Protein AF-0000000068589749 (afdb_homodimer)

Secondary structure (DSSP, 8-state):
------------PPPP-TTS-SS-B---BEEEEETTEEEEETT-S-HHHHHHHHHHHHTT-EE---PPPTT--TGGGTTTB--EEEEE-GGG-TTSHHHHHHHHHHHHHT--GGGB--EEEEEB-TT--B-SB-SSPPHHHH---SS-EEEEEEEE-S--SS---EEETTGGGTT-SS---GGG--SEEE---TT-EEEEESB-TTS-B-GGGPBP-S---------S--B-EEEEEEE--/------------PPPP-TTS-SS-B---BEEEEETTEEEEETT-S-HHHHHHHHHHHHTT-EE---PPPTT--TGGGTTTB--EEEEE-GGG-TTSHHHHHHHHHHHHHT--GGGB--EEEEEB-TT--B-SB-SSPPHHHH---SS-EEEEEEEE-S--SS---EEETTGGGTT-SS---GGG--SEEE---TT-EEEEESB-TTSSB-GGGPBP-S---------S--B-EEEEEEE--

Foldseek 3Di:
DPPPCPVPPDDDDDDDDPVDDRDDDDWDWDALAVQFGKIKGPLLDPLVLLVVVCVVWVVPKDFDADDDWVPDDRVNCPQQFGKIKDWDACVRDPVNSSVVSLVSVCVVVVPDSVQKDTKIKIWDDPPTDHAKDFQWDDCVTHNDDPKTFFKKKKAWSFAFPDFPWFFQAQGVHPPVPPPDDVLVRDHRTHGDDHNMMMMTTQADPVGHGSPRRMTHDDRNPPPCPPDPGITIIIMMTGIDD/DPPPCPVPPDDDDDDDDPPDDRDDDDWDWDALAVQFGKIKGPLLDPLVLLVVVCVVWVVPKDFDADDDWVPDDRVNCPQQFGKIKDWDACVRDPVNSSVVSLVSVCVVVVPDSVQKDTKIKIWDDPPTDHAKDFQWDDCVTHNDDPKTFFKKKKAWSFAFPDFPWWFQAQGPHPPPPPPDDVLVRDHRTHGDDHSMMMMTTQADPVGHGSPRRMTHDDRNPPPCPPDPTITIIIMMTGIDD

Solvent-accessible surface area (backbone atoms only — not comparable to full-atom values): 26161 Å² total; per-residue (Å²): 125,65,40,57,54,74,72,71,77,76,72,81,79,68,78,42,39,93,68,30,39,92,52,76,44,75,67,56,28,24,45,29,21,67,38,34,42,28,35,36,23,66,67,64,41,50,68,67,57,27,51,50,52,50,60,69,42,63,87,57,55,36,79,42,84,73,89,68,40,78,91,56,49,73,78,76,48,62,74,42,46,55,28,31,24,35,76,45,48,44,89,73,40,86,85,43,58,50,44,53,50,48,53,51,48,21,64,74,68,72,40,64,65,90,27,47,54,56,34,35,42,38,39,33,49,76,90,42,40,48,54,59,42,58,86,34,73,49,42,89,58,59,39,84,61,92,52,46,33,38,28,38,39,37,35,21,43,30,51,40,96,65,58,76,50,51,45,24,47,25,39,74,68,34,70,70,81,74,75,62,56,50,74,67,60,58,58,38,56,42,74,43,39,55,14,22,29,39,38,39,36,28,32,43,76,66,66,48,74,38,81,34,41,36,34,69,34,61,63,49,73,50,85,46,79,54,68,96,58,42,46,26,42,36,36,35,42,28,32,27,104,128,58,47,52,58,69,73,71,78,77,71,82,78,67,76,42,39,93,69,29,40,94,52,76,44,75,67,56,30,24,46,30,22,66,39,34,43,29,35,37,23,66,66,65,41,51,68,67,59,28,51,51,52,51,60,68,43,63,87,56,54,36,78,42,84,77,88,70,41,79,90,54,49,75,79,77,48,62,74,41,47,55,27,30,25,36,76,46,48,43,89,73,39,87,85,42,59,50,44,53,51,48,54,49,46,22,64,76,67,73,43,64,66,89,26,47,54,57,34,35,42,37,38,32,50,78,91,42,41,48,54,61,43,58,84,34,74,50,41,87,58,58,38,85,61,92,51,46,36,38,29,39,38,37,34,21,45,30,52,44,98,64,58,75,50,52,44,24,47,25,37,75,69,35,68,71,80,75,76,64,53,52,74,67,60,58,56,38,58,43,74,44,39,55,15,24,29,38,38,37,36,27,33,42,76,66,66,48,74,38,79,35,40,36,34,69,36,62,62,48,72,50,86,46,77,52,70,95,58,42,45,26,40,36,35,36,43,31,33,28,105

Radius of gyration: 24.4 Å; Cα contacts (8 Å, |Δi|>4): 1081; chains: 2; bounding box: 70×69×61 Å

Structure (mmCIF, N/CA/C/O backbone):
data_AF-0000000068589749-model_v1
#
loop_
_entity.id
_entity.type
_entity.pdbx_description
1 polymer 'Prolyl 4-hydroxylase alpha subunit domain-containing protein'
#
loop_
_atom_site.group_PDB
_atom_site.id
_atom_site.type_symbol
_atom_site.label_atom_id
_atom_site.label_alt_id
_atom_site.label_comp_id
_atom_site.label_asym_id
_atom_site.label_entity_id
_atom_site.label_seq_id
_atom_site.pdbx_PDB_ins_code
_atom_site.Cartn_x
_atom_site.Cartn_y
_atom_site.Cartn_z
_atom_site.occupancy
_atom_site.B_iso_or_equiv
_atom_site.auth_seq_id
_atom_site.auth_comp_id
_atom_site.auth_asym_id
_atom_site.auth_atom_id
_atom_site.pdbx_PDB_model_num
ATOM 1 N N . MET A 1 1 ? 43.531 1.534 -3.678 1 19.2 1 MET A N 1
ATOM 2 C CA . MET A 1 1 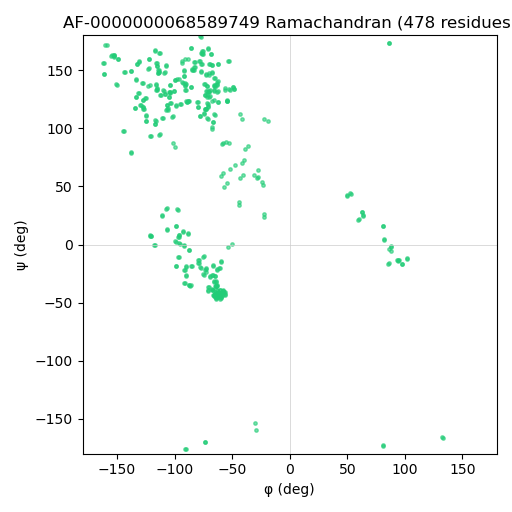? 42.625 1.095 -2.627 1 19.2 1 MET A CA 1
ATOM 3 C C . MET A 1 1 ? 41.281 1.776 -2.766 1 19.2 1 MET A C 1
ATOM 5 O O . MET A 1 1 ? 41.156 2.996 -2.617 1 19.2 1 MET A O 1
ATOM 9 N N . LEU A 1 2 ? 40.438 1.525 -3.707 1 20.59 2 LEU A N 1
ATOM 10 C CA . LEU A 1 2 ? 39.281 2.266 -4.191 1 20.59 2 LEU A CA 1
ATOM 11 C C . LEU A 1 2 ? 38.281 2.482 -3.074 1 20.59 2 LEU A C 1
ATOM 13 O O . LEU A 1 2 ? 37.781 1.519 -2.484 1 20.59 2 LEU A O 1
ATOM 17 N N . ARG A 1 3 ? 38.406 3.582 -2.262 1 24.3 3 ARG A N 1
ATOM 18 C CA . ARG A 1 3 ? 37.594 3.879 -1.086 1 24.3 3 ARG A CA 1
ATOM 19 C C . ARG A 1 3 ? 36.125 3.807 -1.415 1 24.3 3 ARG A C 1
ATOM 21 O O . ARG A 1 3 ? 35.625 4.59 -2.227 1 24.3 3 ARG A O 1
ATOM 28 N N . SER A 1 4 ? 35.562 2.775 -1.74 1 29.06 4 SER A N 1
ATOM 29 C CA . SER A 1 4 ? 34.156 2.498 -1.988 1 29.06 4 SER A CA 1
ATOM 30 C C . SER A 1 4 ? 33.25 3.209 -0.972 1 29.06 4 SER A C 1
ATOM 32 O O . SER A 1 4 ? 33.25 2.857 0.209 1 29.06 4 SER A O 1
ATOM 34 N N . THR A 1 5 ? 33.219 4.508 -0.808 1 28.48 5 THR A N 1
ATOM 35 C CA . THR A 1 5 ? 32.531 5.363 0.135 1 28.48 5 THR A CA 1
ATOM 36 C C . THR A 1 5 ? 31.016 5.113 0.061 1 28.48 5 THR A C 1
ATOM 38 O O . THR A 1 5 ? 30.344 5.559 -0.877 1 28.48 5 THR A O 1
ATOM 41 N N . THR A 1 6 ? 30.469 3.93 0.097 1 34.97 6 THR A N 1
ATOM 42 C CA . THR A 1 6 ? 29.062 3.645 0.383 1 34.97 6 THR A CA 1
ATOM 43 C C . THR A 1 6 ? 28.453 4.734 1.266 1 34.97 6 THR A C 1
ATOM 45 O O . THR A 1 6 ? 28.766 4.82 2.455 1 34.97 6 THR A O 1
ATOM 48 N N . GLU A 1 7 ? 28.422 5.949 0.937 1 36.16 7 GLU A N 1
ATOM 49 C CA . GLU A 1 7 ? 27.891 7.082 1.697 1 36.16 7 GLU A CA 1
ATOM 50 C C . GLU A 1 7 ? 26.594 6.711 2.416 1 36.16 7 GLU A C 1
ATOM 52 O O . GLU A 1 7 ? 25.594 6.379 1.776 1 36.16 7 GLU A O 1
ATOM 57 N N . LYS A 1 8 ? 26.609 5.973 3.41 1 43.78 8 LYS A N 1
ATOM 58 C CA . LYS A 1 8 ? 25.562 5.66 4.383 1 43.78 8 LYS A CA 1
ATOM 59 C C . LYS A 1 8 ? 24.625 6.844 4.57 1 43.78 8 LYS A C 1
ATOM 61 O O . LYS A 1 8 ? 25 7.867 5.137 1 43.78 8 LYS A O 1
ATOM 66 N N . THR A 1 9 ? 23.938 7.336 3.51 1 52.84 9 THR A N 1
ATOM 67 C CA . THR A 1 9 ? 22.984 8.398 3.805 1 52.84 9 THR A CA 1
ATOM 68 C C . THR A 1 9 ? 22.266 8.133 5.125 1 52.84 9 THR A C 1
ATOM 70 O O . THR A 1 9 ? 21.594 7.109 5.277 1 52.84 9 THR A O 1
ATOM 73 N N . GLU A 1 10 ? 22.828 8.438 6.16 1 69.38 10 GLU A N 1
ATOM 74 C CA . GLU A 1 10 ? 22.344 8.344 7.531 1 69.38 10 GLU A CA 1
ATOM 75 C C . GLU A 1 10 ? 20.984 9.031 7.684 1 69.38 10 GLU A C 1
ATOM 77 O O . GLU A 1 10 ? 20.828 10.195 7.324 1 69.38 10 GLU A O 1
ATOM 82 N N . TYR A 1 11 ? 19.969 8.234 7.422 1 82.5 11 TYR A N 1
ATOM 83 C CA . TYR A 1 11 ? 18.656 8.797 7.695 1 82.5 11 TYR A CA 1
ATOM 84 C C . TYR A 1 11 ? 18.422 8.961 9.195 1 82.5 11 TYR A C 1
ATOM 86 O O . TYR A 1 11 ? 18.891 8.141 9.992 1 82.5 11 TYR A O 1
ATOM 94 N N . ASN A 1 12 ? 17.953 10.07 9.539 1 86 12 ASN A N 1
ATOM 95 C CA . ASN A 1 12 ? 17.531 10.273 10.922 1 86 12 ASN A CA 1
ATOM 96 C C . ASN A 1 12 ? 16.266 9.5 11.25 1 86 12 ASN A C 1
ATOM 98 O O . ASN A 1 12 ? 15.188 9.844 10.766 1 86 12 ASN A O 1
ATOM 102 N N . LEU A 1 13 ? 16.422 8.516 11.992 1 91.75 13 LEU A N 1
ATOM 103 C CA . LEU A 1 13 ? 15.297 7.684 12.398 1 91.75 13 LEU A CA 1
ATOM 104 C C . LEU A 1 13 ? 14.422 8.406 13.414 1 91.75 13 LEU A C 1
ATOM 106 O O . LEU A 1 13 ? 14.914 9.242 14.172 1 91.75 13 LEU A O 1
ATOM 110 N N . LEU A 1 14 ? 13.148 8.156 13.336 1 94.06 14 LEU A N 1
ATOM 111 C CA . LEU A 1 14 ? 12.234 8.547 14.406 1 94.06 14 LEU A CA 1
ATOM 112 C C . LEU A 1 14 ? 12.039 7.406 15.398 1 94.06 14 LEU A C 1
ATOM 114 O O . LEU A 1 14 ? 12.336 6.25 15.094 1 94.06 14 LEU A O 1
ATOM 118 N N . ARG A 1 15 ? 11.656 7.785 16.594 1 93.19 15 ARG A N 1
ATOM 119 C CA . ARG A 1 15 ? 11.281 6.754 17.562 1 93.19 15 ARG A CA 1
ATOM 120 C C . ARG A 1 15 ? 10.016 6.027 17.109 1 93.19 15 ARG A C 1
ATOM 122 O O . ARG A 1 15 ? 8.961 6.648 16.953 1 93.19 15 ARG A O 1
ATOM 129 N N . ALA A 1 16 ? 10.117 4.727 17 1 95.81 16 ALA A N 1
ATOM 130 C CA . ALA A 1 16 ? 8.984 3.936 16.531 1 95.81 16 ALA A CA 1
ATOM 131 C C . ALA A 1 16 ? 8.117 3.48 17.703 1 95.81 16 ALA A C 1
ATOM 133 O O . ALA A 1 16 ? 8.547 3.531 18.859 1 95.81 16 ALA A O 1
ATOM 134 N N . GLY A 1 17 ? 6.895 3.133 17.375 1 94.94 17 GLY A N 1
ATOM 135 C CA . GLY A 1 17 ? 6.016 2.508 18.344 1 94.94 17 GLY A CA 1
ATOM 136 C C . GLY A 1 17 ? 6.379 1.066 18.641 1 94.94 17 GLY A C 1
ATOM 137 O O . GLY A 1 17 ? 7.438 0.589 18.219 1 94.94 17 GLY A O 1
ATOM 138 N N . GLU A 1 18 ? 5.488 0.392 19.359 1 92.94 18 GLU A N 1
ATOM 139 C CA . GLU A 1 18 ? 5.723 -0.983 19.781 1 92.94 18 GLU A CA 1
ATOM 140 C C . GLU A 1 18 ? 5.832 -1.925 18.594 1 92.94 18 GLU A C 1
ATOM 142 O O . GLU A 1 18 ? 6.637 -2.857 18.594 1 92.94 18 GLU A O 1
ATOM 147 N N . SER A 1 19 ? 5.102 -1.679 17.625 1 93.5 19 SER A N 1
ATOM 148 C CA . SER A 1 19 ? 5.043 -2.6 16.5 1 93.5 19 SER A CA 1
ATOM 149 C C . SER A 1 19 ? 5.914 -2.113 15.336 1 93.5 19 SER A C 1
ATOM 151 O O . SER A 1 19 ? 5.895 -2.697 14.25 1 93.5 19 SER A O 1
ATOM 153 N N . GLY A 1 20 ? 6.621 -1.002 15.539 1 96.12 20 GLY A N 1
ATOM 154 C CA . GLY A 1 20 ? 7.367 -0.397 14.445 1 96.12 20 GLY A CA 1
ATOM 155 C C . GLY A 1 20 ? 8.797 -0.905 14.344 1 96.12 20 GLY A C 1
ATOM 156 O O . GLY A 1 20 ? 9.148 -1.897 14.984 1 96.12 20 GLY A O 1
ATOM 157 N N . ASP A 1 21 ? 9.516 -0.321 13.438 1 95.88 21 ASP A N 1
ATOM 158 C CA . ASP A 1 21 ? 10.898 -0.701 13.156 1 95.88 21 ASP A CA 1
ATOM 159 C C . ASP A 1 21 ? 11.875 0.352 13.68 1 95.88 21 ASP A C 1
ATOM 161 O O . ASP A 1 21 ? 11.539 1.539 13.734 1 95.88 21 ASP A O 1
ATOM 165 N N . ASN A 1 22 ? 13.047 -0.03 13.969 1 94.44 22 ASN A N 1
ATOM 166 C CA . ASN A 1 22 ? 14.125 0.883 14.352 1 94.44 22 ASN A CA 1
ATOM 167 C C . ASN A 1 22 ? 15.164 1.018 13.242 1 94.44 22 ASN A C 1
ATOM 169 O O . ASN A 1 22 ? 16.359 1.121 13.523 1 94.44 22 ASN A O 1
ATOM 173 N N . SER A 1 23 ? 14.719 0.878 12.055 1 95.38 23 SER A N 1
ATOM 174 C CA . SER A 1 23 ? 15.594 0.996 10.898 1 95.38 23 SER A CA 1
ATOM 175 C C . SER A 1 23 ? 14.844 1.541 9.688 1 95.38 23 SER A C 1
ATOM 177 O O . SER A 1 23 ? 13.609 1.508 9.648 1 95.38 23 SER A O 1
ATOM 179 N N . ILE A 1 24 ? 15.602 2.059 8.766 1 96.19 24 ILE A N 1
ATOM 180 C CA . ILE A 1 24 ? 15.039 2.494 7.488 1 96.19 24 ILE A CA 1
ATOM 181 C C . ILE A 1 24 ? 14.977 1.313 6.523 1 96.19 24 ILE A C 1
ATOM 183 O O . ILE A 1 24 ? 15.914 0.522 6.434 1 96.19 24 ILE A O 1
ATOM 187 N N . THR A 1 25 ? 13.922 1.21 5.883 1 96.81 25 THR A N 1
ATOM 188 C CA . THR A 1 25 ? 13.719 0.169 4.879 1 96.81 25 THR A CA 1
ATOM 189 C C . THR A 1 25 ? 13.828 0.745 3.471 1 96.81 25 THR A C 1
ATOM 191 O O . THR A 1 25 ? 13.289 1.816 3.188 1 96.81 25 THR A O 1
ATOM 194 N N . LEU A 1 26 ? 14.586 0.093 2.658 1 95.94 26 LEU A N 1
ATOM 195 C CA . LEU A 1 26 ? 14.719 0.405 1.239 1 95.94 26 LEU A CA 1
ATOM 196 C C . LEU A 1 26 ? 14.414 -0.82 0.383 1 95.94 26 LEU A C 1
ATOM 198 O O . LEU A 1 26 ? 15.156 -1.807 0.421 1 95.94 26 LEU A O 1
ATOM 202 N N . ILE A 1 27 ? 13.336 -0.8 -0.332 1 97.06 27 ILE A N 1
ATOM 203 C CA . ILE A 1 27 ? 12.953 -1.882 -1.232 1 97.06 27 ILE A CA 1
ATOM 204 C C . ILE A 1 27 ? 12.742 -1.33 -2.641 1 97.06 27 ILE A C 1
ATOM 206 O O . ILE A 1 27 ? 11.75 -0.655 -2.906 1 97.06 27 ILE A O 1
ATOM 210 N N . PRO A 1 28 ? 13.688 -1.615 -3.541 1 97.5 28 PRO A N 1
ATOM 211 C CA . PRO A 1 28 ? 13.523 -1.121 -4.91 1 97.5 28 PRO A CA 1
ATOM 212 C C . PRO A 1 28 ? 12.328 -1.742 -5.625 1 97.5 28 PRO A C 1
ATOM 214 O O . PRO A 1 28 ? 12.039 -2.926 -5.438 1 97.5 28 PRO A O 1
ATOM 217 N N . PHE A 1 29 ? 11.664 -0.903 -6.438 1 98.25 29 PHE A N 1
ATOM 218 C CA . PHE A 1 29 ? 10.555 -1.454 -7.211 1 98.25 29 PHE A CA 1
ATOM 219 C C . PHE A 1 29 ? 10.312 -0.633 -8.469 1 98.25 29 PHE A C 1
ATOM 221 O O . PHE A 1 29 ? 10.836 0.477 -8.602 1 98.25 29 PHE A O 1
ATOM 228 N N . GLN A 1 30 ? 9.609 -1.248 -9.352 1 98.19 30 GLN A N 1
ATOM 229 C CA . GLN A 1 30 ? 9.172 -0.632 -10.602 1 98.19 30 GLN A CA 1
ATOM 230 C C . GLN A 1 30 ? 7.656 -0.729 -10.766 1 98.19 30 GLN A C 1
ATOM 232 O O . GLN A 1 30 ? 7.078 -1.806 -10.602 1 98.19 30 GLN A O 1
ATOM 237 N N . VAL A 1 31 ? 7.062 0.427 -10.984 1 98.25 31 VAL A N 1
ATOM 238 C CA . VAL A 1 31 ? 5.648 0.372 -11.336 1 98.25 31 VAL A CA 1
ATOM 239 C C . VAL A 1 31 ? 5.492 -0.134 -12.773 1 98.25 31 VAL A C 1
ATOM 241 O O . VAL A 1 31 ? 5.926 0.525 -13.719 1 98.25 31 VAL A O 1
ATOM 244 N N . LEU A 1 32 ? 4.863 -1.271 -12.945 1 98.06 32 LEU A N 1
ATOM 245 C CA . LEU A 1 32 ? 4.641 -1.816 -14.281 1 98.06 32 LEU A CA 1
ATOM 246 C C . LEU A 1 32 ? 3.35 -1.271 -14.883 1 98.06 32 LEU A C 1
ATOM 248 O O . LEU A 1 32 ? 3.248 -1.106 -16.094 1 98.06 32 LEU A O 1
ATOM 252 N N . SER A 1 33 ? 2.4 -1.085 -14.016 1 98 33 SER A N 1
ATOM 253 C CA . SER A 1 33 ? 1.094 -0.594 -14.438 1 98 33 SER A CA 1
ATOM 254 C C . SER A 1 33 ? 0.306 -0.028 -13.266 1 98 33 SER A C 1
ATOM 256 O O . SER A 1 33 ? 0.4 -0.537 -12.148 1 98 33 SER A O 1
ATOM 258 N N . TRP A 1 34 ? -0.484 0.995 -13.539 1 97.5 34 TRP A N 1
ATOM 259 C CA . TRP A 1 34 ? -1.428 1.493 -12.547 1 97.5 34 TRP A CA 1
ATOM 260 C C . TRP A 1 34 ? -2.816 0.904 -12.766 1 97.5 34 TRP A C 1
ATOM 262 O O . TRP A 1 34 ? -3.689 1.012 -11.906 1 97.5 34 TRP A O 1
ATOM 272 N N . MET A 1 35 ? -2.947 0.217 -14.008 1 95.62 35 MET A N 1
ATOM 273 C CA . MET A 1 35 ? -4.215 -0.424 -14.336 1 95.62 35 MET A CA 1
ATOM 274 C C . MET A 1 35 ? -3.988 -1.717 -15.117 1 95.62 35 MET A C 1
ATOM 276 O O . MET A 1 35 ? -3.926 -1.703 -16.344 1 95.62 35 MET A O 1
ATOM 280 N N . PRO A 1 36 ? -4.012 -2.797 -14.414 1 96.5 36 PRO A N 1
ATOM 281 C CA . PRO A 1 36 ? -4.156 -2.949 -12.961 1 96.5 36 PRO A CA 1
ATOM 282 C C . PRO A 1 36 ? -2.947 -2.432 -12.188 1 96.5 36 PRO A C 1
ATOM 284 O O . PRO A 1 36 ? -1.904 -2.146 -12.781 1 96.5 36 PRO A O 1
ATOM 287 N N . ARG A 1 37 ? -3.086 -2.217 -10.906 1 97.56 37 ARG A N 1
ATOM 288 C CA . ARG A 1 37 ? -1.924 -1.91 -10.078 1 97.56 37 ARG A CA 1
ATOM 289 C C . ARG A 1 37 ? -0.98 -3.105 -9.992 1 97.56 37 ARG A C 1
ATOM 291 O O . ARG A 1 37 ? -1.297 -4.109 -9.352 1 97.56 37 ARG A O 1
ATOM 298 N N . ALA A 1 38 ? 0.096 -3.047 -10.656 1 97.81 38 ALA A N 1
ATOM 299 C CA . ALA A 1 38 ? 1.108 -4.098 -10.719 1 97.81 38 ALA A CA 1
ATOM 300 C C . ALA A 1 38 ? 2.51 -3.523 -10.531 1 97.81 38 ALA A C 1
ATOM 302 O O . ALA A 1 38 ? 2.898 -2.586 -11.234 1 97.81 38 ALA A O 1
ATOM 303 N N . LEU A 1 39 ? 3.24 -4.066 -9.609 1 98.56 39 LEU A N 1
ATOM 304 C CA . LEU A 1 39 ? 4.574 -3.578 -9.273 1 98.56 39 LEU A CA 1
ATOM 305 C C . LEU A 1 39 ? 5.59 -4.715 -9.297 1 98.56 39 LEU A C 1
ATOM 307 O O . LEU A 1 39 ? 5.301 -5.82 -8.836 1 98.56 39 LEU A O 1
ATOM 311 N N . TYR A 1 40 ? 6.707 -4.375 -9.828 1 97.88 40 TYR A N 1
ATOM 312 C CA . TYR A 1 40 ? 7.82 -5.309 -9.977 1 97.88 40 TYR A CA 1
ATOM 313 C C . TYR A 1 40 ? 8.914 -5.02 -8.953 1 97.88 40 TYR A C 1
ATOM 315 O O . TYR A 1 40 ? 9.289 -3.863 -8.75 1 97.88 40 TYR A O 1
ATOM 323 N N . PHE A 1 41 ? 9.398 -6.035 -8.234 1 97.81 41 PHE A N 1
ATOM 324 C CA . PHE A 1 41 ? 10.453 -5.938 -7.234 1 97.81 41 PHE A CA 1
ATOM 325 C C . PHE A 1 41 ? 11.664 -6.766 -7.645 1 97.81 41 PHE A C 1
ATOM 327 O O . PHE A 1 41 ? 11.695 -7.98 -7.445 1 97.81 41 PHE A O 1
ATOM 334 N N . PRO A 1 42 ? 12.711 -6.172 -8.109 1 97.12 42 PRO A N 1
ATOM 335 C CA . PRO A 1 42 ? 13.891 -6.918 -8.539 1 97.12 42 PRO A CA 1
ATOM 336 C C . PRO A 1 42 ? 14.711 -7.457 -7.363 1 97.12 42 PRO A C 1
ATOM 338 O O . PRO A 1 42 ? 14.852 -6.777 -6.344 1 97.12 42 PRO A O 1
ATOM 341 N N . ASN A 1 43 ? 15.172 -8.648 -7.473 1 96.12 43 ASN A N 1
ATOM 342 C CA . ASN A 1 43 ? 16.031 -9.266 -6.477 1 96.12 43 ASN A CA 1
ATOM 343 C C . ASN A 1 43 ? 15.422 -9.195 -5.082 1 96.12 43 ASN A C 1
ATOM 345 O O . ASN A 1 43 ? 16.094 -8.82 -4.117 1 96.12 43 ASN A O 1
ATOM 349 N N . PHE A 1 44 ? 14.195 -9.477 -5.062 1 97.19 44 PHE A N 1
ATOM 350 C CA . PHE A 1 44 ? 13.469 -9.422 -3.799 1 97.19 44 PHE A CA 1
ATOM 351 C C . PHE A 1 44 ? 13.969 -10.5 -2.838 1 97.19 44 PHE A C 1
ATOM 353 O O . PHE A 1 44 ? 14.023 -10.273 -1.626 1 97.19 44 PHE A O 1
ATOM 360 N N . ALA A 1 45 ? 14.258 -11.656 -3.309 1 96.69 45 ALA A N 1
ATOM 361 C CA . ALA A 1 45 ? 14.898 -12.734 -2.566 1 96.69 45 ALA A CA 1
ATOM 362 C C . ALA A 1 45 ? 16.188 -13.18 -3.248 1 96.69 45 ALA A C 1
ATOM 364 O O . ALA A 1 45 ? 16.328 -13.07 -4.469 1 96.69 45 ALA A O 1
ATOM 365 N N . SER A 1 46 ? 17.078 -13.664 -2.482 1 96.88 46 SER A N 1
ATOM 366 C CA . SER A 1 46 ? 18.328 -14.156 -3.049 1 96.88 46 SER A CA 1
ATOM 367 C C . SER A 1 46 ? 18.141 -15.516 -3.713 1 96.88 46 SER A C 1
ATOM 369 O O . SER A 1 46 ? 17.156 -16.219 -3.43 1 96.88 46 SER A O 1
ATOM 371 N N . SER A 1 47 ? 19.125 -15.867 -4.535 1 95.88 47 SER A N 1
ATOM 372 C CA . SER A 1 47 ? 19.094 -17.172 -5.176 1 95.88 47 SER A CA 1
ATOM 373 C C . SER A 1 47 ? 19.109 -18.297 -4.141 1 95.88 47 SER A C 1
ATOM 375 O O . SER A 1 47 ? 18.422 -19.297 -4.297 1 95.88 47 SER A O 1
ATOM 377 N N . GLU A 1 48 ? 19.875 -18.094 -3.111 1 96.75 48 GLU A N 1
ATOM 378 C CA . GLU A 1 48 ? 19.969 -19.094 -2.053 1 96.75 48 GLU A CA 1
ATOM 379 C C . GLU A 1 48 ? 18.641 -19.266 -1.335 1 96.75 48 GLU A C 1
ATOM 381 O O . GLU A 1 48 ? 18.25 -20.391 -0.997 1 96.75 48 GLU A O 1
ATOM 386 N N . GLN A 1 49 ? 17.984 -18.219 -1.053 1 96.62 49 GLN A N 1
ATOM 387 C CA . GLN A 1 49 ? 16.656 -18.297 -0.433 1 96.62 49 GLN A CA 1
ATOM 388 C C . GLN A 1 49 ? 15.68 -19.047 -1.322 1 96.62 49 GLN A C 1
ATOM 390 O O . GLN A 1 49 ? 14.922 -19.891 -0.841 1 96.62 49 GLN A O 1
ATOM 395 N N . CYS A 1 50 ? 15.711 -18.781 -2.607 1 95.31 50 CYS A N 1
ATOM 396 C CA . CYS A 1 50 ? 14.828 -19.453 -3.553 1 95.31 50 CYS A CA 1
ATOM 397 C C . CYS A 1 50 ? 15.086 -20.953 -3.578 1 95.31 50 CYS A C 1
ATOM 399 O O . CYS A 1 50 ? 14.148 -21.75 -3.496 1 95.31 50 CYS A O 1
ATOM 401 N N . ASP A 1 51 ? 16.328 -21.312 -3.623 1 94.5 51 ASP A N 1
ATOM 402 C CA . ASP A 1 51 ? 16.703 -22.734 -3.641 1 94.5 51 ASP A CA 1
ATOM 403 C C . ASP A 1 51 ? 16.219 -23.438 -2.373 1 94.5 51 ASP A C 1
ATOM 405 O O . ASP A 1 51 ? 15.742 -24.562 -2.434 1 94.5 51 ASP A O 1
ATOM 409 N N . SER A 1 52 ? 16.375 -22.781 -1.285 1 94.19 52 SER A N 1
ATOM 410 C CA . SER A 1 52 ? 15.961 -23.359 -0.009 1 94.19 52 SER A CA 1
ATOM 411 C C . SER A 1 52 ? 14.453 -23.609 0.019 1 94.19 52 SER A C 1
ATOM 413 O O . SER A 1 52 ? 14 -24.641 0.513 1 94.19 52 SER A O 1
ATOM 415 N N . ILE A 1 53 ? 13.68 -22.703 -0.481 1 93.94 53 ILE A N 1
ATOM 416 C CA . ILE A 1 53 ? 12.227 -22.844 -0.513 1 93.94 53 ILE A CA 1
ATOM 417 C C . ILE A 1 53 ? 11.836 -24 -1.423 1 93.94 53 ILE A C 1
ATOM 419 O O . ILE A 1 53 ? 10.969 -24.812 -1.076 1 93.94 53 ILE A O 1
ATOM 423 N N . ILE A 1 54 ? 12.484 -24.109 -2.553 1 91.88 54 ILE A N 1
ATOM 424 C CA . ILE A 1 54 ? 12.211 -25.188 -3.492 1 91.88 54 ILE A CA 1
ATOM 425 C C . ILE A 1 54 ? 12.484 -26.531 -2.82 1 91.88 54 ILE A C 1
ATOM 427 O O . ILE A 1 54 ? 11.68 -27.469 -2.928 1 91.88 54 ILE A O 1
ATOM 431 N N . GLU A 1 55 ? 13.617 -26.609 -2.156 1 91.75 55 GLU A N 1
ATOM 432 C CA . GLU A 1 55 ? 13.992 -27.844 -1.481 1 91.75 55 GLU A CA 1
ATOM 433 C C . GLU A 1 55 ? 12.977 -28.219 -0.405 1 91.75 55 GLU A C 1
ATOM 435 O O . GLU A 1 55 ? 12.602 -29.375 -0.271 1 91.75 55 GLU A O 1
ATOM 440 N N . MET A 1 56 ? 12.539 -27.266 0.304 1 90.62 56 MET A N 1
ATOM 441 C CA . MET A 1 56 ? 11.57 -27.469 1.37 1 90.62 56 MET A CA 1
ATOM 442 C C . MET A 1 56 ? 10.25 -27.984 0.806 1 90.62 56 MET A C 1
ATOM 444 O O . MET A 1 56 ? 9.586 -28.828 1.426 1 90.62 56 MET A O 1
ATOM 448 N N . ALA A 1 57 ? 9.883 -27.609 -0.367 1 88.38 57 ALA A N 1
ATOM 449 C CA . ALA A 1 57 ? 8.586 -27.922 -0.957 1 88.38 57 ALA A CA 1
ATOM 450 C C . ALA A 1 57 ? 8.641 -29.234 -1.723 1 88.38 57 ALA A C 1
ATOM 452 O O . ALA A 1 57 ? 7.602 -29.859 -1.977 1 88.38 57 ALA A O 1
ATOM 453 N N . ARG A 1 58 ? 9.742 -29.703 -2.088 1 86.56 58 ARG A N 1
ATOM 454 C CA . ARG A 1 58 ? 9.938 -30.781 -3.045 1 86.56 58 ARG A CA 1
ATOM 455 C C . ARG A 1 58 ? 9.18 -32.031 -2.617 1 86.56 58 ARG A C 1
ATOM 457 O O . ARG A 1 58 ? 8.516 -32.688 -3.436 1 86.56 58 ARG A O 1
ATOM 464 N N . GLU A 1 59 ? 9.172 -32.375 -1.396 1 86.5 59 GLU A N 1
ATOM 465 C CA . GLU A 1 59 ? 8.617 -33.656 -0.956 1 86.5 59 GLU A CA 1
ATOM 466 C C . GLU A 1 59 ? 7.145 -33.5 -0.578 1 86.5 59 GLU A C 1
ATOM 468 O O . GLU A 1 59 ? 6.48 -34.5 -0.26 1 86.5 59 GLU A O 1
ATOM 473 N N . ARG A 1 60 ? 6.641 -32.344 -0.673 1 90.44 60 ARG A N 1
ATOM 474 C CA . ARG A 1 60 ? 5.293 -32.125 -0.162 1 90.44 60 ARG A CA 1
ATOM 475 C C . ARG A 1 60 ? 4.359 -31.641 -1.267 1 90.44 60 ARG A C 1
ATOM 477 O O . ARG A 1 60 ? 3.207 -31.281 -1.003 1 90.44 60 ARG A O 1
ATOM 484 N N . LEU A 1 61 ? 4.82 -31.641 -2.443 1 90.62 61 LEU A N 1
ATOM 485 C CA . LEU A 1 61 ? 4.004 -31.172 -3.559 1 90.62 61 LEU A CA 1
ATOM 486 C C . LEU A 1 61 ? 2.879 -32.156 -3.855 1 90.62 61 LEU A C 1
ATOM 488 O O . LEU A 1 61 ? 3.109 -33.375 -3.91 1 90.62 61 LEU A O 1
ATOM 492 N N . GLU A 1 62 ? 1.694 -31.688 -3.988 1 91.69 62 GLU A N 1
ATOM 493 C CA . GLU A 1 62 ? 0.508 -32.438 -4.391 1 91.69 62 GLU A CA 1
ATOM 494 C C . GLU A 1 62 ? -0.245 -31.719 -5.508 1 91.69 62 GLU A C 1
ATOM 496 O O . GLU A 1 62 ? -0.077 -30.516 -5.699 1 91.69 62 GLU A O 1
ATOM 501 N N . PRO A 1 63 ? -1.019 -32.5 -6.227 1 88.44 63 PRO A N 1
ATOM 502 C CA . PRO A 1 63 ? -1.795 -31.812 -7.262 1 88.44 63 PRO A CA 1
ATOM 503 C C . PRO A 1 63 ? -2.596 -30.625 -6.719 1 88.44 63 PRO A C 1
ATOM 505 O O . PRO A 1 63 ? -3.229 -30.734 -5.668 1 88.44 63 PRO A O 1
ATOM 508 N N . SER A 1 64 ? -2.51 -29.516 -7.445 1 86.19 64 SER A N 1
ATOM 509 C CA . SER A 1 64 ? -3.207 -28.312 -7.008 1 86.19 64 SER A CA 1
ATOM 510 C C . SER A 1 64 ? -4.719 -28.469 -7.145 1 86.19 64 SER A C 1
ATOM 512 O O . SER A 1 64 ? -5.195 -29.219 -7.992 1 86.19 64 SER A O 1
ATOM 514 N N . THR A 1 65 ? -5.418 -27.672 -6.316 1 81.62 65 THR A N 1
ATOM 515 C CA . THR A 1 65 ? -6.875 -27.672 -6.359 1 81.62 65 THR A CA 1
ATOM 516 C C . THR A 1 65 ? -7.41 -26.266 -6.652 1 81.62 65 THR A C 1
ATOM 518 O O . THR A 1 65 ? -6.66 -25.297 -6.605 1 81.62 65 THR A O 1
ATOM 521 N N . VAL A 1 66 ? -8.641 -26.25 -7.117 1 81.19 66 VAL A N 1
ATOM 522 C CA . VAL A 1 66 ? -9.32 -24.984 -7.34 1 81.19 66 VAL A CA 1
ATOM 523 C C . VAL A 1 66 ? -10.5 -24.859 -6.383 1 81.19 66 VAL A C 1
ATOM 525 O O . VAL A 1 66 ? -11.047 -25.859 -5.922 1 81.19 66 VAL A O 1
ATOM 528 N N . ALA A 1 67 ? -10.719 -23.562 -6.031 1 78.5 67 ALA A N 1
ATOM 529 C CA . ALA A 1 67 ? -11.953 -23.328 -5.281 1 78.5 67 ALA A CA 1
ATOM 530 C C . ALA A 1 67 ? -13.18 -23.672 -6.121 1 78.5 67 ALA A C 1
ATOM 532 O O . ALA A 1 67 ? -13.219 -23.375 -7.32 1 78.5 67 ALA A O 1
ATOM 533 N N . LEU A 1 68 ? -14.156 -24.281 -5.516 1 77.81 68 LEU A N 1
ATOM 534 C CA . LEU A 1 68 ? -15.344 -24.734 -6.227 1 77.81 68 LEU A CA 1
ATOM 535 C C . LEU A 1 68 ? -16.422 -23.641 -6.227 1 77.81 68 LEU A C 1
ATOM 537 O O . LEU A 1 68 ? -16.672 -23.016 -5.195 1 77.81 68 LEU A O 1
ATOM 541 N N . ARG A 1 69 ? -16.969 -23.422 -7.391 1 81.75 69 ARG A N 1
ATOM 542 C CA . ARG A 1 69 ? -18.172 -22.594 -7.504 1 81.75 69 ARG A CA 1
ATOM 543 C C . ARG A 1 69 ? -19.406 -23.359 -7.062 1 81.75 69 ARG A C 1
ATOM 545 O O . ARG A 1 69 ? -19.359 -24.578 -6.891 1 81.75 69 ARG A O 1
ATOM 552 N N . LYS A 1 70 ? -20.375 -22.531 -6.863 1 78.19 70 LYS A N 1
ATOM 553 C CA . LYS A 1 70 ? -21.641 -23.172 -6.504 1 78.19 70 LYS A CA 1
ATOM 554 C C . LYS A 1 70 ? -22.047 -24.219 -7.547 1 78.19 70 LYS A C 1
ATOM 556 O O . LYS A 1 70 ? -22.078 -23.922 -8.742 1 78.19 70 LYS A O 1
ATOM 561 N N . GLY A 1 71 ? -22.25 -25.406 -7.113 1 81.38 71 GLY A N 1
ATOM 562 C CA . GLY A 1 71 ? -22.719 -26.469 -7.996 1 81.38 71 GLY A CA 1
ATOM 563 C C . GLY A 1 71 ? -21.594 -27.281 -8.602 1 81.38 71 GLY A C 1
ATOM 564 O O . GLY A 1 71 ? -21.828 -28.328 -9.211 1 81.38 71 GLY A O 1
ATOM 565 N N . GLU A 1 72 ? -20.406 -26.828 -8.508 1 83.88 72 GLU A N 1
ATOM 566 C CA . GLU A 1 72 ? -19.266 -27.562 -9.062 1 83.88 72 GLU A CA 1
ATOM 567 C C . GLU A 1 72 ? -18.766 -28.625 -8.086 1 83.88 72 GLU A C 1
ATOM 569 O O . GLU A 1 72 ? -19.016 -28.531 -6.883 1 83.88 72 GLU A O 1
ATOM 574 N N . THR A 1 73 ? -18.234 -29.672 -8.648 1 83.69 73 THR A N 1
ATOM 575 C CA . THR A 1 73 ? -17.562 -30.734 -7.895 1 83.69 73 THR A CA 1
ATOM 576 C C . THR A 1 73 ? -16.094 -30.828 -8.281 1 83.69 73 THR A C 1
ATOM 578 O O . THR A 1 73 ? -15.656 -30.219 -9.258 1 83.69 73 THR A O 1
ATOM 581 N N . ARG A 1 74 ? -15.344 -31.516 -7.527 1 83.5 74 ARG A N 1
ATOM 582 C CA . ARG A 1 74 ? -13.938 -31.719 -7.848 1 83.5 74 ARG A CA 1
ATOM 583 C C . ARG A 1 74 ? -13.766 -32.375 -9.219 1 83.5 74 ARG A C 1
ATOM 585 O O . ARG A 1 74 ? -12.867 -32 -9.977 1 83.5 74 ARG A O 1
ATOM 592 N N . ALA A 1 75 ? -14.602 -33.281 -9.477 1 83.69 75 ALA A N 1
ATOM 593 C CA . ALA A 1 75 ? -14.547 -34 -10.75 1 83.69 75 ALA A CA 1
ATOM 594 C C . ALA A 1 75 ? -14.828 -33.062 -11.914 1 83.69 75 ALA A C 1
ATOM 596 O O . ALA A 1 75 ? -14.18 -33.125 -12.961 1 83.69 75 ALA A O 1
ATOM 597 N N . SER A 1 76 ? -15.688 -32.156 -11.695 1 83.06 76 SER A N 1
ATOM 598 C CA . SER A 1 76 ? -16.094 -31.266 -12.781 1 83.06 76 SER A CA 1
ATOM 599 C C . SER A 1 76 ? -15.039 -30.172 -13.023 1 83.06 76 SER A C 1
ATOM 601 O O . SER A 1 76 ? -15.07 -29.5 -14.055 1 83.06 76 SER A O 1
ATOM 603 N N . THR A 1 77 ? -14.109 -30.016 -12.109 1 80.44 77 THR A N 1
ATOM 604 C CA . THR A 1 77 ? -13.133 -28.953 -12.258 1 80.44 77 THR A CA 1
ATOM 605 C C . THR A 1 77 ? -11.773 -29.516 -12.656 1 80.44 77 THR A C 1
ATOM 607 O O . THR A 1 77 ? -10.766 -28.812 -12.625 1 80.44 77 THR A O 1
ATOM 610 N N . GLU A 1 78 ? -11.898 -30.766 -13.023 1 80.75 78 GLU A N 1
ATOM 611 C CA . GLU A 1 78 ? -10.656 -31.391 -13.453 1 80.75 78 GLU A CA 1
ATOM 612 C C . GLU A 1 78 ? -10.086 -30.703 -14.688 1 80.75 78 GLU A C 1
ATOM 614 O O . GLU A 1 78 ? -10.82 -30.391 -15.617 1 80.75 78 GLU A O 1
ATOM 619 N N . GLY A 1 79 ? -8.805 -30.391 -14.656 1 79.44 79 GLY A N 1
ATOM 620 C CA . GLY A 1 79 ? -8.148 -29.797 -15.812 1 79.44 79 GLY A CA 1
ATOM 621 C C . GLY A 1 79 ? -8.047 -28.297 -15.734 1 79.44 79 GLY A C 1
ATOM 622 O O . GLY A 1 79 ? -7.32 -27.672 -16.516 1 79.44 79 GLY A O 1
ATOM 623 N N . ILE A 1 80 ? -8.82 -27.734 -14.883 1 79.56 80 ILE A N 1
ATOM 624 C CA . ILE A 1 80 ? -8.805 -26.281 -14.742 1 79.56 80 ILE A CA 1
ATOM 625 C C . ILE A 1 80 ? -7.43 -25.828 -14.242 1 79.56 80 ILE A C 1
ATOM 627 O O . ILE A 1 80 ? -6.875 -24.844 -14.742 1 79.56 80 ILE A O 1
ATOM 631 N N . ARG A 1 81 ? -6.988 -26.531 -13.25 1 81.25 81 ARG A N 1
ATOM 632 C CA . ARG A 1 81 ? -5.645 -26.312 -12.727 1 81.25 81 ARG A CA 1
ATOM 633 C C . ARG A 1 81 ? -4.855 -27.609 -12.664 1 81.25 81 ARG A C 1
ATOM 635 O O . ARG A 1 81 ? -5.289 -28.578 -12.031 1 81.25 81 ARG A O 1
ATOM 642 N N . THR A 1 82 ? -3.697 -27.641 -13.289 1 82.44 82 THR A N 1
ATOM 643 C CA . THR A 1 82 ? -3 -28.922 -13.43 1 82.44 82 THR A CA 1
ATOM 644 C C . THR A 1 82 ? -1.62 -28.859 -12.781 1 82.44 82 THR A C 1
ATOM 646 O O . THR A 1 82 ? -0.808 -29.766 -12.945 1 82.44 82 THR A O 1
ATOM 649 N N . SER A 1 83 ? -1.351 -27.797 -12.086 1 83.81 83 SER A N 1
ATOM 650 C CA . SER A 1 83 ? -0.086 -27.641 -11.375 1 83.81 83 SER A CA 1
ATOM 651 C C . SER A 1 83 ? -0.061 -28.484 -10.102 1 83.81 83 SER A C 1
ATOM 653 O O . SER A 1 83 ? -1.047 -29.141 -9.773 1 83.81 83 SER A O 1
ATOM 655 N N . SER A 1 84 ? 1.089 -28.609 -9.57 1 88.25 84 SER A N 1
ATOM 656 C CA . SER A 1 84 ? 1.259 -29.125 -8.219 1 88.25 84 SER A CA 1
ATOM 657 C C . SER A 1 84 ? 1.682 -28.031 -7.25 1 88.25 84 SER A C 1
ATOM 659 O O . SER A 1 84 ? 2.314 -27.062 -7.648 1 88.25 84 SER A O 1
ATOM 661 N N . GLY A 1 85 ? 1.253 -28.188 -6.004 1 90.19 85 GLY A N 1
ATOM 662 C CA . GLY A 1 85 ? 1.615 -27.172 -5.031 1 90.19 85 GLY A CA 1
ATOM 663 C C . GLY A 1 85 ? 1.504 -27.641 -3.598 1 90.19 85 GLY A C 1
ATOM 664 O O . GLY A 1 85 ? 1.129 -28.797 -3.348 1 90.19 85 GLY A O 1
ATOM 665 N N . MET A 1 86 ? 1.957 -26.844 -2.736 1 90.88 86 MET A N 1
ATOM 666 C CA . MET A 1 86 ? 1.828 -27.062 -1.298 1 90.88 86 MET A CA 1
ATOM 667 C C . MET A 1 86 ? 1.621 -25.734 -0.568 1 90.88 86 MET A C 1
ATOM 669 O O . MET A 1 86 ? 2.119 -24.703 -1.005 1 90.88 86 MET A O 1
ATOM 673 N N . PHE A 1 87 ? 0.885 -25.828 0.512 1 93.38 87 PHE A N 1
ATOM 674 C CA . PHE A 1 87 ? 0.724 -24.688 1.398 1 93.38 87 PHE A CA 1
ATOM 675 C C . PHE A 1 87 ? 1.645 -24.797 2.607 1 93.38 87 PHE A C 1
ATOM 677 O O . PHE A 1 87 ? 1.867 -25.906 3.121 1 93.38 87 PHE A O 1
ATOM 684 N N . ILE A 1 88 ? 2.182 -23.703 3.027 1 93.12 88 ILE A N 1
ATOM 685 C CA . ILE A 1 88 ? 3.062 -23.719 4.191 1 93.12 88 ILE A CA 1
ATOM 686 C C . ILE A 1 88 ? 2.98 -22.375 4.914 1 93.12 88 ILE A C 1
ATOM 688 O O . ILE A 1 88 ? 2.945 -21.328 4.277 1 93.12 88 ILE A O 1
ATOM 692 N N . LYS A 1 89 ? 2.932 -22.484 6.207 1 93.44 89 LYS A N 1
ATOM 693 C CA . LYS A 1 89 ? 2.996 -21.281 7.031 1 93.44 89 LYS A CA 1
ATOM 694 C C . LYS A 1 89 ? 4.445 -20.859 7.289 1 93.44 89 LYS A C 1
ATOM 696 O O . LYS A 1 89 ? 5.332 -21.719 7.359 1 93.44 89 LYS A O 1
ATOM 701 N N . ALA A 1 90 ? 4.574 -19.562 7.441 1 93.25 90 ALA A N 1
ATOM 702 C CA . ALA A 1 90 ? 5.922 -19.062 7.711 1 93.25 90 ALA A CA 1
ATOM 703 C C . ALA A 1 90 ? 6.504 -19.703 8.969 1 93.25 90 ALA A C 1
ATOM 705 O O . ALA A 1 90 ? 7.691 -20.031 9.016 1 93.25 90 ALA A O 1
ATOM 706 N N . ASN A 1 91 ? 5.672 -19.875 9.984 1 92.44 91 ASN A N 1
ATOM 707 C CA . ASN A 1 91 ? 6.172 -20.391 11.258 1 92.44 91 ASN A CA 1
ATOM 708 C C . ASN A 1 91 ? 6.469 -21.875 11.172 1 92.44 91 ASN A C 1
ATOM 710 O O . ASN A 1 91 ? 7.074 -22.453 12.086 1 92.44 91 ASN A O 1
ATOM 714 N N . GLU A 1 92 ? 6.098 -22.578 10.141 1 92.5 92 GLU A N 1
ATOM 715 C CA . GLU A 1 92 ? 6.398 -24 9.922 1 92.5 92 GLU A CA 1
ATOM 716 C C . GLU A 1 92 ? 7.762 -24.172 9.258 1 92.5 92 GLU A C 1
ATOM 718 O O . GLU A 1 92 ? 8.305 -25.281 9.242 1 92.5 92 GLU A O 1
ATOM 723 N N . ASP A 1 93 ? 8.227 -23.109 8.68 1 93.12 93 ASP A N 1
ATOM 724 C CA . ASP A 1 93 ? 9.547 -23.141 8.047 1 93.12 93 ASP A CA 1
ATOM 725 C C . ASP A 1 93 ? 10.656 -23.031 9.094 1 93.12 93 ASP A C 1
ATOM 727 O O . ASP A 1 93 ? 10.898 -21.938 9.633 1 93.12 93 ASP A O 1
ATOM 731 N N . GLU A 1 94 ? 11.391 -24 9.344 1 92.06 94 GLU A N 1
ATOM 732 C CA . GLU A 1 94 ? 12.414 -24.062 10.383 1 92.06 94 GLU A CA 1
ATOM 733 C C . GLU A 1 94 ? 13.625 -23.219 10.016 1 92.06 94 GLU A C 1
ATOM 735 O O . GLU A 1 94 ? 14.375 -22.781 10.891 1 92.06 94 GLU A O 1
ATOM 740 N N . THR A 1 95 ? 13.844 -22.953 8.734 1 93.56 95 THR A N 1
ATOM 741 C CA . THR A 1 95 ? 15 -22.172 8.305 1 93.56 95 THR A CA 1
ATOM 742 C C . THR A 1 95 ? 14.797 -20.688 8.609 1 93.56 95 THR A C 1
ATOM 744 O O . THR A 1 95 ? 15.758 -19.922 8.656 1 93.56 95 THR A O 1
ATOM 747 N N . GLY A 1 96 ? 13.555 -20.234 8.695 1 96.56 96 GLY A N 1
ATOM 748 C CA . GLY A 1 96 ? 13.242 -18.844 8.969 1 96.56 96 GLY A CA 1
ATOM 749 C C . GLY A 1 96 ? 13.164 -18 7.719 1 96.56 96 GLY A C 1
ATOM 750 O O . GLY A 1 96 ? 12.836 -16.812 7.789 1 96.56 96 GLY A O 1
ATOM 751 N N . ILE A 1 97 ? 13.414 -18.562 6.59 1 96.5 97 ILE A N 1
ATOM 752 C CA . ILE A 1 97 ? 13.469 -17.828 5.328 1 96.5 97 ILE A CA 1
ATOM 753 C C . ILE A 1 97 ? 12.094 -17.25 5.008 1 96.5 97 ILE A C 1
ATOM 755 O O . ILE A 1 97 ? 11.977 -16.078 4.629 1 96.5 97 ILE A O 1
ATOM 759 N N . LEU A 1 98 ? 11.031 -18.031 5.168 1 96.56 98 LEU A N 1
ATOM 760 C CA . LEU A 1 98 ? 9.688 -17.562 4.844 1 96.56 98 LEU A CA 1
ATOM 761 C C . LEU A 1 98 ? 9.266 -16.438 5.781 1 96.56 98 LEU A C 1
ATOM 763 O O . LEU A 1 98 ? 8.531 -15.531 5.375 1 96.56 98 LEU A O 1
ATOM 767 N N . ASP A 1 99 ? 9.758 -16.484 7.023 1 96.81 99 ASP A N 1
ATOM 768 C CA . ASP A 1 99 ? 9.492 -15.406 7.965 1 96.81 99 ASP A CA 1
ATOM 769 C C . ASP A 1 99 ? 10.086 -14.086 7.473 1 96.81 99 ASP A C 1
ATOM 771 O O . ASP A 1 99 ? 9.414 -13.055 7.496 1 96.81 99 ASP A O 1
ATOM 775 N N . VAL A 1 100 ? 11.258 -14.141 6.992 1 96.88 100 VAL A N 1
ATOM 776 C CA . VAL A 1 100 ? 11.961 -12.969 6.492 1 96.88 100 VAL A CA 1
ATOM 777 C C . VAL A 1 100 ? 11.258 -12.438 5.25 1 96.88 100 VAL A C 1
ATOM 779 O O . VAL A 1 100 ? 11.055 -11.227 5.113 1 96.88 100 VAL A O 1
ATOM 782 N N . ILE A 1 101 ? 10.875 -13.281 4.391 1 96.94 101 ILE A N 1
ATOM 783 C CA . ILE A 1 101 ? 10.211 -12.898 3.156 1 96.94 101 ILE A CA 1
ATOM 784 C C . ILE A 1 101 ? 8.852 -12.281 3.477 1 96.94 101 ILE A C 1
ATOM 786 O O . ILE A 1 101 ? 8.469 -11.258 2.895 1 96.94 101 ILE A O 1
ATOM 790 N N . GLU A 1 102 ? 8.156 -12.914 4.379 1 96.69 102 GLU A N 1
ATOM 791 C CA . GLU A 1 102 ? 6.852 -12.406 4.785 1 96.69 102 GLU A CA 1
ATOM 792 C C . GLU A 1 102 ? 6.961 -10.992 5.355 1 96.69 102 GLU A C 1
ATOM 794 O O . GLU A 1 102 ? 6.145 -10.125 5.035 1 96.69 102 GLU A O 1
ATOM 799 N N . GLU A 1 103 ? 7.922 -10.789 6.199 1 96.56 103 GLU A N 1
ATOM 800 C CA . GLU A 1 103 ? 8.148 -9.461 6.77 1 96.56 103 GLU A CA 1
ATOM 801 C C . GLU A 1 103 ? 8.461 -8.438 5.68 1 96.56 103 GLU A C 1
ATOM 803 O O . GLU A 1 103 ? 7.973 -7.309 5.727 1 96.56 103 GLU A O 1
ATOM 808 N N . LYS A 1 104 ? 9.289 -8.82 4.766 1 97.81 104 LYS A N 1
ATOM 809 C CA . LYS A 1 104 ? 9.648 -7.934 3.668 1 97.81 104 LYS A CA 1
ATOM 810 C C . LYS A 1 104 ? 8.438 -7.594 2.809 1 97.81 104 LYS A C 1
ATOM 812 O O . LYS A 1 104 ? 8.281 -6.453 2.365 1 97.81 104 LYS A O 1
ATOM 817 N N . ILE A 1 105 ? 7.566 -8.586 2.58 1 98 105 ILE A N 1
ATOM 818 C CA . ILE A 1 105 ? 6.352 -8.359 1.807 1 98 105 ILE A CA 1
ATOM 819 C C . ILE A 1 105 ? 5.449 -7.371 2.541 1 98 105 ILE A C 1
ATOM 821 O O . ILE A 1 105 ? 4.855 -6.484 1.923 1 98 105 ILE A O 1
ATOM 825 N N . ALA A 1 106 ? 5.332 -7.52 3.867 1 98 106 ALA A N 1
ATOM 826 C CA . ALA A 1 106 ? 4.535 -6.578 4.652 1 98 106 ALA A CA 1
ATOM 827 C C . ALA A 1 106 ? 5.02 -5.145 4.449 1 98 106 ALA A C 1
ATOM 829 O O . ALA A 1 106 ? 4.211 -4.234 4.254 1 98 106 ALA A O 1
ATOM 830 N N . ARG A 1 107 ? 6.293 -4.977 4.449 1 97.88 107 ARG A N 1
ATOM 831 C CA . ARG A 1 107 ? 6.867 -3.646 4.273 1 97.88 107 ARG A CA 1
ATOM 832 C C . ARG A 1 107 ? 6.688 -3.156 2.842 1 97.88 107 ARG A C 1
ATOM 834 O O . ARG A 1 107 ? 6.371 -1.987 2.615 1 97.88 107 ARG A O 1
ATOM 841 N N . ALA A 1 108 ? 6.84 -4.02 1.882 1 98 108 ALA A N 1
ATOM 842 C CA . ALA A 1 108 ? 6.684 -3.658 0.476 1 98 108 ALA A CA 1
ATOM 843 C C . ALA A 1 108 ? 5.25 -3.229 0.176 1 98 108 ALA A C 1
ATOM 845 O O . ALA A 1 108 ? 5.023 -2.314 -0.621 1 98 108 ALA A O 1
ATOM 846 N N . THR A 1 109 ? 4.301 -3.873 0.833 1 97.56 109 THR A N 1
ATOM 847 C CA . THR A 1 109 ? 2.891 -3.654 0.53 1 97.56 109 THR A CA 1
ATOM 848 C C . THR A 1 109 ? 2.268 -2.684 1.53 1 97.56 109 THR A C 1
ATOM 850 O O . THR A 1 109 ? 1.166 -2.176 1.308 1 97.56 109 THR A O 1
ATOM 853 N N . LYS A 1 110 ? 2.945 -2.508 2.691 1 97 110 LYS A N 1
ATOM 854 C CA . LYS A 1 110 ? 2.436 -1.738 3.822 1 97 110 LYS A CA 1
ATOM 855 C C . LYS A 1 110 ? 1.162 -2.363 4.383 1 97 110 LYS A C 1
ATOM 857 O O . LYS A 1 110 ? 0.279 -1.656 4.871 1 97 110 LYS A O 1
ATOM 862 N N . ILE A 1 111 ? 1.019 -3.648 4.23 1 96.31 111 ILE A N 1
ATOM 863 C CA . ILE A 1 111 ? -0.073 -4.441 4.789 1 96.31 111 ILE A CA 1
ATOM 864 C C . ILE A 1 111 ? 0.467 -5.371 5.867 1 96.31 111 ILE A C 1
ATOM 866 O O . ILE A 1 111 ? 1.449 -6.086 5.648 1 96.31 111 ILE A O 1
ATOM 870 N N . PRO A 1 112 ? -0.158 -5.344 7.027 1 95.88 112 PRO A N 1
ATOM 871 C CA . PRO A 1 112 ? 0.337 -6.191 8.109 1 95.88 112 PRO A CA 1
ATOM 872 C C . PRO A 1 112 ? 0.265 -7.68 7.773 1 95.88 112 PRO A C 1
ATOM 874 O O . PRO A 1 112 ? -0.632 -8.109 7.043 1 95.88 112 PRO A O 1
ATOM 877 N N . ARG A 1 113 ? 1.093 -8.492 8.391 1 95.25 1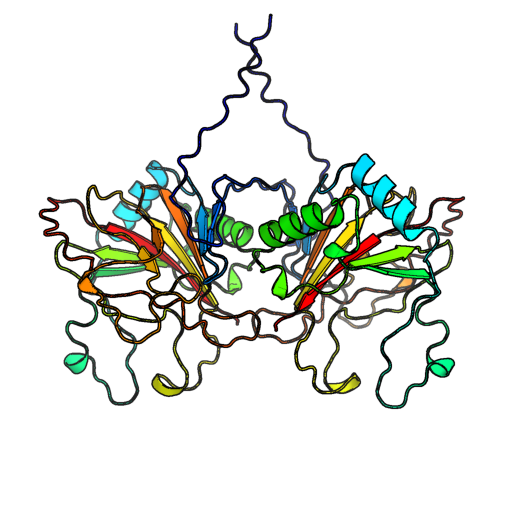13 ARG A N 1
ATOM 878 C CA . ARG A 1 113 ? 1.205 -9.93 8.156 1 95.25 113 ARG A CA 1
ATOM 879 C C . ARG A 1 113 ? -0.077 -10.648 8.555 1 95.25 113 ARG A C 1
ATOM 881 O O . ARG A 1 113 ? -0.369 -11.734 8.039 1 95.25 113 ARG A O 1
ATOM 888 N N . SER A 1 114 ? -0.806 -10.086 9.484 1 94.38 114 SER A N 1
ATOM 889 C CA . SER A 1 114 ? -2.049 -10.695 9.938 1 94.38 114 SER A CA 1
ATOM 890 C C . SER A 1 114 ? -3.041 -10.852 8.789 1 94.38 114 SER A C 1
ATOM 892 O O . SER A 1 114 ? -4.027 -11.578 8.906 1 94.38 114 SER A O 1
ATOM 894 N N . HIS A 1 115 ? -2.809 -10.195 7.688 1 95.56 115 HIS A N 1
ATOM 895 C CA . HIS A 1 115 ? -3.699 -10.258 6.535 1 95.56 115 HIS A CA 1
ATOM 896 C C . HIS A 1 115 ? -3.225 -11.289 5.523 1 95.56 115 HIS A C 1
ATOM 898 O O . HIS A 1 115 ? -3.854 -11.484 4.477 1 95.56 115 HIS A O 1
ATOM 904 N N . PHE A 1 116 ? -2.141 -11.953 5.836 1 94.75 116 PHE A N 1
ATOM 905 C CA . PHE A 1 116 ? -1.532 -12.852 4.863 1 94.75 116 PHE A CA 1
ATOM 906 C C . PHE A 1 116 ? -2.096 -14.266 5.008 1 94.75 116 PHE A C 1
ATOM 908 O O . PHE A 1 116 ? -2.303 -14.742 6.121 1 94.75 116 PHE A O 1
ATOM 915 N N . GLU A 1 117 ? -2.369 -14.938 3.887 1 93.44 117 GLU A N 1
ATOM 916 C CA . GLU A 1 117 ? -2.637 -16.375 3.867 1 93.44 117 GLU A CA 1
ATOM 917 C C . GLU A 1 117 ? -1.345 -17.172 3.975 1 93.44 117 GLU A C 1
ATOM 919 O O . GLU A 1 117 ? -0.26 -16.594 4.102 1 93.44 117 GLU A O 1
ATOM 924 N N . ASP A 1 118 ? -1.556 -18.438 3.977 1 94.12 118 ASP A N 1
ATOM 925 C CA . ASP A 1 118 ? -0.382 -19.312 3.9 1 94.12 118 ASP A CA 1
ATOM 926 C C . ASP A 1 118 ? 0.303 -19.188 2.541 1 94.12 118 ASP A C 1
ATOM 928 O O . ASP A 1 118 ? -0.355 -18.938 1.529 1 94.12 118 ASP A O 1
ATOM 932 N N . PHE A 1 119 ? 1.613 -19.359 2.613 1 94.25 119 PHE A N 1
ATOM 933 C CA . PHE A 1 119 ? 2.326 -19.422 1.343 1 94.25 119 PHE A CA 1
ATOM 934 C C . PHE A 1 119 ? 1.883 -20.625 0.517 1 94.25 119 PHE A C 1
ATOM 936 O O . PHE A 1 119 ? 1.659 -21.703 1.061 1 94.25 119 PHE A O 1
ATOM 943 N N . ASN A 1 120 ? 1.689 -20.438 -0.744 1 92.56 120 ASN A N 1
ATOM 944 C CA . ASN A 1 120 ? 1.468 -21.5 -1.714 1 92.56 120 ASN A CA 1
ATOM 945 C C . ASN A 1 120 ? 2.654 -21.656 -2.662 1 92.56 120 ASN A C 1
ATOM 947 O O . ASN A 1 120 ? 2.947 -20.75 -3.443 1 92.56 120 ASN A O 1
ATOM 951 N N . VAL A 1 121 ? 3.385 -22.719 -2.506 1 91.5 121 VAL A N 1
ATOM 952 C CA . VAL A 1 121 ? 4.484 -23.016 -3.422 1 91.5 121 VAL A CA 1
ATOM 953 C C . VAL A 1 121 ? 3.973 -23.844 -4.594 1 91.5 121 VAL A C 1
ATOM 955 O O . VAL A 1 121 ? 3.455 -24.953 -4.402 1 91.5 121 VAL A O 1
ATOM 958 N N . LEU A 1 122 ? 4.184 -23.297 -5.785 1 87.88 122 LEU A N 1
ATOM 959 C CA . LEU A 1 122 ? 3.623 -23.969 -6.953 1 87.88 122 LEU A CA 1
ATOM 960 C C . LEU A 1 122 ? 4.73 -24.469 -7.871 1 87.88 122 LEU A C 1
ATOM 962 O O . LEU A 1 122 ? 5.859 -23.984 -7.82 1 87.88 122 LEU A O 1
ATOM 966 N N . ARG A 1 123 ? 4.367 -25.469 -8.562 1 85.31 123 ARG A N 1
ATOM 967 C CA . ARG A 1 123 ? 5.207 -26.016 -9.625 1 85.31 123 ARG A CA 1
ATOM 968 C C . ARG A 1 123 ? 4.395 -26.281 -10.883 1 85.31 123 ARG A C 1
ATOM 970 O O . ARG A 1 123 ? 3.428 -27.047 -10.859 1 85.31 123 ARG A O 1
ATOM 977 N N . TYR A 1 124 ? 4.758 -25.609 -11.875 1 82.69 124 TYR A N 1
ATOM 978 C CA . TYR A 1 124 ? 4.164 -25.844 -13.188 1 82.69 124 TYR A CA 1
ATOM 979 C C . TYR A 1 124 ? 5.145 -26.547 -14.109 1 82.69 124 TYR A C 1
ATOM 981 O O . TYR A 1 124 ? 6.188 -25.984 -14.461 1 82.69 124 TYR A O 1
ATOM 989 N N . GLU A 1 125 ? 4.758 -27.703 -14.453 1 80 125 GLU A N 1
ATOM 990 C CA . GLU A 1 125 ? 5.523 -28.422 -15.469 1 80 125 GLU A CA 1
ATOM 991 C C . GLU A 1 125 ? 5.059 -28.031 -16.875 1 80 125 GLU A C 1
ATOM 993 O O . GLU A 1 125 ? 4.07 -27.312 -17.031 1 80 125 GLU A O 1
ATOM 998 N N . ILE A 1 126 ? 5.82 -28.453 -17.781 1 74.06 126 ILE A N 1
ATOM 999 C CA . ILE A 1 126 ? 5.504 -28.125 -19.172 1 74.06 126 ILE A CA 1
ATOM 1000 C C . ILE A 1 126 ? 4.094 -28.609 -19.516 1 74.06 126 ILE A C 1
ATOM 1002 O O . ILE A 1 126 ? 3.723 -29.734 -19.188 1 74.06 126 ILE A O 1
ATOM 1006 N N . GLY A 1 127 ? 3.365 -27.703 -20.141 1 73.38 127 GLY A N 1
ATOM 1007 C CA . GLY A 1 127 ? 2.031 -28.062 -20.594 1 73.38 127 GLY A CA 1
ATOM 1008 C C . GLY A 1 127 ? 0.968 -27.875 -19.531 1 73.38 127 GLY A C 1
ATOM 1009 O O . GLY A 1 127 ? -0.226 -27.859 -19.844 1 73.38 127 GLY A O 1
ATOM 1010 N N . GLN A 1 128 ? 1.361 -27.734 -18.297 1 78.69 128 GLN A N 1
ATOM 1011 C CA . GLN A 1 128 ? 0.393 -27.516 -17.234 1 78.69 128 GLN A CA 1
ATOM 1012 C C . GLN A 1 128 ? -0.099 -26.062 -17.234 1 78.69 128 GLN A C 1
ATOM 1014 O O . GLN A 1 128 ? 0.55 -25.188 -17.797 1 78.69 128 GLN A O 1
ATOM 1019 N N . ARG A 1 129 ? -1.329 -25.953 -16.656 1 75.5 129 ARG A N 1
ATOM 1020 C CA . ARG A 1 129 ? -1.98 -24.656 -16.797 1 75.5 129 ARG A CA 1
ATOM 1021 C C . ARG A 1 129 ? -2.939 -24.391 -15.648 1 75.5 129 ARG A C 1
ATOM 1023 O O . ARG A 1 129 ? -3.277 -25.297 -14.891 1 75.5 129 ARG A O 1
ATOM 1030 N N . TYR A 1 130 ? -3.211 -23.141 -15.602 1 78.62 130 TYR A N 1
ATOM 1031 C CA . TYR A 1 130 ? -4.348 -22.672 -14.82 1 78.62 130 TYR A CA 1
ATOM 1032 C C . TYR A 1 130 ? -5.273 -21.797 -15.672 1 78.62 130 TYR A C 1
ATOM 1034 O O . TYR A 1 130 ? -4.859 -20.766 -16.188 1 78.62 130 TYR A O 1
ATOM 1042 N N . ALA A 1 131 ? -6.473 -22.25 -15.82 1 77 131 ALA A N 1
ATOM 1043 C CA . ALA A 1 131 ? -7.434 -21.516 -16.641 1 77 131 ALA A CA 1
ATOM 1044 C C . ALA A 1 131 ? -7.539 -20.062 -16.172 1 77 131 ALA A C 1
ATOM 1046 O O . ALA A 1 131 ? -7.195 -19.734 -15.039 1 77 131 ALA A O 1
ATOM 1047 N N . SER A 1 132 ? -7.996 -19.203 -17.078 1 80 132 SER A N 1
ATOM 1048 C CA . SER A 1 132 ? -8.172 -17.797 -16.766 1 80 132 SER A CA 1
ATOM 1049 C C . SER A 1 132 ? -8.953 -17.609 -15.469 1 80 132 SER A C 1
ATOM 1051 O O . SER A 1 132 ? -9.961 -18.281 -15.242 1 80 132 SER A O 1
ATOM 1053 N N . HIS A 1 133 ? -8.422 -16.641 -14.617 1 83.25 133 HIS A N 1
ATOM 1054 C CA . HIS A 1 133 ? -9.07 -16.5 -13.312 1 83.25 133 HIS A CA 1
ATOM 1055 C C . HIS A 1 133 ? -8.711 -15.164 -12.672 1 83.25 133 HIS A C 1
ATOM 1057 O O . HIS A 1 133 ? -7.727 -14.523 -13.055 1 83.25 133 HIS A O 1
ATOM 1063 N N . TYR A 1 134 ? -9.609 -14.789 -11.797 1 86.19 134 TYR A N 1
ATOM 1064 C CA . TYR A 1 134 ? -9.273 -13.742 -10.836 1 86.19 134 TYR A CA 1
ATOM 1065 C C . TYR A 1 134 ? -8.719 -14.344 -9.547 1 86.19 134 TYR A C 1
ATOM 1067 O O . TYR A 1 134 ? -9.164 -15.414 -9.117 1 86.19 134 TYR A O 1
ATOM 1075 N N . ASP A 1 135 ? -7.797 -13.664 -8.953 1 88.12 135 ASP A N 1
ATOM 1076 C CA . ASP A 1 135 ? -7.293 -14.141 -7.668 1 88.12 135 ASP A CA 1
ATOM 1077 C C . ASP A 1 135 ? -8.273 -13.82 -6.539 1 88.12 135 ASP A C 1
ATOM 1079 O O . ASP A 1 135 ? -8.172 -14.375 -5.445 1 88.12 135 ASP A O 1
ATOM 1083 N N . ALA A 1 136 ? -9.125 -12.883 -6.762 1 89.56 136 ALA A N 1
ATOM 1084 C CA . ALA A 1 136 ? -10.227 -12.625 -5.84 1 89.56 136 ALA A CA 1
ATOM 1085 C C . ALA A 1 136 ? -11.508 -13.32 -6.297 1 89.56 136 ALA A C 1
ATOM 1087 O O . ALA A 1 136 ? -11.805 -13.352 -7.492 1 89.56 136 ALA A O 1
ATOM 1088 N N . PHE A 1 137 ? -12.273 -13.836 -5.367 1 84.56 137 PHE A N 1
ATOM 1089 C CA . PHE A 1 137 ? -13.492 -14.562 -5.699 1 84.56 137 PHE A CA 1
ATOM 1090 C C . PHE A 1 137 ? -14.68 -13.617 -5.824 1 84.56 137 PHE A C 1
ATOM 1092 O O . PHE A 1 137 ? -14.961 -12.844 -4.906 1 84.56 137 PHE A O 1
ATOM 1099 N N . ASN A 1 138 ? -15.203 -13.734 -6.918 1 84.19 138 ASN A N 1
ATOM 1100 C CA . ASN A 1 138 ? -16.406 -12.938 -7.145 1 84.19 138 ASN A CA 1
ATOM 1101 C C . ASN A 1 138 ? -17.594 -13.477 -6.352 1 84.19 138 ASN A C 1
ATOM 1103 O O . ASN A 1 138 ? -17.875 -14.68 -6.375 1 84.19 138 ASN A O 1
ATOM 1107 N N . SER A 1 139 ? -18.266 -12.562 -5.797 1 81.31 139 SER A N 1
ATOM 1108 C CA . SER A 1 139 ? -19.359 -12.969 -4.918 1 81.31 139 SER A CA 1
ATOM 1109 C C . SER A 1 139 ? -20.5 -13.602 -5.707 1 81.31 139 SER A C 1
ATOM 1111 O O . SER A 1 139 ? -21.234 -14.438 -5.18 1 81.31 139 SER A O 1
ATOM 1113 N N . VAL A 1 140 ? -20.688 -13.266 -6.902 1 80.69 140 VAL A N 1
ATOM 1114 C CA . VAL A 1 140 ? -21.766 -13.805 -7.723 1 80.69 140 VAL A CA 1
ATOM 1115 C C . VAL A 1 140 ? -21.516 -15.289 -7.984 1 80.69 140 VAL A C 1
ATOM 1117 O O . VAL A 1 140 ? -22.438 -16.109 -7.879 1 80.69 140 VAL A O 1
ATOM 1120 N N . GLU A 1 141 ? -20.328 -15.625 -8.188 1 79.94 141 GLU A N 1
ATOM 1121 C CA . GLU A 1 141 ? -19.984 -16.984 -8.562 1 79.94 141 GLU A CA 1
ATOM 1122 C C . GLU A 1 141 ? -19.688 -17.844 -7.332 1 79.94 141 GLU A C 1
ATOM 1124 O O . GLU A 1 141 ? -20 -19.031 -7.297 1 79.94 141 GLU A O 1
ATOM 1129 N N . PHE A 1 142 ? -19.125 -17.219 -6.301 1 85.5 142 PHE A N 1
ATOM 1130 C CA . PHE A 1 142 ? -18.594 -18.016 -5.203 1 85.5 142 PHE A CA 1
ATOM 1131 C C . PHE A 1 142 ? -19.328 -17.719 -3.904 1 85.5 142 PHE A C 1
ATOM 1133 O O . PHE A 1 142 ? -19.047 -18.328 -2.873 1 85.5 142 PHE A O 1
ATOM 1140 N N . GLY A 1 143 ? -20.281 -16.812 -3.984 1 78.12 143 GLY A N 1
ATOM 1141 C CA . GLY A 1 143 ? -20.953 -16.375 -2.771 1 78.12 143 GLY A CA 1
ATOM 1142 C C . GLY A 1 143 ? -20.234 -15.242 -2.062 1 78.12 143 GLY A C 1
ATOM 1143 O O . GLY A 1 143 ? -19.125 -14.859 -2.459 1 78.12 143 GLY A O 1
ATOM 1144 N N . LEU A 1 144 ? -20.891 -14.766 -1.08 1 77.25 144 LEU A N 1
ATOM 1145 C CA . LEU A 1 144 ? -20.328 -13.648 -0.325 1 77.25 144 LEU A CA 1
ATOM 1146 C C . LEU A 1 144 ? -19.016 -14.047 0.346 1 77.25 144 LEU A C 1
ATOM 1148 O O . LEU A 1 144 ? -18.953 -15.078 1.02 1 77.25 144 LEU A O 1
ATOM 1152 N N . GLN A 1 145 ? -18.047 -13.297 0.003 1 79.44 145 GLN A N 1
ATOM 1153 C CA . GLN A 1 145 ? -16.734 -13.531 0.613 1 79.44 145 GLN A CA 1
ATOM 1154 C C . GLN A 1 145 ? -16.531 -12.633 1.827 1 79.44 145 GLN A C 1
ATOM 1156 O O . GLN A 1 145 ? -16.562 -11.406 1.709 1 79.44 145 GLN A O 1
ATOM 1161 N N . GLU A 1 146 ? -16.312 -13.172 2.936 1 81.25 146 GLU A N 1
ATOM 1162 C CA . GLU A 1 146 ? -16.125 -12.375 4.145 1 81.25 146 GLU A CA 1
ATOM 1163 C C . GLU A 1 146 ? -14.789 -11.625 4.102 1 81.25 146 GLU A C 1
ATOM 1165 O O . GLU A 1 146 ? -14.711 -10.469 4.535 1 81.25 146 GLU A O 1
ATOM 1170 N N . ASN A 1 147 ? -13.773 -12.234 3.553 1 87.81 147 ASN A N 1
ATOM 1171 C CA . ASN A 1 147 ? -12.438 -11.648 3.494 1 87.81 147 ASN A CA 1
ATOM 1172 C C . ASN A 1 147 ? -11.781 -11.875 2.135 1 87.81 147 ASN A C 1
ATOM 1174 O O . ASN A 1 147 ? -10.883 -12.719 2.008 1 87.81 147 ASN A O 1
ATOM 1178 N N . PRO A 1 148 ? -12.172 -11.086 1.19 1 91.06 148 PRO A N 1
ATOM 1179 C CA . PRO A 1 148 ? -11.617 -11.289 -0.15 1 91.06 148 PRO A CA 1
ATOM 1180 C C . PRO A 1 148 ? -10.125 -10.969 -0.225 1 91.06 148 PRO A C 1
ATOM 1182 O O . PRO A 1 148 ? -9.617 -10.164 0.564 1 91.06 148 PRO A O 1
ATOM 1185 N N . ARG A 1 149 ? -9.438 -11.609 -1.195 1 92.5 149 ARG A N 1
ATOM 1186 C CA . ARG A 1 149 ? -8.039 -11.32 -1.477 1 92.5 149 ARG A CA 1
ATOM 1187 C C . ARG A 1 149 ? -7.879 -9.953 -2.137 1 92.5 149 ARG A C 1
ATOM 1189 O O . ARG A 1 149 ? -8.398 -9.727 -3.23 1 92.5 149 ARG A O 1
ATOM 1196 N N . VAL A 1 150 ? -7.176 -9.094 -1.461 1 95.06 150 VAL A N 1
ATOM 1197 C CA . VAL A 1 150 ? -7.023 -7.73 -1.968 1 95.06 150 VAL A CA 1
ATOM 1198 C C . VAL A 1 150 ? -5.855 -7.672 -2.951 1 95.06 150 VAL A C 1
ATOM 1200 O O . VAL A 1 150 ? -5.895 -6.922 -3.928 1 95.06 150 VAL A O 1
ATOM 1203 N N . ALA A 1 151 ? -4.867 -8.422 -2.691 1 97 151 ALA A N 1
ATOM 1204 C CA . ALA A 1 151 ? -3.65 -8.398 -3.496 1 97 151 ALA A CA 1
ATOM 1205 C C . ALA A 1 151 ? -2.934 -9.742 -3.451 1 97 151 ALA A C 1
ATOM 1207 O O . ALA A 1 151 ? -3.248 -10.594 -2.613 1 97 151 ALA A O 1
ATOM 1208 N N . THR A 1 152 ? -2.055 -9.961 -4.379 1 94.69 152 THR A N 1
ATOM 1209 C CA . THR A 1 152 ? -1.224 -11.156 -4.469 1 94.69 152 THR A CA 1
ATOM 1210 C C . THR A 1 152 ? 0.239 -10.781 -4.691 1 94.69 152 THR A C 1
ATOM 1212 O O . THR A 1 152 ? 0.542 -9.891 -5.484 1 94.69 152 THR A O 1
ATOM 1215 N N . PHE A 1 153 ? 1.072 -11.328 -3.934 1 96.75 153 PHE A N 1
ATOM 1216 C CA . PHE A 1 153 ? 2.51 -11.203 -4.145 1 96.75 153 PHE A CA 1
ATOM 1217 C C . PHE A 1 153 ? 3.092 -12.508 -4.68 1 96.75 153 PHE A C 1
ATOM 1219 O O . PHE A 1 153 ? 2.979 -13.555 -4.035 1 96.75 153 PHE A O 1
ATOM 1226 N N . LEU A 1 154 ? 3.697 -12.492 -5.867 1 94.88 154 LEU A N 1
ATOM 1227 C CA . LEU A 1 154 ? 4.363 -13.625 -6.5 1 94.88 154 LEU A CA 1
ATOM 1228 C C . LEU A 1 154 ? 5.879 -13.492 -6.391 1 94.88 154 LEU A C 1
ATOM 1230 O O . LEU A 1 154 ? 6.445 -12.453 -6.762 1 94.88 154 LEU A O 1
ATOM 1234 N N . LEU A 1 155 ? 6.488 -14.422 -5.82 1 95.06 155 LEU A N 1
ATOM 1235 C CA . LEU A 1 155 ? 7.941 -14.531 -5.84 1 95.06 155 LEU A CA 1
ATOM 1236 C C . LEU A 1 155 ? 8.391 -15.648 -6.773 1 95.06 155 LEU A C 1
ATOM 1238 O O . LEU A 1 155 ? 8.086 -16.812 -6.543 1 95.06 155 LEU A O 1
ATOM 1242 N N . TYR A 1 156 ? 9.102 -15.305 -7.785 1 92.56 156 TYR A N 1
ATOM 1243 C CA . TYR A 1 156 ? 9.57 -16.297 -8.742 1 92.56 156 TYR A CA 1
ATOM 1244 C C . TYR A 1 156 ? 10.797 -17.031 -8.203 1 92.56 156 TYR A C 1
ATOM 1246 O O . TYR A 1 156 ? 11.859 -16.422 -8.031 1 92.56 156 TYR A O 1
ATOM 1254 N N . LEU A 1 157 ? 10.695 -18.312 -8.023 1 93.31 157 LEU A N 1
ATOM 1255 C CA . LEU A 1 157 ? 11.758 -19.094 -7.398 1 93.31 157 LEU A CA 1
ATOM 1256 C C . LEU A 1 157 ? 12.727 -19.641 -8.445 1 93.31 157 LEU A C 1
ATOM 1258 O O . LEU A 1 157 ? 13.844 -20.031 -8.117 1 93.31 157 LEU A O 1
ATOM 1262 N N . THR A 1 158 ? 12.25 -19.734 -9.648 1 88.38 158 THR A N 1
ATOM 1263 C CA . THR A 1 158 ? 13.062 -20.203 -10.758 1 88.38 158 THR A CA 1
ATOM 1264 C C . THR A 1 158 ? 12.922 -19.281 -11.969 1 88.38 158 THR A C 1
ATOM 1266 O O . THR A 1 158 ? 12.031 -18.422 -12 1 88.38 158 THR A O 1
ATOM 1269 N N . GLU A 1 159 ? 13.906 -19.312 -12.75 1 82.12 159 GLU A N 1
ATOM 1270 C CA . GLU A 1 159 ? 13.789 -18.656 -14.047 1 82.12 159 GLU A CA 1
ATOM 1271 C C . GLU A 1 159 ? 13.586 -19.672 -15.164 1 82.12 159 GLU A C 1
ATOM 1273 O O . GLU A 1 159 ? 14.062 -20.812 -15.07 1 82.12 159 GLU A O 1
ATOM 1278 N N . VAL A 1 160 ? 12.688 -19.297 -16.016 1 74.06 160 VAL A N 1
ATOM 1279 C CA . VAL A 1 160 ? 12.461 -20.172 -17.156 1 74.06 160 VAL A CA 1
ATOM 1280 C C . VAL A 1 160 ? 12.844 -19.438 -18.453 1 74.06 160 VAL A C 1
ATOM 1282 O O . VAL A 1 160 ? 12.602 -18.234 -18.578 1 74.06 160 VAL A O 1
ATOM 1285 N N . PRO A 1 161 ? 13.594 -20.109 -19.312 1 73.69 161 PRO A N 1
ATOM 1286 C CA . PRO A 1 161 ? 14.055 -19.453 -20.531 1 73.69 161 PRO A CA 1
ATOM 1287 C C . PRO A 1 161 ? 12.906 -18.938 -21.406 1 73.69 161 PRO A C 1
ATOM 1289 O O . PRO A 1 161 ? 13.008 -17.859 -21.984 1 73.69 161 PRO A O 1
ATOM 1292 N N . GLU A 1 162 ? 11.906 -19.719 -21.531 1 74.19 162 GLU A N 1
ATOM 1293 C CA . GLU A 1 162 ? 10.742 -19.328 -22.328 1 74.19 162 GLU A CA 1
ATOM 1294 C C . GLU A 1 162 ? 9.445 -19.625 -21.578 1 74.19 162 GLU A C 1
ATOM 1296 O O . GLU A 1 162 ? 9.344 -20.625 -20.859 1 74.19 162 GLU A O 1
ATOM 1301 N N . GLY A 1 163 ? 8.523 -18.641 -21.812 1 73.06 163 GLY A N 1
ATOM 1302 C CA . GLY A 1 163 ? 7.234 -18.844 -21.172 1 73.06 163 GLY A CA 1
ATOM 1303 C C . GLY A 1 163 ? 7.23 -18.438 -19.703 1 73.06 163 GLY A C 1
ATOM 1304 O O . GLY A 1 163 ? 8.141 -17.75 -19.234 1 73.06 163 GLY A O 1
ATOM 1305 N N . GLY A 1 164 ? 6.09 -18.75 -19.016 1 75.88 164 GLY A N 1
ATOM 1306 C CA . GLY A 1 164 ? 5.969 -18.531 -17.578 1 75.88 164 GLY A CA 1
ATOM 1307 C C . GLY A 1 164 ? 5.625 -17.109 -17.203 1 75.88 164 GLY A C 1
ATOM 1308 O O . GLY A 1 164 ? 5.602 -16.75 -16.031 1 75.88 164 GLY A O 1
ATOM 1309 N N . GLU A 1 165 ? 5.41 -16.359 -18.25 1 84.19 165 GLU A N 1
ATOM 1310 C CA . GLU A 1 165 ? 5.078 -14.961 -17.984 1 84.19 165 GLU A CA 1
ATOM 1311 C C . GLU A 1 165 ? 3.738 -14.844 -17.266 1 84.19 165 GLU A C 1
ATOM 1313 O O . GLU A 1 165 ? 2.812 -15.609 -17.531 1 84.19 165 GLU A O 1
ATOM 1318 N N . THR A 1 166 ? 3.648 -14.062 -16.344 1 86.31 166 THR A N 1
ATOM 1319 C CA . THR A 1 166 ? 2.369 -13.562 -15.852 1 86.31 166 THR A CA 1
ATOM 1320 C C . THR A 1 166 ? 1.842 -12.445 -16.734 1 86.31 166 THR A C 1
ATOM 1322 O O . THR A 1 166 ? 2.541 -11.461 -16.984 1 86.31 166 THR A O 1
ATOM 1325 N N . ILE A 1 167 ? 0.673 -12.656 -17.234 1 87.88 167 ILE A N 1
ATOM 1326 C CA . ILE A 1 167 ? 0.176 -11.727 -18.25 1 87.88 167 ILE A CA 1
ATOM 1327 C C . ILE A 1 167 ? -1.068 -11.016 -17.719 1 87.88 167 ILE A C 1
ATOM 1329 O O . ILE A 1 167 ? -1.938 -11.641 -17.109 1 87.88 167 ILE A O 1
ATOM 1333 N N . PHE A 1 168 ? -1.122 -9.727 -17.984 1 92.5 168 PHE A N 1
ATOM 1334 C CA . PHE A 1 168 ? -2.318 -8.914 -17.797 1 92.5 168 PHE A CA 1
ATOM 1335 C C . PHE A 1 168 ? -2.852 -8.43 -19.141 1 92.5 168 PHE A C 1
ATOM 1337 O O . PHE A 1 168 ? -2.447 -7.379 -19.641 1 92.5 168 PHE A O 1
ATOM 1344 N N . PRO A 1 169 ? -3.783 -9.156 -19.688 1 90.62 169 PRO A N 1
ATOM 1345 C CA . PRO A 1 169 ? -4.199 -8.914 -21.062 1 90.62 169 PRO A CA 1
ATOM 1346 C C . PRO A 1 169 ? -4.895 -7.566 -21.25 1 90.62 169 PRO A C 1
ATOM 1348 O O . PRO A 1 169 ? -4.805 -6.957 -22.312 1 90.62 169 PRO A O 1
ATOM 1351 N N . PHE A 1 170 ? -5.496 -7.059 -20.234 1 93.44 170 PHE A N 1
ATOM 1352 C CA . PHE A 1 170 ? -6.352 -5.887 -20.391 1 93.44 170 PHE A CA 1
ATOM 1353 C C . PHE A 1 170 ? -5.723 -4.672 -19.719 1 93.44 170 PHE A C 1
ATOM 1355 O O . PHE A 1 170 ? -6.43 -3.77 -19.266 1 93.44 170 PHE A O 1
ATOM 1362 N N . GLU A 1 171 ? -4.465 -4.664 -19.578 1 93.62 171 GLU A N 1
ATOM 1363 C CA . GLU A 1 171 ? -3.744 -3.537 -18.984 1 93.62 171 GLU A CA 1
ATOM 1364 C C . GLU A 1 171 ? -4.191 -2.215 -19.609 1 93.62 171 GLU A C 1
ATOM 1366 O O . GLU A 1 171 ? -4.367 -2.121 -20.828 1 93.62 171 GLU A O 1
ATOM 1371 N N . ASN A 1 172 ? -4.43 -1.285 -18.734 1 93.38 172 ASN A N 1
ATOM 1372 C CA . ASN A 1 172 ? -4.844 0.067 -19.094 1 93.38 172 ASN A CA 1
ATOM 1373 C C . ASN A 1 172 ? -6.152 0.063 -19.875 1 93.38 172 ASN A C 1
ATOM 1375 O O . ASN A 1 172 ? -6.41 0.975 -20.656 1 93.38 172 ASN A O 1
ATOM 1379 N N . GLY A 1 173 ? -6.887 -0.973 -19.734 1 91.19 173 GLY A N 1
ATOM 1380 C CA . GLY A 1 173 ? -8.195 -1.089 -20.375 1 91.19 173 GLY A CA 1
ATOM 1381 C C . GLY A 1 173 ? -8.117 -1.504 -21.828 1 91.19 173 GLY A C 1
ATOM 1382 O O . GLY A 1 173 ? -9.102 -1.381 -22.562 1 91.19 173 GLY A O 1
ATOM 1383 N N . MET A 1 174 ? -7.062 -1.962 -22.188 1 89.56 174 MET A N 1
ATOM 1384 C CA . MET A 1 174 ? -6.863 -2.359 -23.578 1 89.56 174 MET A CA 1
ATOM 1385 C C . MET A 1 174 ? -7.422 -3.756 -23.828 1 89.56 174 MET A C 1
ATOM 1387 O O . MET A 1 174 ? -7.602 -4.535 -22.891 1 89.56 174 MET A O 1
ATOM 1391 N N . ASN A 1 175 ? -7.77 -4.105 -25.141 1 87.81 175 ASN A N 1
ATOM 1392 C CA . ASN A 1 175 ? -8.188 -5.43 -25.594 1 87.81 175 ASN A CA 1
ATOM 1393 C C . ASN A 1 175 ? -9.492 -5.859 -24.938 1 87.81 175 ASN A C 1
ATOM 1395 O O . ASN A 1 175 ? -9.711 -7.047 -24.688 1 87.81 175 ASN A O 1
ATOM 1399 N N . MET A 1 176 ? -10.281 -4.91 -24.516 1 87.56 176 MET A N 1
ATOM 1400 C CA . MET A 1 176 ? -11.492 -5.266 -23.781 1 87.56 176 MET A CA 1
ATOM 1401 C C . MET A 1 176 ? -12.711 -5.246 -24.703 1 87.56 176 MET A C 1
ATOM 1403 O O . MET A 1 176 ? -13.844 -5.273 -24.234 1 87.56 176 MET A O 1
ATOM 1407 N N . ASP A 1 177 ? -12.438 -5.246 -25.922 1 87.06 177 ASP A N 1
ATOM 1408 C CA . ASP A 1 177 ? -13.531 -5.141 -26.891 1 87.06 177 ASP A CA 1
ATOM 1409 C C . ASP A 1 177 ? -14.078 -6.52 -27.25 1 87.06 177 ASP A C 1
ATOM 1411 O O . ASP A 1 177 ? -14.938 -6.645 -28.125 1 87.06 177 ASP A O 1
ATOM 1415 N N . GLY A 1 178 ? -13.727 -7.496 -26.609 1 83.31 178 GLY A N 1
ATOM 1416 C CA . GLY A 1 178 ? -14.242 -8.836 -26.828 1 83.31 178 GLY A CA 1
ATOM 1417 C C . GLY A 1 178 ? -13.492 -9.602 -27.906 1 83.31 178 GLY A C 1
ATOM 1418 O O . GLY A 1 178 ? -13.742 -10.789 -28.109 1 83.31 178 GLY A O 1
ATOM 1419 N N . SER A 1 179 ? -12.578 -9.008 -28.547 1 83.56 179 SER A N 1
ATOM 1420 C CA . SER A 1 179 ? -11.883 -9.633 -29.672 1 83.56 179 SER A CA 1
ATOM 1421 C C . SER A 1 179 ? -10.562 -10.25 -29.234 1 83.56 179 SER A C 1
ATOM 1423 O O . SER A 1 179 ? -9.828 -10.812 -30.047 1 83.56 179 SER A O 1
ATOM 1425 N N . TYR A 1 180 ? -10.383 -10.211 -27.938 1 83.38 180 TYR A N 1
ATOM 1426 C CA . TYR A 1 180 ? -9.094 -10.672 -27.453 1 83.38 180 TYR A CA 1
ATOM 1427 C C . TYR A 1 180 ? -8.953 -12.188 -27.625 1 83.38 180 TYR A C 1
ATOM 1429 O O . TYR A 1 180 ? -9.852 -12.938 -27.234 1 83.38 180 TYR A O 1
ATOM 1437 N N . ASN A 1 181 ? -7.836 -12.484 -28.281 1 79.62 181 ASN A N 1
ATOM 1438 C CA . ASN A 1 181 ? -7.469 -13.891 -28.422 1 79.62 181 ASN A CA 1
ATOM 1439 C C . ASN A 1 181 ? -6.379 -14.281 -27.422 1 79.62 181 ASN A C 1
ATOM 1441 O O . ASN A 1 181 ? -5.227 -13.867 -27.562 1 79.62 181 ASN A O 1
ATOM 1445 N N . TYR A 1 182 ? -6.68 -15.062 -26.469 1 74.06 182 TYR A N 1
ATOM 1446 C CA . TYR A 1 182 ? -5.793 -15.43 -25.375 1 74.06 182 TYR A CA 1
ATOM 1447 C C . TYR A 1 182 ? -4.551 -16.141 -25.891 1 74.06 182 TYR A C 1
ATOM 1449 O O . TYR A 1 182 ? -3.502 -16.125 -25.25 1 74.06 182 TYR A O 1
ATOM 1457 N N . LYS A 1 183 ? -4.633 -16.672 -27.094 1 70.88 183 LYS A N 1
ATOM 1458 C CA . LYS A 1 183 ? -3.486 -17.359 -27.672 1 70.88 183 LYS A CA 1
ATOM 1459 C C . LYS A 1 183 ? -2.4 -16.375 -28.094 1 70.88 183 LYS A C 1
ATOM 1461 O O . LYS A 1 183 ? -1.232 -16.75 -28.219 1 70.88 183 LYS A O 1
ATOM 1466 N N . ASP A 1 184 ? -2.854 -15.148 -28.266 1 76.12 184 ASP A N 1
ATOM 1467 C CA . ASP A 1 184 ? -1.917 -14.133 -28.734 1 76.12 184 ASP A CA 1
ATOM 1468 C C . ASP A 1 184 ? -1.042 -13.625 -27.594 1 76.12 184 ASP A C 1
ATOM 1470 O O . ASP A 1 184 ? 0.027 -13.055 -27.828 1 76.12 184 ASP A O 1
ATOM 1474 N N . CYS A 1 185 ? -1.433 -13.883 -26.406 1 76.62 185 CYS A N 1
ATOM 1475 C CA . CYS A 1 185 ? -0.665 -13.531 -25.219 1 76.62 185 CYS A CA 1
ATOM 1476 C C . CYS A 1 185 ? -0.23 -12.07 -25.266 1 76.62 185 CYS A C 1
ATOM 1478 O O . CYS A 1 185 ? 0.94 -11.758 -25.031 1 76.62 185 CYS A O 1
ATOM 1480 N N . VAL A 1 186 ? -1.164 -11.273 -25.672 1 82.75 186 VAL A N 1
ATOM 1481 C CA . VAL A 1 186 ? -0.865 -9.844 -25.734 1 82.75 186 VAL A CA 1
ATOM 1482 C C . VAL A 1 186 ? -1.267 -9.172 -24.422 1 82.75 186 VAL A C 1
ATOM 1484 O O . VAL A 1 186 ? -2.166 -9.641 -23.719 1 82.75 186 VAL A O 1
ATOM 1487 N N . GLY A 1 187 ? -0.522 -8.102 -24.062 1 88.94 187 GLY A N 1
ATOM 1488 C CA . GLY A 1 187 ? -0.75 -7.363 -22.828 1 88.94 187 GLY A CA 1
ATOM 1489 C C . GLY A 1 187 ? 0.523 -7.09 -22.062 1 88.94 187 GLY A C 1
ATOM 1490 O O . GLY A 1 187 ? 1.622 -7.16 -22.609 1 88.94 187 GLY A O 1
ATOM 1491 N N . LEU A 1 188 ? 0.367 -6.695 -20.844 1 92.94 188 LEU A N 1
ATOM 1492 C CA . LEU A 1 188 ? 1.525 -6.555 -19.969 1 92.94 188 LEU A CA 1
ATOM 1493 C C . LEU A 1 188 ? 2.068 -7.918 -19.562 1 92.94 188 LEU A C 1
ATOM 1495 O O . LEU A 1 188 ? 1.354 -8.719 -18.953 1 92.94 188 LEU A O 1
ATOM 1499 N N . LYS A 1 189 ? 3.23 -8.18 -19.938 1 89.62 189 LYS A N 1
ATOM 1500 C CA . LYS A 1 189 ? 3.871 -9.461 -19.656 1 89.62 189 LYS A CA 1
ATOM 1501 C C . LYS A 1 189 ? 5 -9.289 -18.641 1 89.62 189 LYS A C 1
ATOM 1503 O O . LYS A 1 189 ? 5.848 -8.414 -18.781 1 89.62 189 LYS A O 1
ATOM 1508 N N . VAL A 1 190 ? 4.984 -10.141 -17.688 1 90.25 190 VAL A N 1
ATOM 1509 C CA . VAL A 1 190 ? 6.023 -10.117 -16.672 1 90.25 190 VAL A CA 1
ATOM 1510 C C . VAL A 1 190 ? 6.828 -11.414 -16.719 1 90.25 190 VAL A C 1
ATOM 1512 O O . VAL A 1 190 ? 6.34 -12.477 -16.328 1 90.25 190 VAL A O 1
ATOM 1515 N N . LYS A 1 191 ? 8 -11.297 -17.203 1 87 191 LYS A N 1
ATOM 1516 C CA . LYS A 1 191 ? 8.883 -12.461 -17.281 1 87 191 LYS A CA 1
ATOM 1517 C C . LYS A 1 191 ? 9.422 -12.844 -15.914 1 87 191 LYS A C 1
ATOM 1519 O O . LYS A 1 191 ? 9.938 -12 -15.18 1 87 191 LYS A O 1
ATOM 1524 N N . PRO A 1 192 ? 9.258 -14.117 -15.609 1 88.44 192 PRO A N 1
ATOM 1525 C CA . PRO A 1 192 ? 9.797 -14.547 -14.32 1 88.44 192 PRO A CA 1
ATOM 1526 C C . PRO A 1 192 ? 11.32 -14.609 -14.297 1 88.44 192 PRO A C 1
ATOM 1528 O O . PRO A 1 192 ? 11.93 -15.172 -15.211 1 88.44 192 PRO A O 1
ATOM 1531 N N . ARG A 1 193 ? 11.93 -13.992 -13.391 1 90.31 193 ARG A N 1
ATOM 1532 C CA . ARG A 1 193 ? 13.352 -14.109 -13.055 1 90.31 193 ARG A CA 1
ATOM 1533 C C . ARG A 1 193 ? 13.531 -14.547 -11.602 1 90.31 193 ARG A C 1
ATOM 1535 O O . ARG A 1 193 ? 12.82 -14.086 -10.711 1 90.31 193 ARG A O 1
ATOM 1542 N N . LYS A 1 194 ? 14.484 -15.484 -11.469 1 93 194 LYS A N 1
ATOM 1543 C CA . LYS A 1 194 ? 14.695 -16.047 -10.133 1 93 194 LYS A CA 1
ATOM 1544 C C . LYS A 1 194 ? 14.961 -14.953 -9.109 1 93 194 LYS A C 1
ATOM 1546 O O . LYS A 1 194 ? 15.867 -14.133 -9.297 1 93 194 LYS A O 1
ATOM 1551 N N . GLY A 1 195 ? 14.109 -14.938 -8.039 1 95.88 195 GLY A N 1
ATOM 1552 C CA . GLY A 1 195 ? 14.305 -14.008 -6.941 1 95.88 195 GLY A CA 1
ATOM 1553 C C . GLY A 1 195 ? 13.484 -12.734 -7.086 1 95.88 195 GLY A C 1
ATOM 1554 O O . GLY A 1 195 ? 13.344 -11.969 -6.129 1 95.88 195 GLY A O 1
ATOM 1555 N N . ASP A 1 196 ? 12.93 -12.5 -8.289 1 95.25 196 ASP A N 1
ATOM 1556 C CA . ASP A 1 196 ? 12.109 -11.312 -8.523 1 95.25 196 ASP A CA 1
ATOM 1557 C C . ASP A 1 196 ? 10.719 -11.484 -7.914 1 95.25 196 ASP A C 1
ATOM 1559 O O . ASP A 1 196 ? 10.219 -12.609 -7.797 1 95.25 196 ASP A O 1
ATOM 1563 N N . GLY A 1 197 ? 10.156 -10.328 -7.488 1 96.31 197 GLY A N 1
ATOM 1564 C CA . GLY A 1 197 ? 8.797 -10.297 -6.965 1 96.31 197 GLY A CA 1
ATOM 1565 C C . GLY A 1 197 ? 7.836 -9.516 -7.84 1 96.31 197 GLY A C 1
ATOM 1566 O O . GLY A 1 197 ? 8.234 -8.555 -8.508 1 96.31 197 GLY A O 1
ATOM 1567 N N . LEU A 1 198 ? 6.609 -9.914 -7.852 1 95.94 198 LEU A N 1
ATOM 1568 C CA . LEU A 1 198 ? 5.512 -9.219 -8.516 1 95.94 198 LEU A CA 1
ATOM 1569 C C . LEU A 1 198 ? 4.332 -9.039 -7.566 1 95.94 198 LEU A C 1
ATOM 1571 O O . LEU A 1 198 ? 3.818 -10.016 -7.012 1 95.94 198 LEU A O 1
ATOM 1575 N N . LEU A 1 199 ? 3.982 -7.816 -7.336 1 98.19 199 LEU A N 1
ATOM 1576 C CA . LEU A 1 199 ? 2.785 -7.465 -6.582 1 98.19 199 LEU A CA 1
ATOM 1577 C C . LEU A 1 199 ? 1.683 -6.965 -7.508 1 98.19 199 LEU A C 1
ATOM 1579 O O . LEU A 1 199 ? 1.922 -6.102 -8.352 1 98.19 199 LEU A O 1
ATOM 1583 N N . PHE A 1 200 ? 0.511 -7.523 -7.438 1 96.5 200 PHE A N 1
ATOM 1584 C CA . PHE A 1 200 ? -0.627 -6.945 -8.141 1 96.5 200 PHE A CA 1
ATOM 1585 C C . PHE A 1 200 ? -1.874 -6.969 -7.266 1 96.5 200 PHE A C 1
ATOM 1587 O O . PHE A 1 200 ? -2.031 -7.855 -6.422 1 96.5 200 PHE A O 1
ATOM 1594 N N . TYR A 1 201 ? -2.695 -6.02 -7.465 1 97.06 201 TYR A N 1
ATOM 1595 C CA . TYR A 1 201 ? -3.916 -5.871 -6.684 1 97.06 201 TYR A CA 1
ATOM 1596 C C . TYR A 1 201 ? -5.125 -6.395 -7.449 1 97.06 201 TYR A C 1
ATOM 1598 O O . TYR A 1 201 ? -5.332 -6.043 -8.609 1 97.06 201 TYR A O 1
ATOM 1606 N N . SER A 1 202 ? -5.891 -7.191 -6.738 1 94.94 202 SER A N 1
ATOM 1607 C CA . SER A 1 202 ? -7.086 -7.789 -7.324 1 94.94 202 SER A CA 1
ATOM 1608 C C . SER A 1 202 ? -8.305 -6.902 -7.121 1 94.94 202 SER A C 1
ATOM 1610 O O . SER A 1 202 ? -9.273 -6.977 -7.891 1 94.94 202 SER A O 1
ATOM 1612 N N . LEU A 1 203 ? -8.25 -6.109 -6.078 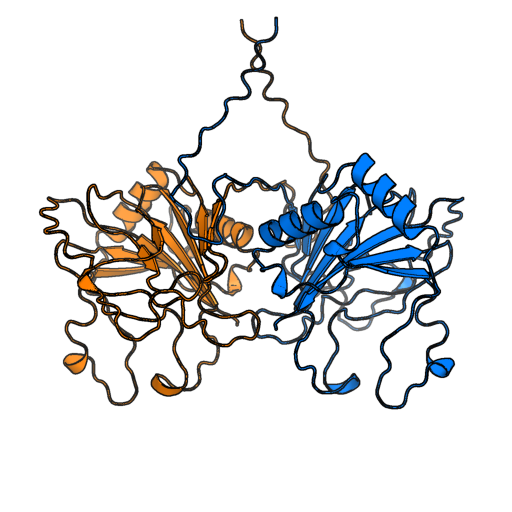1 94.19 203 LEU A N 1
ATOM 1613 C CA . LEU A 1 203 ? -9.383 -5.25 -5.746 1 94.19 203 LEU A CA 1
ATOM 1614 C C . LEU A 1 203 ? -9.008 -3.779 -5.906 1 94.19 203 LEU A C 1
ATOM 1616 O O . LEU A 1 203 ? -7.859 -3.398 -5.684 1 94.19 203 LEU A O 1
ATOM 1620 N N . PHE A 1 204 ? -10.047 -3.023 -6.242 1 93.44 204 PHE A N 1
ATOM 1621 C CA . PHE A 1 204 ? -9.938 -1.577 -6.09 1 93.44 204 PHE A CA 1
ATOM 1622 C C . PHE A 1 204 ? -9.945 -1.187 -4.613 1 93.44 204 PHE A C 1
ATOM 1624 O O . PHE A 1 204 ? -10.25 -2.01 -3.75 1 93.44 204 PHE A O 1
ATOM 1631 N N . LEU A 1 205 ? -9.625 0.062 -4.359 1 91.81 205 LEU A N 1
ATOM 1632 C CA . LEU A 1 205 ? -9.586 0.543 -2.984 1 91.81 205 LEU A CA 1
ATOM 1633 C C . LEU A 1 205 ? -10.969 0.467 -2.344 1 91.81 205 LEU A C 1
ATOM 1635 O O . LEU A 1 205 ? -11.086 0.367 -1.121 1 91.81 205 LEU A O 1
ATOM 1639 N N . ASN A 1 206 ? -12.008 0.434 -3.17 1 89.06 206 ASN A N 1
ATOM 1640 C CA . ASN A 1 206 ? -13.367 0.402 -2.645 1 89.06 206 ASN A CA 1
ATOM 1641 C C . ASN A 1 206 ? -13.828 -1.027 -2.367 1 89.06 206 ASN A C 1
ATOM 1643 O O . ASN A 1 206 ? -14.969 -1.249 -1.965 1 89.06 206 ASN A O 1
ATOM 1647 N N . GLY A 1 207 ? -13 -1.968 -2.73 1 89.56 207 GLY A N 1
ATOM 1648 C CA . GLY A 1 207 ? -13.297 -3.346 -2.375 1 89.56 207 GLY A CA 1
ATOM 1649 C C . GLY A 1 207 ? -13.859 -4.152 -3.529 1 89.56 207 GLY A C 1
ATOM 1650 O O . GLY A 1 207 ? -14 -5.375 -3.432 1 89.56 207 GLY A O 1
ATOM 1651 N N . SER A 1 208 ? -14.234 -3.494 -4.594 1 90.94 208 SER A N 1
ATOM 1652 C CA . SER A 1 208 ? -14.719 -4.234 -5.754 1 90.94 208 SER A CA 1
ATOM 1653 C C . SER A 1 208 ? -13.57 -4.832 -6.551 1 90.94 208 SER A C 1
ATOM 1655 O O . SER A 1 208 ? -12.438 -4.348 -6.48 1 90.94 208 SER A O 1
ATOM 1657 N N . ILE A 1 209 ? -13.82 -5.844 -7.316 1 93 209 ILE A N 1
ATOM 1658 C CA . ILE A 1 209 ? -12.805 -6.531 -8.102 1 93 209 ILE A CA 1
ATOM 1659 C C . ILE A 1 209 ? -12.375 -5.652 -9.273 1 93 209 ILE A C 1
ATOM 1661 O O . ILE A 1 209 ? -13.211 -5.035 -9.938 1 93 209 ILE A O 1
ATOM 1665 N N . ASP A 1 210 ? -11.125 -5.496 -9.492 1 94.44 210 ASP A N 1
ATOM 1666 C CA . ASP A 1 210 ? -10.586 -4.875 -10.695 1 94.44 210 ASP A CA 1
ATOM 1667 C C . ASP A 1 210 ? -10.688 -5.812 -11.891 1 94.44 210 ASP A C 1
ATOM 1669 O O . ASP A 1 210 ? -9.984 -6.82 -11.969 1 94.44 210 ASP A O 1
ATOM 1673 N N . PRO A 1 211 ? -11.469 -5.492 -12.82 1 92 211 PRO A N 1
ATOM 1674 C CA . PRO A 1 211 ? -11.688 -6.434 -13.922 1 92 211 PRO A CA 1
ATOM 1675 C C . PRO A 1 211 ? -10.445 -6.641 -14.781 1 92 211 PRO A C 1
ATOM 1677 O O . PRO A 1 211 ? -10.336 -7.652 -15.484 1 92 211 PRO A O 1
ATOM 1680 N N . VAL A 1 212 ? -9.484 -5.742 -14.68 1 92.81 212 VAL A N 1
ATOM 1681 C CA . VAL A 1 212 ? -8.336 -5.867 -15.57 1 92.81 212 VAL A CA 1
ATOM 1682 C C . VAL A 1 212 ? -7.207 -6.598 -14.852 1 92.81 212 VAL A C 1
ATOM 1684 O O . VAL A 1 212 ? -6.102 -6.727 -15.383 1 92.81 212 VAL A O 1
ATOM 1687 N N . SER A 1 213 ? -7.504 -7.117 -13.68 1 92.69 213 SER A N 1
ATOM 1688 C CA . SER A 1 213 ? -6.516 -7.898 -12.938 1 92.69 213 SER A CA 1
ATOM 1689 C C . SER A 1 213 ? -6.645 -9.391 -13.25 1 92.69 213 SER A C 1
ATOM 1691 O O . SER A 1 213 ? -6.059 -10.219 -12.555 1 92.69 213 SER A O 1
ATOM 1693 N N . ILE A 1 214 ? -7.379 -9.703 -14.211 1 87.88 214 ILE A N 1
ATOM 1694 C CA . ILE A 1 214 ? -7.59 -11.102 -14.586 1 87.88 214 ILE A CA 1
ATOM 1695 C C . ILE A 1 214 ? -6.277 -11.703 -15.078 1 87.88 214 ILE A C 1
ATOM 1697 O O . ILE A 1 214 ? -5.516 -11.047 -15.797 1 87.88 214 ILE A O 1
ATOM 1701 N N . LEU A 1 215 ? -6.016 -12.859 -14.641 1 81.31 215 LEU A N 1
ATOM 1702 C CA . LEU A 1 215 ? -4.875 -13.641 -15.125 1 81.31 215 LEU A CA 1
ATOM 1703 C C . LEU A 1 215 ? -5.312 -14.648 -16.172 1 81.31 215 LEU A C 1
ATOM 1705 O O . LEU A 1 215 ? -6.141 -15.523 -15.898 1 81.31 215 LEU A O 1
ATOM 1709 N N . PRO A 1 216 ? -4.711 -14.445 -17.328 1 73.12 216 PRO A N 1
ATOM 1710 C CA . PRO A 1 216 ? -5.211 -15.273 -18.422 1 73.12 216 PRO A CA 1
ATOM 1711 C C . PRO A 1 216 ? -4.59 -16.672 -18.453 1 73.12 216 PRO A C 1
ATOM 1713 O O . PRO A 1 216 ? -3.551 -16.891 -17.828 1 73.12 216 PRO A O 1
ATOM 1716 N N . TYR A 1 217 ? -5.289 -17.734 -19 1 61.97 217 TYR A N 1
ATOM 1717 C CA . TYR A 1 217 ? -4.852 -18.984 -19.594 1 61.97 217 TYR A CA 1
ATOM 1718 C C . TYR A 1 217 ? -5.254 -19.047 -21.062 1 61.97 217 TYR A C 1
ATOM 1720 O O . TYR A 1 217 ? -6.234 -18.422 -21.484 1 61.97 217 TYR A O 1
ATOM 1728 N N . PRO A 1 218 ? -4.457 -19.984 -22.125 1 54.16 218 PRO A N 1
ATOM 1729 C CA . PRO A 1 218 ? -3.26 -20.828 -22 1 54.16 218 PRO A CA 1
ATOM 1730 C C . PRO A 1 218 ? -1.982 -20.016 -21.828 1 54.16 218 PRO A C 1
ATOM 1732 O O . PRO A 1 218 ? -1.945 -18.828 -22.188 1 54.16 218 PRO A O 1
ATOM 1735 N N . PRO A 1 219 ? -1.073 -20.781 -21 1 49.97 219 PRO A N 1
ATOM 1736 C CA . PRO A 1 219 ? 0.277 -20.234 -21.156 1 49.97 219 PRO A CA 1
ATOM 1737 C C . PRO A 1 219 ? 0.619 -19.906 -22.609 1 49.97 219 PRO A C 1
ATOM 1739 O O . PRO A 1 219 ? 0.12 -20.547 -23.531 1 49.97 219 PRO A O 1
ATOM 1742 N N . CYS A 1 220 ? 0.749 -18.703 -22.844 1 45.38 220 CYS A N 1
ATOM 1743 C CA . CYS A 1 220 ? 1.16 -18.469 -24.234 1 45.38 220 CYS A CA 1
ATOM 1744 C C . CYS A 1 220 ? 1.816 -19.703 -24.812 1 45.38 220 CYS A C 1
ATOM 1746 O O . CYS A 1 220 ? 2.547 -20.422 -24.125 1 45.38 220 CYS A O 1
ATOM 1748 N N . ASP A 1 221 ? 1.112 -20.344 -25.688 1 42.06 221 ASP A N 1
ATOM 1749 C CA . ASP A 1 221 ? 1.491 -21.531 -26.469 1 42.06 221 ASP A CA 1
ATOM 1750 C C . ASP A 1 221 ? 3.01 -21.656 -26.562 1 42.06 221 ASP A C 1
ATOM 1752 O O . ASP A 1 221 ? 3.627 -21.109 -27.484 1 42.06 221 ASP A O 1
ATOM 1756 N N . HIS A 1 222 ? 3.758 -21.141 -25.734 1 40.09 222 HIS A N 1
ATOM 1757 C CA . HIS A 1 222 ? 5.086 -21.516 -26.203 1 40.09 222 HIS A CA 1
ATOM 1758 C C . HIS A 1 222 ? 5.316 -23.016 -26.078 1 40.09 222 HIS A C 1
ATOM 1760 O O . HIS A 1 222 ? 4.992 -23.609 -25.047 1 40.09 222 HIS A O 1
ATOM 1766 N N . ASN A 1 223 ? 5.156 -23.734 -27.344 1 34.53 223 ASN A N 1
ATOM 1767 C CA . ASN A 1 223 ? 5.883 -25 -27.375 1 34.53 223 ASN A CA 1
ATOM 1768 C C . ASN A 1 223 ? 7.043 -25 -26.391 1 34.53 223 ASN A C 1
ATOM 1770 O O . ASN A 1 223 ? 8.086 -24.391 -26.641 1 34.53 223 ASN A O 1
ATOM 1774 N N . PHE A 1 224 ? 6.734 -24.719 -25.297 1 34.41 224 PHE A N 1
ATOM 1775 C CA . PHE A 1 224 ? 7.758 -24.688 -24.266 1 34.41 224 PHE A CA 1
ATOM 1776 C C . PHE A 1 224 ? 8.43 -26.062 -24.125 1 34.41 224 PHE A C 1
ATOM 1778 O O . PHE A 1 224 ? 7.824 -27 -23.625 1 34.41 224 PHE A O 1
ATOM 1785 N N . LEU A 1 225 ? 9.031 -26.5 -25.344 1 33.12 225 LEU A N 1
ATOM 1786 C CA . LEU A 1 225 ? 9.977 -27.578 -25.062 1 33.12 225 LEU A CA 1
ATOM 1787 C C . LEU A 1 225 ? 10.82 -27.234 -23.844 1 33.12 225 LEU A C 1
ATOM 1789 O O . LEU A 1 225 ? 11.703 -26.391 -23.906 1 33.12 225 LEU A O 1
ATOM 1793 N N . VAL A 1 226 ? 10.281 -26.609 -22.875 1 36 226 VAL A N 1
ATOM 1794 C CA . VAL A 1 226 ? 11.25 -26.438 -21.812 1 36 226 VAL A CA 1
ATOM 1795 C C . VAL A 1 226 ? 11.633 -27.797 -21.234 1 36 226 VAL A C 1
ATOM 1797 O O . VAL A 1 226 ? 10.773 -28.672 -21.031 1 36 226 VAL A O 1
ATOM 1800 N N . ASP A 1 227 ? 12.773 -28.172 -21.438 1 35.91 227 ASP A N 1
ATOM 1801 C CA . ASP A 1 227 ? 13.406 -29.141 -20.547 1 35.91 227 ASP A CA 1
ATOM 1802 C C . ASP A 1 227 ? 12.852 -29.031 -19.125 1 35.91 227 ASP A C 1
ATOM 1804 O O . ASP A 1 227 ? 12.008 -28.172 -18.844 1 35.91 227 ASP A O 1
ATOM 1808 N N . ASN A 1 228 ? 13.594 -29.547 -17.969 1 41.28 228 ASN A N 1
ATOM 1809 C CA . ASN A 1 228 ? 13.508 -29.734 -16.531 1 41.28 228 ASN A CA 1
ATOM 1810 C C . ASN A 1 228 ? 13.086 -28.453 -15.812 1 41.28 228 ASN A C 1
ATOM 1812 O O . ASN A 1 228 ? 13.148 -28.359 -14.586 1 41.28 228 ASN A O 1
ATOM 1816 N N . ASP A 1 229 ? 12.828 -27.281 -16.594 1 52.56 229 ASP A N 1
ATOM 1817 C CA . ASP A 1 229 ? 12.797 -26.047 -15.828 1 52.56 229 ASP A CA 1
ATOM 1818 C C . ASP A 1 229 ? 11.359 -25.625 -15.531 1 52.56 229 ASP A C 1
ATOM 1820 O O . ASP A 1 229 ? 10.578 -25.359 -16.453 1 52.56 229 ASP A O 1
ATOM 1824 N N . ALA A 1 230 ? 10.766 -26.172 -14.469 1 56.94 230 ALA A N 1
ATOM 1825 C CA . ALA A 1 230 ? 9.445 -25.828 -13.953 1 56.94 230 ALA A CA 1
ATOM 1826 C C . ALA A 1 230 ? 9.422 -24.391 -13.406 1 56.94 230 ALA A C 1
ATOM 1828 O O . ALA A 1 230 ? 10.43 -23.906 -12.906 1 56.94 230 ALA A O 1
ATOM 1829 N N . CYS A 1 231 ? 8.297 -23.688 -13.867 1 65.75 231 CYS A N 1
ATOM 1830 C CA . CYS A 1 231 ? 8.062 -22.391 -13.219 1 65.75 231 CYS A CA 1
ATOM 1831 C C . CYS A 1 231 ? 7.566 -22.594 -11.789 1 65.75 231 CYS A C 1
ATOM 1833 O O . CYS A 1 231 ? 6.645 -23.375 -11.547 1 65.75 231 CYS A O 1
ATOM 1835 N N . ARG A 1 232 ? 8.344 -22.031 -10.914 1 71.12 232 ARG A N 1
ATOM 1836 C CA . ARG A 1 232 ? 7.996 -22.203 -9.508 1 71.12 232 ARG A CA 1
ATOM 1837 C C . ARG A 1 232 ? 7.77 -20.859 -8.82 1 71.12 232 ARG A C 1
ATOM 1839 O O . ARG A 1 232 ? 8.711 -20.266 -8.297 1 71.12 232 ARG A O 1
ATOM 1846 N N . PRO A 1 233 ? 6.488 -20.469 -8.812 1 79.75 233 PRO A N 1
ATOM 1847 C CA . PRO A 1 233 ? 6.199 -19.266 -8.039 1 79.75 233 PRO A CA 1
ATOM 1848 C C . PRO A 1 233 ? 5.816 -19.562 -6.59 1 79.75 233 PRO A C 1
ATOM 1850 O O . PRO A 1 233 ? 5.211 -20.594 -6.312 1 79.75 233 PRO A O 1
ATOM 1853 N N . LEU A 1 234 ? 6.34 -18.797 -5.73 1 70.44 234 LEU A N 1
ATOM 1854 C CA . LEU A 1 234 ? 5.805 -18.688 -4.379 1 70.44 234 LEU A CA 1
ATOM 1855 C C . LEU A 1 234 ? 4.75 -17.578 -4.305 1 70.44 234 LEU A C 1
ATOM 1857 O O . LEU A 1 234 ? 5.027 -16.438 -4.648 1 70.44 234 LEU A O 1
ATOM 1861 N N . ILE A 1 235 ? 3.617 -18 -3.867 1 80.44 235 ILE A N 1
ATOM 1862 C CA . ILE A 1 235 ? 2.502 -17.047 -3.914 1 80.44 235 ILE A CA 1
ATOM 1863 C C . ILE A 1 235 ? 2.049 -16.719 -2.494 1 80.44 235 ILE A C 1
ATOM 1865 O O . ILE A 1 235 ? 1.959 -17.609 -1.641 1 80.44 235 ILE A O 1
ATOM 1869 N N . LEU A 1 236 ? 1.851 -15.5 -2.268 1 88 236 LEU A N 1
ATOM 1870 C CA . LEU A 1 236 ? 1.26 -15.008 -1.028 1 88 236 LEU A CA 1
ATOM 1871 C C . LEU A 1 236 ? 0.072 -14.102 -1.315 1 88 236 LEU A C 1
ATOM 1873 O O . LEU A 1 236 ? 0.223 -13.062 -1.967 1 88 236 LEU A O 1
ATOM 1877 N N . HIS A 1 237 ? -1.129 -14.523 -0.864 1 87.19 237 HIS A N 1
ATOM 1878 C CA . HIS A 1 237 ? -2.318 -13.688 -1.001 1 87.19 237 HIS A CA 1
ATOM 1879 C C . HIS A 1 237 ? -2.547 -12.844 0.249 1 87.19 237 HIS A C 1
ATOM 1881 O O . HIS A 1 237 ? -2.355 -13.32 1.369 1 87.19 237 HIS A O 1
ATOM 1887 N N . LEU A 1 238 ? -2.924 -11.648 0.05 1 90.81 238 LEU A N 1
ATOM 1888 C CA . LEU A 1 238 ? -3.262 -10.719 1.127 1 90.81 238 LEU A CA 1
ATOM 1889 C C . LEU A 1 238 ? -4.766 -10.469 1.175 1 90.81 238 LEU A C 1
ATOM 1891 O O . LEU A 1 238 ? -5.367 -10.109 0.161 1 90.81 238 LEU A O 1
ATOM 1895 N N . HIS A 1 239 ? -5.367 -10.617 2.406 1 84.38 239 HIS A N 1
ATOM 1896 C CA . HIS A 1 239 ? -6.812 -10.484 2.541 1 84.38 239 HIS A CA 1
ATOM 1897 C C . HIS A 1 239 ? -7.18 -9.258 3.371 1 84.38 239 HIS A C 1
ATOM 1899 O O . HIS A 1 239 ? -6.332 -8.703 4.07 1 84.38 239 HIS A O 1
ATOM 1905 N N . ASN A 1 240 ? -8.445 -8.883 3.291 1 83.19 240 ASN A N 1
ATOM 1906 C CA . ASN A 1 240 ? -8.859 -7.641 3.938 1 83.19 240 ASN A CA 1
ATOM 1907 C C . ASN A 1 240 ? -9.492 -7.906 5.301 1 83.19 240 ASN A C 1
ATOM 1909 O O . ASN A 1 240 ? -10.328 -7.129 5.766 1 83.19 240 ASN A O 1
ATOM 1913 N N . ASN A 1 241 ? -9.117 -8.922 6.008 1 72.5 241 ASN A N 1
ATOM 1914 C CA . ASN A 1 241 ? -9.664 -9.227 7.328 1 72.5 241 ASN A CA 1
ATOM 1915 C C . ASN A 1 241 ? -9.297 -8.156 8.344 1 72.5 241 ASN A C 1
ATOM 1917 O O . ASN A 1 241 ? -8.336 -7.41 8.148 1 72.5 241 ASN A O 1
ATOM 1921 N N . MET B 1 1 ? 43.031 9.195 -4.301 1 19.3 1 MET B N 1
ATOM 1922 C CA . MET B 1 1 ? 41.844 9.57 -5.023 1 19.3 1 MET B CA 1
ATOM 1923 C C . MET B 1 1 ? 40.719 8.562 -4.773 1 19.3 1 MET B C 1
ATOM 1925 O O . MET B 1 1 ? 40.844 7.391 -5.141 1 19.3 1 MET B O 1
ATOM 1929 N N . LEU B 1 2 ? 40.094 8.453 -3.674 1 20.66 2 LEU B N 1
ATOM 1930 C CA . LEU B 1 2 ? 39.25 7.379 -3.164 1 20.66 2 LEU B CA 1
ATOM 1931 C C . LEU B 1 2 ? 38.062 7.129 -4.094 1 20.66 2 LEU B C 1
ATOM 1933 O O . LEU B 1 2 ? 37.281 8.031 -4.348 1 20.66 2 LEU B O 1
ATOM 1937 N N . ARG B 1 3 ? 38.281 6.25 -5.16 1 25.11 3 ARG B N 1
ATOM 1938 C CA . ARG B 1 3 ? 37.312 5.949 -6.215 1 25.11 3 ARG B CA 1
ATOM 1939 C C . ARG B 1 3 ? 35.938 5.637 -5.633 1 25.11 3 ARG B C 1
ATOM 1941 O O . ARG B 1 3 ? 35.781 4.672 -4.879 1 25.11 3 ARG B O 1
ATOM 1948 N N . SER B 1 4 ? 35.25 6.48 -5.086 1 28.94 4 SER B N 1
ATOM 1949 C CA . SER B 1 4 ? 33.906 6.406 -4.535 1 28.94 4 SER B CA 1
ATOM 1950 C C . SER B 1 4 ? 32.969 5.645 -5.465 1 28.94 4 SER B C 1
ATOM 1952 O O . SER B 1 4 ? 32.625 6.133 -6.543 1 28.94 4 SER B O 1
ATOM 1954 N N . THR B 1 5 ? 33.219 4.375 -5.855 1 29.77 5 THR B N 1
ATOM 1955 C CA . THR B 1 5 ? 32.5 3.488 -6.777 1 29.77 5 THR B CA 1
ATOM 1956 C C . THR B 1 5 ? 31.031 3.359 -6.387 1 29.77 5 THR B C 1
ATOM 1958 O O . THR B 1 5 ? 30.703 2.701 -5.398 1 29.77 5 THR B O 1
ATOM 1961 N N . THR B 1 6 ? 30.234 4.355 -6.191 1 34.78 6 THR B N 1
ATOM 1962 C CA . THR B 1 6 ? 28.781 4.328 -6.156 1 34.78 6 THR B CA 1
ATOM 1963 C C . THR B 1 6 ? 28.234 3.207 -7.035 1 34.78 6 THR B C 1
ATOM 1965 O O . THR B 1 6 ? 28.281 3.301 -8.266 1 34.78 6 THR B O 1
ATOM 1968 N N . GLU B 1 7 ? 28.562 1.967 -6.879 1 33.66 7 GLU B N 1
ATOM 1969 C CA . GLU B 1 7 ? 28.125 0.81 -7.652 1 33.66 7 GLU B CA 1
ATOM 1970 C C . GLU B 1 7 ? 26.625 0.897 -7.961 1 33.66 7 GLU B C 1
ATOM 1972 O O . GLU B 1 7 ? 25.797 0.858 -7.051 1 33.66 7 GLU B O 1
ATOM 1977 N N . LYS B 1 8 ? 26.109 1.736 -8.766 1 43.53 8 LYS B N 1
ATOM 1978 C CA . LYS B 1 8 ? 24.797 1.817 -9.406 1 43.53 8 LYS B CA 1
ATOM 1979 C C . LYS B 1 8 ? 24.188 0.431 -9.57 1 43.53 8 LYS B C 1
ATOM 1981 O O . LYS B 1 8 ? 24.688 -0.385 -10.352 1 43.53 8 LYS B O 1
ATOM 1986 N N . THR B 1 9 ? 23.859 -0.321 -8.453 1 53.97 9 THR B N 1
ATOM 1987 C CA . THR B 1 9 ? 23.203 -1.621 -8.578 1 53.97 9 THR B CA 1
ATOM 1988 C C . THR B 1 9 ? 22.219 -1.624 -9.742 1 53.97 9 THR B C 1
ATOM 1990 O O . THR B 1 9 ? 21.281 -0.831 -9.766 1 53.97 9 THR B O 1
ATOM 1993 N N . GLU B 1 10 ? 22.656 -1.872 -10.914 1 70.31 10 GLU B N 1
ATOM 1994 C CA . GLU B 1 10 ? 21.922 -1.979 -12.164 1 70.31 10 GLU B CA 1
ATOM 1995 C C . GLU B 1 10 ? 20.797 -3.01 -12.062 1 70.31 10 GLU B C 1
ATOM 1997 O O . GLU B 1 10 ? 21.031 -4.16 -11.688 1 70.31 10 GLU B O 1
ATOM 2002 N N . TYR B 1 11 ? 19.672 -2.49 -11.617 1 83.31 11 TYR B N 1
ATOM 2003 C CA . TYR B 1 11 ? 18.516 -3.389 -11.648 1 83.31 11 TYR B CA 1
ATOM 2004 C C . TYR B 1 11 ? 18.062 -3.65 -13.078 1 83.31 11 TYR B C 1
ATOM 2006 O O . TYR B 1 11 ? 18.125 -2.758 -13.93 1 83.31 11 TYR B O 1
ATOM 2014 N N . ASN B 1 12 ? 17.859 -4.863 -13.352 1 86.56 12 ASN B N 1
ATOM 2015 C CA . ASN B 1 12 ? 17.281 -5.207 -14.641 1 86.56 12 ASN B CA 1
ATOM 2016 C C . ASN B 1 12 ? 15.797 -4.828 -14.703 1 86.56 12 ASN B C 1
ATOM 2018 O O . ASN B 1 12 ? 14.969 -5.453 -14.039 1 86.56 12 ASN B O 1
ATOM 2022 N N . LEU B 1 13 ? 15.523 -3.855 -15.438 1 91.75 13 LEU B N 1
ATOM 2023 C CA . LEU B 1 13 ? 14.156 -3.383 -15.586 1 91.75 13 LEU B CA 1
ATOM 2024 C C . LEU B 1 13 ? 13.336 -4.352 -16.438 1 91.75 13 LEU B C 1
ATOM 2026 O O . LEU B 1 13 ? 13.883 -5.039 -17.297 1 91.75 13 LEU B O 1
ATOM 2030 N N . LEU B 1 14 ? 12.078 -4.449 -16.109 1 94.19 14 LEU B N 1
ATOM 2031 C CA . LEU B 1 14 ? 11.125 -5.105 -17 1 94.19 14 LEU B CA 1
ATOM 2032 C C . LEU B 1 14 ? 10.438 -4.086 -17.906 1 94.19 14 LEU B C 1
ATOM 2034 O O . LEU B 1 14 ? 10.461 -2.885 -17.625 1 94.19 14 LEU B O 1
ATOM 2038 N N . ARG B 1 15 ? 9.938 -4.598 -19.016 1 93.31 15 ARG B N 1
ATOM 2039 C CA . ARG B 1 15 ? 9.125 -3.727 -19.859 1 93.31 15 ARG B CA 1
ATOM 2040 C C . ARG B 1 15 ? 7.816 -3.361 -19.172 1 93.31 15 ARG B C 1
ATOM 2042 O O . ARG B 1 15 ? 7.023 -4.242 -18.828 1 93.31 15 ARG B O 1
ATOM 2049 N N . ALA B 1 16 ? 7.59 -2.08 -19.031 1 95.88 16 ALA B N 1
ATOM 2050 C CA . ALA B 1 16 ? 6.391 -1.613 -18.344 1 95.88 16 ALA B CA 1
ATOM 2051 C C . ALA B 1 16 ? 5.227 -1.456 -19.312 1 95.88 16 ALA B C 1
ATOM 2053 O O . ALA B 1 16 ? 5.426 -1.412 -20.531 1 95.88 16 ALA B O 1
ATOM 2054 N N . GLY B 1 17 ? 4.031 -1.456 -18.75 1 95 17 GLY B N 1
ATOM 2055 C CA . GLY B 1 17 ? 2.848 -1.119 -19.531 1 95 17 GLY B CA 1
ATOM 2056 C C . GLY B 1 17 ? 2.744 0.36 -19.844 1 95 17 GLY B C 1
ATOM 2057 O O . GLY B 1 17 ? 3.688 1.118 -19.625 1 95 17 GLY B O 1
ATOM 2058 N N . GLU B 1 18 ? 1.591 0.748 -20.359 1 93 18 GLU B N 1
ATOM 2059 C CA . GLU B 1 18 ? 1.357 2.125 -20.797 1 93 18 GLU B CA 1
ATOM 2060 C C . GLU B 1 18 ? 1.422 3.088 -19.609 1 93 18 GLU B C 1
ATOM 2062 O O . GLU B 1 18 ? 1.928 4.203 -19.734 1 93 18 GLU B O 1
ATOM 2067 N N . SER B 1 19 ? 0.971 2.67 -18.531 1 93.31 19 SER B N 1
ATOM 2068 C CA . SER B 1 19 ? 0.868 3.564 -17.391 1 93.31 19 SER B CA 1
ATOM 2069 C C . SER B 1 19 ? 2.041 3.373 -16.438 1 93.31 19 SER B C 1
ATOM 2071 O O . SER B 1 19 ? 2.074 3.973 -15.352 1 93.31 19 SER B O 1
ATOM 2073 N N . GLY B 1 20 ? 2.977 2.482 -16.781 1 96.06 20 GLY B N 1
ATOM 2074 C CA . GLY B 1 20 ? 4.055 2.139 -15.867 1 96.06 20 GLY B CA 1
ATOM 2075 C C . GLY B 1 20 ? 5.277 3.023 -16.031 1 96.06 20 GLY B C 1
ATOM 2076 O O . GLY B 1 20 ? 5.219 4.059 -16.688 1 96.06 20 GLY B O 1
ATOM 2077 N N . ASP B 1 21 ? 6.301 2.691 -15.289 1 95.81 21 ASP B N 1
ATOM 2078 C CA . ASP B 1 21 ? 7.547 3.449 -15.266 1 95.81 21 ASP B CA 1
ATOM 2079 C C . ASP B 1 21 ? 8.656 2.693 -15.992 1 95.81 21 ASP B C 1
ATOM 2081 O O . ASP B 1 21 ? 8.672 1.461 -16 1 95.81 21 ASP B O 1
ATOM 2085 N N . ASN B 1 22 ? 9.602 3.381 -16.5 1 94.56 22 ASN B N 1
ATOM 2086 C CA . ASN B 1 22 ? 10.797 2.791 -17.094 1 94.56 22 ASN B CA 1
ATOM 2087 C C . ASN B 1 22 ? 12.023 2.982 -16.203 1 94.56 22 ASN B C 1
ATOM 2089 O O . ASN B 1 22 ? 13.125 3.221 -16.703 1 94.56 22 ASN B O 1
ATOM 2093 N N . SER B 1 23 ? 11.797 3.016 -14.953 1 95.38 23 SER B N 1
ATOM 2094 C CA . SER B 1 23 ? 12.875 3.176 -13.984 1 95.38 23 SER B CA 1
ATOM 2095 C C . SER B 1 23 ? 12.547 2.479 -12.672 1 95.38 23 SER B C 1
ATOM 2097 O O . SER B 1 23 ? 11.383 2.176 -12.391 1 95.38 23 SER B O 1
ATOM 2099 N N . ILE B 1 24 ? 13.578 2.209 -11.922 1 96.19 24 ILE B N 1
ATOM 2100 C CA . ILE B 1 24 ? 13.406 1.671 -10.578 1 96.19 24 ILE B CA 1
ATOM 2101 C C . ILE B 1 24 ? 13.195 2.814 -9.586 1 96.19 24 ILE B C 1
ATOM 2103 O O . ILE B 1 24 ? 13.875 3.84 -9.656 1 96.19 24 ILE B O 1
ATOM 2107 N N . THR B 1 25 ? 12.297 2.643 -8.758 1 96.75 25 THR B N 1
ATOM 2108 C CA . THR B 1 25 ? 12 3.611 -7.703 1 96.75 25 THR B CA 1
ATOM 2109 C C . THR B 1 25 ? 12.539 3.131 -6.359 1 96.75 25 THR B C 1
ATOM 2111 O O . THR B 1 25 ? 12.383 1.959 -6.004 1 96.75 25 THR B O 1
ATOM 2114 N N . LEU B 1 26 ? 13.219 3.988 -5.688 1 96 26 LEU B N 1
ATOM 2115 C CA . LEU B 1 26 ? 13.703 3.766 -4.328 1 96 26 LEU B CA 1
ATOM 2116 C C . LEU B 1 26 ? 13.242 4.879 -3.396 1 96 26 LEU B C 1
ATOM 2118 O O . LEU B 1 26 ? 13.656 6.031 -3.545 1 96 26 LEU B O 1
ATOM 2122 N N . ILE B 1 27 ? 12.367 4.578 -2.492 1 97.06 27 ILE B N 1
ATOM 2123 C CA . ILE B 1 27 ? 11.875 5.531 -1.506 1 97.06 27 ILE B CA 1
ATOM 2124 C C . ILE B 1 27 ? 12.086 4.98 -0.098 1 97.06 27 ILE B C 1
ATOM 2126 O O . ILE B 1 27 ? 11.383 4.062 0.332 1 97.06 27 ILE B O 1
ATOM 2130 N N . PRO B 1 28 ? 13.062 5.539 0.617 1 97.56 28 PRO B N 1
ATOM 2131 C CA . PRO B 1 28 ? 13.305 5.055 1.979 1 97.56 28 PRO B CA 1
ATOM 2132 C C . PRO B 1 28 ? 12.141 5.34 2.924 1 97.56 28 PRO B C 1
ATOM 2134 O O . PRO B 1 28 ? 11.5 6.395 2.826 1 97.56 28 PRO B O 1
ATOM 2137 N N . PHE B 1 29 ? 11.906 4.371 3.816 1 98.25 29 PHE B N 1
ATOM 2138 C CA . PHE B 1 29 ? 10.859 4.617 4.805 1 98.25 29 PHE B CA 1
ATOM 2139 C C . PHE B 1 29 ? 11.102 3.795 6.066 1 98.25 29 PHE B C 1
ATOM 2141 O O . PHE B 1 29 ? 11.922 2.877 6.066 1 98.25 29 PHE B O 1
ATOM 2148 N N . GLN B 1 30 ? 10.43 4.211 7.078 1 98.25 30 GLN B N 1
ATOM 2149 C CA . GLN B 1 30 ? 10.422 3.531 8.367 1 98.25 30 GLN B CA 1
ATOM 2150 C C . GLN B 1 30 ? 9 3.211 8.82 1 98.25 30 GLN B C 1
ATOM 2152 O O . GLN B 1 30 ? 8.125 4.082 8.797 1 98.25 30 GLN B O 1
ATOM 2157 N N . VAL B 1 31 ? 8.797 1.945 9.117 1 98.31 31 VAL B N 1
ATOM 2158 C CA . VAL B 1 31 ? 7.516 1.618 9.734 1 98.31 31 VAL B CA 1
ATOM 2159 C C . VAL B 1 31 ? 7.504 2.102 11.188 1 98.31 31 VAL B C 1
ATOM 2161 O O . VAL B 1 31 ? 8.273 1.613 12.016 1 98.31 31 VAL B O 1
ATOM 2164 N N . LEU B 1 32 ? 6.633 3.025 11.508 1 98.06 32 LEU B N 1
ATOM 2165 C CA . LEU B 1 32 ? 6.523 3.521 12.875 1 98.06 32 LEU B CA 1
ATOM 2166 C C .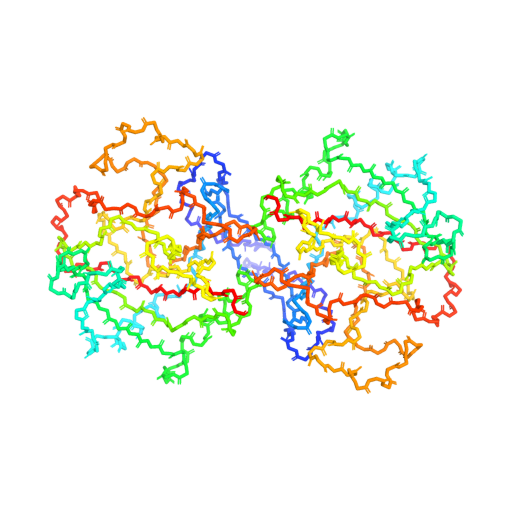 LEU B 1 32 ? 5.57 2.656 13.695 1 98.06 32 LEU B C 1
ATOM 2168 O O . LEU B 1 32 ? 5.754 2.496 14.898 1 98.06 32 LEU B O 1
ATOM 2172 N N . SER B 1 33 ? 4.562 2.193 13.016 1 97.94 33 SER B N 1
ATOM 2173 C CA . SER B 1 33 ? 3.547 1.372 13.664 1 97.94 33 SER B CA 1
ATOM 2174 C C . SER B 1 33 ? 2.738 0.579 12.641 1 97.94 33 SER B C 1
ATOM 2176 O O . SER B 1 33 ? 2.479 1.063 11.539 1 97.94 33 SER B O 1
ATOM 2178 N N . TRP B 1 34 ? 2.328 -0.619 13.039 1 97.56 34 TRP B N 1
ATOM 2179 C CA . TRP B 1 34 ? 1.39 -1.386 12.227 1 97.56 34 TRP B CA 1
ATOM 2180 C C . TRP B 1 34 ? -0.04 -1.2 12.719 1 97.56 34 TRP B C 1
ATOM 2182 O O . TRP B 1 34 ? -0.996 -1.569 12.039 1 97.56 34 TRP B O 1
ATOM 2192 N N . MET B 1 35 ? -0.118 -0.543 13.984 1 95.62 35 MET B N 1
ATOM 2193 C CA . MET B 1 35 ? -1.428 -0.266 14.57 1 95.62 35 MET B CA 1
ATOM 2194 C C . MET B 1 35 ? -1.42 1.062 15.32 1 95.62 35 MET B C 1
ATOM 2196 O O . MET B 1 35 ? -1.124 1.105 16.516 1 95.62 35 MET B O 1
ATOM 2200 N N . PRO B 1 36 ? -1.881 2.072 14.656 1 96.44 36 PRO B N 1
ATOM 2201 C CA . PRO B 1 36 ? -2.332 2.135 13.266 1 96.44 36 PRO B CA 1
ATOM 2202 C C . PRO B 1 36 ? -1.191 1.951 12.266 1 96.44 36 PRO B C 1
ATOM 2204 O O . PRO B 1 36 ? -0.019 1.987 12.648 1 96.44 36 PRO B O 1
ATOM 2207 N N . ARG B 1 37 ? -1.503 1.671 11.016 1 97.56 37 ARG B N 1
ATOM 2208 C CA . ARG B 1 37 ? -0.477 1.676 9.977 1 97.56 37 ARG B CA 1
ATOM 2209 C C . ARG B 1 37 ? 0.064 3.082 9.75 1 97.56 37 ARG B C 1
ATOM 2211 O O . ARG B 1 37 ? -0.635 3.943 9.211 1 97.56 37 ARG B O 1
ATOM 2218 N N . ALA B 1 38 ? 1.217 3.35 10.211 1 97.81 38 ALA B N 1
ATOM 2219 C CA . ALA B 1 38 ? 1.89 4.641 10.102 1 97.81 38 ALA B CA 1
ATOM 2220 C C . ALA B 1 38 ? 3.336 4.473 9.648 1 97.81 38 ALA B C 1
ATOM 2222 O O . ALA B 1 38 ? 4.094 3.703 10.242 1 97.81 38 ALA B O 1
ATOM 2223 N N . LEU B 1 39 ? 3.697 5.168 8.609 1 98.56 39 LEU B N 1
ATOM 2224 C CA . LEU B 1 39 ? 5.027 5.059 8.016 1 98.56 39 LEU B CA 1
ATOM 2225 C C . LEU B 1 39 ? 5.676 6.434 7.879 1 98.56 39 LEU B C 1
ATOM 2227 O O . LEU B 1 39 ? 5.008 7.402 7.508 1 98.56 39 LEU B O 1
ATOM 2231 N N . TYR B 1 40 ? 6.914 6.438 8.188 1 97.88 40 TYR B N 1
ATOM 2232 C CA . TYR B 1 40 ? 7.734 7.645 8.148 1 97.88 40 TYR B CA 1
ATOM 2233 C C . TYR B 1 40 ? 8.648 7.641 6.926 1 97.88 40 TYR B C 1
ATOM 2235 O O . TYR B 1 40 ? 9.289 6.629 6.629 1 97.88 40 TYR B O 1
ATOM 2243 N N . PHE B 1 41 ? 8.688 8.727 6.148 1 97.81 41 PHE B N 1
ATOM 2244 C CA . PHE B 1 41 ? 9.516 8.898 4.965 1 97.81 41 PHE B CA 1
ATOM 2245 C C . PHE B 1 41 ? 10.508 10.039 5.16 1 97.81 41 PHE B C 1
ATOM 2247 O O . PHE B 1 41 ? 10.156 11.211 4.98 1 97.81 41 PHE B O 1
ATOM 2254 N N . PRO B 1 42 ? 11.742 9.773 5.41 1 97.19 42 PRO B N 1
ATOM 2255 C CA . PRO B 1 42 ? 12.734 10.828 5.625 1 97.19 42 PRO B CA 1
ATOM 2256 C C . PRO B 1 42 ? 13.133 11.539 4.336 1 97.19 42 PRO B C 1
ATOM 2258 O O . PRO B 1 42 ? 13.266 10.898 3.291 1 97.19 42 PRO B O 1
ATOM 2261 N N . ASN B 1 43 ? 13.25 12.812 4.395 1 96.12 43 ASN B N 1
ATOM 2262 C CA . ASN B 1 43 ? 13.703 13.625 3.27 1 96.12 43 ASN B CA 1
ATOM 2263 C C . ASN B 1 43 ? 12.891 13.344 2.01 1 96.12 43 ASN B C 1
ATOM 2265 O O . ASN B 1 43 ? 13.453 13.148 0.932 1 96.12 43 ASN B O 1
ATOM 2269 N N . PHE B 1 44 ? 11.641 13.273 2.223 1 97.19 44 PHE B N 1
ATOM 2270 C CA . PHE B 1 44 ? 10.734 12.984 1.118 1 97.19 44 PHE B CA 1
ATOM 2271 C C . PHE B 1 44 ? 10.727 14.125 0.108 1 97.19 44 PHE B C 1
ATOM 2273 O O . PHE B 1 44 ? 10.609 13.898 -1.097 1 97.19 44 PHE B O 1
ATOM 2280 N N . ALA B 1 45 ? 10.766 15.336 0.553 1 96.75 45 ALA B N 1
ATOM 2281 C CA . ALA B 1 45 ? 10.93 16.531 -0.268 1 96.75 45 ALA B CA 1
ATOM 2282 C C . ALA B 1 45 ? 12.148 17.344 0.171 1 96.75 45 ALA B C 1
ATOM 2284 O O . ALA B 1 45 ? 12.531 17.312 1.343 1 96.75 45 ALA B O 1
ATOM 2285 N N . SER B 1 46 ? 12.719 18.016 -0.735 1 96.94 46 SER B N 1
ATOM 2286 C CA . SER B 1 46 ? 13.867 18.859 -0.402 1 96.94 46 SER B CA 1
ATOM 2287 C C . SER B 1 46 ? 13.43 20.125 0.325 1 96.94 46 SER B C 1
ATOM 2289 O O . SER B 1 46 ? 12.266 20.531 0.249 1 96.94 46 SER B O 1
ATOM 2291 N N . SER B 1 47 ? 14.422 20.766 0.951 1 95.94 47 SER B N 1
ATOM 2292 C CA . SER B 1 47 ? 14.156 22.031 1.618 1 95.94 47 SER B CA 1
ATOM 2293 C C . SER B 1 47 ? 13.656 23.078 0.629 1 95.94 47 SER B C 1
ATOM 2295 O O . SER B 1 47 ? 12.758 23.859 0.943 1 95.94 47 SER B O 1
ATOM 2297 N N . GLU B 1 48 ? 14.242 23.062 -0.534 1 96.69 48 GLU B N 1
ATOM 2298 C CA . GLU B 1 48 ? 13.852 24.031 -1.563 1 96.69 48 GLU B CA 1
ATOM 2299 C C . GLU B 1 48 ? 12.414 23.812 -2.008 1 96.69 48 GLU B C 1
ATOM 2301 O O . GLU B 1 48 ? 11.68 24.766 -2.236 1 96.69 48 GLU B O 1
ATOM 2306 N N . GLN B 1 49 ? 12.031 22.594 -2.186 1 96.62 49 GLN B N 1
ATOM 2307 C CA . GLN B 1 49 ? 10.648 22.281 -2.541 1 96.62 49 GLN B CA 1
ATOM 2308 C C . GLN B 1 49 ? 9.688 22.766 -1.461 1 96.62 49 GLN B C 1
ATOM 2310 O O . GLN B 1 49 ? 8.648 23.359 -1.767 1 96.62 49 GLN B O 1
ATOM 2315 N N . CYS B 1 50 ? 10.031 22.562 -0.216 1 95.19 50 CYS B N 1
ATOM 2316 C CA . CYS B 1 50 ? 9.188 22.984 0.9 1 95.19 50 CYS B CA 1
ATOM 2317 C C . CYS B 1 50 ? 9.023 24.5 0.917 1 95.19 50 CYS B C 1
ATOM 2319 O O . CYS B 1 50 ? 7.902 25 1.037 1 95.19 50 CYS B O 1
ATOM 2321 N N . ASP B 1 51 ? 10.109 25.203 0.737 1 94.44 51 ASP B N 1
ATOM 2322 C CA . ASP B 1 51 ? 10.062 26.656 0.726 1 94.44 51 ASP B CA 1
ATOM 2323 C C . ASP B 1 51 ? 9.18 27.172 -0.406 1 94.44 51 ASP B C 1
ATOM 2325 O O . ASP B 1 51 ? 8.422 28.125 -0.223 1 94.44 51 ASP B O 1
ATOM 2329 N N . SER B 1 52 ? 9.305 26.562 -1.519 1 94.19 52 SER B N 1
ATOM 2330 C CA . SER B 1 52 ? 8.508 26.969 -2.674 1 94.19 52 SER B CA 1
ATOM 2331 C C . SER B 1 52 ? 7.02 26.781 -2.412 1 94.19 52 SER B C 1
ATOM 2333 O O . SER B 1 52 ? 6.211 27.641 -2.779 1 94.19 52 SER B O 1
ATOM 2335 N N . ILE B 1 53 ? 6.637 25.703 -1.795 1 93.88 53 ILE B N 1
ATOM 2336 C CA . ILE B 1 53 ? 5.234 25.438 -1.485 1 93.88 53 ILE B CA 1
ATOM 2337 C C . ILE B 1 53 ? 4.719 26.469 -0.486 1 93.88 53 ILE B C 1
ATOM 2339 O O . ILE B 1 53 ? 3.613 27 -0.639 1 93.88 53 ILE B O 1
ATOM 2343 N N . ILE B 1 54 ? 5.508 26.781 0.501 1 91.69 54 ILE B N 1
ATOM 2344 C CA . ILE B 1 54 ? 5.133 27.781 1.504 1 91.69 54 ILE B CA 1
ATOM 2345 C C . ILE B 1 54 ? 4.887 29.125 0.831 1 91.69 54 ILE B C 1
ATOM 2347 O O . ILE B 1 54 ? 3.891 29.797 1.113 1 91.69 54 ILE B O 1
ATOM 2351 N N . GLU B 1 55 ? 5.805 29.484 -0.04 1 91.69 55 GLU B N 1
ATOM 2352 C CA . GLU B 1 55 ? 5.688 30.75 -0.738 1 91.69 55 GLU B CA 1
ATOM 2353 C C . GLU B 1 55 ? 4.422 30.797 -1.592 1 91.69 55 GLU B C 1
ATOM 2355 O O . GLU B 1 55 ? 3.725 31.812 -1.621 1 91.69 55 GLU B O 1
ATOM 2360 N N . MET B 1 56 ? 4.145 29.75 -2.227 1 90.5 56 MET B N 1
ATOM 2361 C CA . MET B 1 56 ? 2.965 29.656 -3.084 1 90.5 56 MET B CA 1
ATOM 2362 C C . MET B 1 56 ? 1.686 29.797 -2.266 1 90.5 56 MET B C 1
ATOM 2364 O O . MET B 1 56 ? 0.712 30.406 -2.729 1 90.5 56 MET B O 1
ATOM 2368 N N . ALA B 1 57 ? 1.684 29.375 -1.057 1 88.19 57 ALA B N 1
ATOM 2369 C CA . ALA B 1 57 ? 0.485 29.328 -0.224 1 88.19 57 ALA B CA 1
ATOM 2370 C C . ALA B 1 57 ? 0.313 30.625 0.557 1 88.19 57 ALA B C 1
ATOM 2372 O O . ALA B 1 57 ? -0.786 30.938 1.019 1 88.19 57 ALA B O 1
ATOM 2373 N N . ARG B 1 58 ? 1.296 31.391 0.712 1 86.44 58 ARG B N 1
ATOM 2374 C CA . ARG B 1 58 ? 1.36 32.5 1.646 1 86.44 58 ARG B CA 1
ATOM 2375 C C . ARG B 1 58 ? 0.218 33.5 1.405 1 86.44 58 ARG B C 1
ATOM 2377 O O . ARG B 1 58 ? -0.433 33.938 2.352 1 86.44 58 ARG B O 1
ATOM 2384 N N . GLU B 1 59 ? -0.1 33.781 0.212 1 86.19 59 GLU B N 1
ATOM 2385 C CA . GLU B 1 59 ? -1.063 34.844 -0.078 1 86.19 59 GLU B CA 1
ATOM 2386 C C . GLU B 1 59 ? -2.482 34.281 -0.172 1 86.19 59 GLU B C 1
ATOM 2388 O O . GLU B 1 59 ? -3.441 35.031 -0.328 1 86.19 59 GLU B O 1
ATOM 2393 N N . ARG B 1 60 ? -2.619 33.031 -0.007 1 90.25 60 ARG B N 1
ATOM 2394 C CA . ARG B 1 60 ? -3.928 32.438 -0.261 1 90.25 60 ARG B CA 1
ATOM 2395 C C . ARG B 1 60 ? -4.465 31.734 0.987 1 90.25 60 ARG B C 1
ATOM 2397 O O . ARG B 1 60 ? -5.504 31.078 0.937 1 90.25 60 ARG B O 1
ATOM 2404 N N . LEU B 1 61 ? -3.805 31.891 2.055 1 90.56 61 LEU B N 1
ATOM 2405 C CA . LEU B 1 61 ? -4.238 31.25 3.291 1 90.56 61 LEU B CA 1
ATOM 2406 C C . LEU B 1 61 ? -5.512 31.906 3.822 1 90.56 61 LEU B C 1
ATOM 2408 O O . LEU B 1 61 ? -5.621 33.125 3.863 1 90.56 61 LEU B O 1
ATOM 2412 N N . GLU B 1 62 ? -6.48 31.125 4.16 1 91.62 62 GLU B N 1
ATOM 2413 C CA . GLU B 1 62 ? -7.73 31.531 4.801 1 91.62 62 GLU B CA 1
ATOM 2414 C C . GLU B 1 62 ? -8.031 30.656 6.02 1 91.62 62 GLU B C 1
ATOM 2416 O O . GLU B 1 62 ? -7.508 29.547 6.141 1 91.62 62 GLU B O 1
ATOM 2421 N N . PRO B 1 63 ? -8.828 31.219 6.887 1 88.25 63 PRO B N 1
ATOM 2422 C CA . PRO B 1 63 ? -9.18 30.375 8.031 1 88.25 63 PRO B CA 1
ATOM 2423 C C . PRO B 1 63 ? -9.719 29 7.617 1 88.25 63 PRO B C 1
ATOM 2425 O O . PRO B 1 63 ? -10.539 28.906 6.707 1 88.25 63 PRO B O 1
ATOM 2428 N N . SER B 1 64 ? -9.195 27.969 8.266 1 86.19 64 SER B N 1
ATOM 2429 C CA . SER B 1 64 ? -9.602 26.594 7.938 1 86.19 64 SER B CA 1
ATOM 2430 C C . SER B 1 64 ? -11.047 26.344 8.367 1 86.19 64 SER B C 1
ATOM 2432 O O . SER B 1 64 ? -11.539 26.953 9.312 1 86.19 64 SER B O 1
ATOM 2434 N N . THR B 1 65 ? -11.641 25.359 7.668 1 81.56 65 THR B N 1
ATOM 2435 C CA . THR B 1 65 ? -13 24.969 7.984 1 81.56 65 THR B CA 1
ATOM 2436 C C . THR B 1 65 ? -13.062 23.484 8.336 1 81.56 65 THR B C 1
ATOM 2438 O O . THR B 1 65 ? -12.094 22.75 8.125 1 81.56 65 THR B O 1
ATOM 2441 N N . VAL B 1 66 ? -14.133 23.125 9.023 1 80.94 66 VAL B N 1
ATOM 2442 C CA . VAL B 1 66 ? -14.383 21.719 9.336 1 80.94 66 VAL B CA 1
ATOM 2443 C C . VAL B 1 66 ? -15.641 21.25 8.625 1 80.94 66 VAL B C 1
ATOM 2445 O O . VAL B 1 66 ? -16.531 22.047 8.32 1 80.94 66 VAL B O 1
ATOM 2448 N N . ALA B 1 67 ? -15.555 19.938 8.273 1 78.56 67 ALA B N 1
ATOM 2449 C CA . ALA B 1 67 ? -16.797 19.344 7.773 1 78.56 67 ALA B CA 1
ATOM 2450 C C . ALA B 1 67 ? -17.875 19.359 8.844 1 78.56 67 ALA B C 1
ATOM 2452 O O . ALA B 1 67 ? -17.609 19.109 10.016 1 78.56 67 ALA B O 1
ATOM 2453 N N . LEU B 1 68 ? -19.078 19.641 8.445 1 77.94 68 LEU B N 1
ATOM 2454 C CA . LEU B 1 68 ? -20.188 19.766 9.383 1 77.94 68 LEU B CA 1
ATOM 2455 C C . LEU B 1 68 ? -20.891 18.422 9.562 1 77.94 68 LEU B C 1
ATOM 2457 O O . LEU B 1 68 ? -21.156 17.719 8.578 1 77.94 68 LEU B O 1
ATOM 2461 N N . ARG B 1 69 ? -21.141 18.078 10.805 1 82.31 69 ARG B N 1
ATOM 2462 C CA . ARG B 1 69 ? -22 16.953 11.125 1 82.31 69 ARG B CA 1
ATOM 2463 C C . ARG B 1 69 ? -23.469 17.328 10.945 1 82.31 69 ARG B C 1
ATOM 2465 O O . ARG B 1 69 ? -23.797 18.5 10.797 1 82.31 69 ARG B O 1
ATOM 2472 N N . LYS B 1 70 ? -24.203 16.25 10.914 1 77.81 70 LYS B N 1
ATOM 2473 C CA . LYS B 1 70 ? -25.641 16.516 10.82 1 77.81 70 LYS B CA 1
ATOM 2474 C C . LYS B 1 70 ? -26.109 17.438 11.938 1 77.81 70 LYS B C 1
ATOM 2476 O O . LYS B 1 70 ? -25.828 17.188 13.117 1 77.81 70 LYS B O 1
ATOM 2481 N N . GLY B 1 71 ? -26.703 18.516 11.578 1 81.5 71 GLY B N 1
ATOM 2482 C CA . GLY B 1 71 ? -27.281 19.422 12.555 1 81.5 71 GLY B CA 1
ATOM 2483 C C . GLY B 1 71 ? -26.328 20.547 12.953 1 81.5 71 GLY B C 1
ATOM 2484 O O . GLY B 1 71 ? -26.734 21.5 13.617 1 81.5 71 GLY B O 1
ATOM 2485 N N . GLU B 1 72 ? -25.109 20.422 12.625 1 84.06 72 GLU B N 1
ATOM 2486 C CA . GLU B 1 72 ? -24.125 21.453 12.969 1 84.06 72 GLU B CA 1
ATOM 2487 C C . GLU B 1 72 ? -24.141 22.594 11.945 1 84.06 72 GLU B C 1
ATOM 2489 O O . GLU B 1 72 ? -24.578 22.406 10.805 1 84.06 72 GLU B O 1
ATOM 2494 N N . THR B 1 73 ? -23.812 23.781 12.414 1 83.69 73 THR B N 1
ATOM 2495 C CA . THR B 1 73 ? -23.625 24.953 11.578 1 83.69 73 THR B CA 1
ATOM 2496 C C . THR B 1 73 ? -22.188 25.453 11.672 1 83.69 73 THR B C 1
ATOM 2498 O O . THR B 1 73 ? -21.438 25.016 12.539 1 83.69 73 THR B O 1
ATOM 2501 N N . ARG B 1 74 ? -21.844 26.312 10.812 1 83.19 74 ARG B N 1
ATOM 2502 C CA . ARG B 1 74 ? -20.5 26.906 10.867 1 83.19 74 ARG B CA 1
ATOM 2503 C C . ARG B 1 74 ? -20.281 27.625 12.195 1 83.19 74 ARG B C 1
ATOM 2505 O O . ARG B 1 74 ? -19.188 27.547 12.766 1 83.19 74 ARG B O 1
ATOM 2512 N N . ALA B 1 75 ? -21.281 28.297 12.633 1 83.44 75 ALA B N 1
ATOM 2513 C CA . ALA B 1 75 ? -21.188 29.031 13.891 1 83.44 75 ALA B CA 1
ATOM 2514 C C . ALA B 1 75 ? -20.969 28.078 15.062 1 83.44 75 ALA B C 1
ATOM 2516 O O . ALA B 1 75 ? -20.172 28.375 15.969 1 83.44 75 ALA B O 1
ATOM 2517 N N . SER B 1 76 ? -21.547 26.953 14.984 1 83 76 SER B N 1
ATOM 2518 C CA . SER B 1 76 ? -21.469 26.016 16.109 1 83 76 SER B CA 1
ATOM 2519 C C . SER B 1 76 ? -20.141 25.281 16.125 1 83 76 SER B C 1
ATOM 2521 O O . SER B 1 76 ? -19.781 24.641 17.125 1 83 76 SER B O 1
ATOM 2523 N N . THR B 1 77 ? -19.391 25.359 15.039 1 80.62 77 THR B N 1
ATOM 2524 C CA . THR B 1 77 ? -18.141 24.609 14.977 1 80.62 77 THR B CA 1
ATOM 2525 C C . THR B 1 77 ? -16.938 25.547 15.125 1 80.62 77 THR B C 1
ATOM 2527 O O . THR B 1 77 ? -15.805 25.156 14.891 1 80.62 77 THR B O 1
ATOM 2530 N N . GLU B 1 78 ? -17.328 26.719 15.547 1 80.69 78 GLU B N 1
ATOM 2531 C CA . GLU B 1 78 ? -16.266 27.688 15.75 1 80.69 78 GLU B CA 1
ATOM 2532 C C . GLU B 1 78 ? -15.297 27.219 16.844 1 80.69 78 GLU B C 1
ATOM 2534 O O . GLU B 1 78 ? -15.727 26.734 17.891 1 80.69 78 GLU B O 1
ATOM 2539 N N . GLY B 1 79 ? -14 27.266 16.562 1 79.19 79 GLY B N 1
ATOM 2540 C CA . GLY B 1 79 ? -13 26.922 17.562 1 79.19 79 GLY B CA 1
ATOM 2541 C C . GLY B 1 79 ? -12.5 25.484 17.438 1 79.19 79 GLY B C 1
ATOM 2542 O O . GLY B 1 79 ? -11.5 25.125 18.047 1 79.19 79 GLY B O 1
ATOM 2543 N N . ILE B 1 80 ? -13.25 24.719 16.719 1 79.44 80 ILE B N 1
ATOM 2544 C CA . ILE B 1 80 ? -12.852 23.328 16.547 1 79.44 80 ILE B CA 1
ATOM 2545 C C . ILE B 1 80 ? -11.531 23.25 15.789 1 79.44 80 ILE B C 1
ATOM 2547 O O . ILE B 1 80 ? -10.648 22.469 16.141 1 79.44 80 ILE B O 1
ATOM 2551 N N . ARG B 1 81 ? -11.492 24.016 14.75 1 81.19 81 ARG B N 1
ATOM 2552 C CA . ARG B 1 81 ? -10.266 24.156 13.977 1 81.19 81 ARG B CA 1
ATOM 2553 C C . ARG B 1 81 ? -9.891 25.625 13.797 1 81.19 81 ARG B C 1
ATOM 2555 O O . ARG B 1 81 ? -10.688 26.406 13.289 1 81.19 81 ARG B O 1
ATOM 2562 N N . THR B 1 82 ? -8.695 26 14.188 1 82.38 82 THR B N 1
ATOM 2563 C CA . THR B 1 82 ? -8.359 27.422 14.227 1 82.38 82 THR B CA 1
ATOM 2564 C C . THR B 1 82 ? -7.168 27.734 13.32 1 82.38 82 THR B C 1
ATOM 2566 O O . THR B 1 82 ? -6.629 28.844 13.352 1 82.38 82 THR B O 1
ATOM 2569 N N . SER B 1 83 ? -6.742 26.766 12.562 1 83.88 83 SER B N 1
ATOM 2570 C CA . SER B 1 83 ? -5.645 26.953 11.617 1 83.88 83 SER B CA 1
ATOM 2571 C C . SER B 1 83 ? -6.098 27.734 10.391 1 83.88 83 SER B C 1
ATOM 2573 O O . SER B 1 83 ? -7.273 28.078 10.266 1 83.88 83 SER B O 1
ATOM 2575 N N . SER B 1 84 ? -5.148 28.156 9.664 1 88.25 84 SER B N 1
ATOM 2576 C CA . SER B 1 84 ? -5.387 28.672 8.32 1 88.25 84 SER B CA 1
ATOM 2577 C C . SER B 1 84 ? -4.863 27.719 7.258 1 88.25 84 SER B C 1
ATOM 2579 O O . SER B 1 84 ? -3.916 26.969 7.504 1 88.25 84 SER B O 1
ATOM 2581 N N . GLY B 1 85 ? -5.555 27.688 6.121 1 90.19 85 GLY B N 1
ATOM 2582 C CA . GLY B 1 85 ? -5.109 26.781 5.07 1 90.19 85 GLY B CA 1
ATOM 2583 C C . GLY B 1 85 ? -5.621 27.172 3.695 1 90.19 85 GLY B C 1
ATOM 2584 O O . GLY B 1 85 ? -6.34 28.172 3.553 1 90.19 85 GLY B O 1
ATOM 2585 N N . MET B 1 86 ? -5.125 26.516 2.74 1 90.81 86 MET B N 1
ATOM 2586 C CA . MET B 1 86 ? -5.582 26.656 1.358 1 90.81 86 MET B CA 1
ATOM 2587 C C . MET B 1 86 ? -5.551 25.297 0.645 1 90.81 86 MET B C 1
ATOM 2589 O O . MET B 1 86 ? -4.711 24.453 0.952 1 90.81 86 MET B O 1
ATOM 2593 N N . PHE B 1 87 ? -6.473 25.156 -0.272 1 93.38 87 PHE B N 1
ATOM 2594 C CA . PHE B 1 87 ? -6.477 23.984 -1.145 1 93.38 87 PHE B CA 1
ATOM 2595 C C . PHE B 1 87 ? -5.867 24.312 -2.5 1 93.38 87 PHE B C 1
ATOM 2597 O O . PHE B 1 87 ? -6.055 25.422 -3.018 1 93.38 87 PHE B O 1
ATOM 2604 N N . ILE B 1 88 ? -5.133 23.406 -3.047 1 93.06 88 ILE B N 1
ATOM 2605 C CA . ILE B 1 88 ? -4.523 23.625 -4.352 1 93.06 88 ILE B CA 1
ATOM 2606 C C . ILE B 1 88 ? -4.367 22.297 -5.082 1 93.06 88 ILE B C 1
ATOM 2608 O O . ILE B 1 88 ? -3.98 21.297 -4.48 1 93.06 88 ILE B O 1
ATOM 2612 N N . LYS B 1 89 ? -4.684 22.344 -6.34 1 93.25 89 LYS B N 1
ATOM 2613 C CA . LYS B 1 89 ? -4.441 21.188 -7.191 1 93.25 89 LYS B CA 1
ATOM 2614 C C . LYS B 1 89 ? -3.014 21.188 -7.73 1 93.25 89 LYS B C 1
ATOM 2616 O O . LYS B 1 89 ? -2.42 22.25 -7.934 1 93.25 89 LYS B O 1
ATOM 2621 N N . ALA B 1 90 ? -2.561 19.969 -7.953 1 93.12 90 ALA B N 1
ATOM 2622 C CA . ALA B 1 90 ? -1.203 19.844 -8.484 1 93.12 90 ALA B CA 1
ATOM 2623 C C . ALA B 1 90 ? -1.067 20.594 -9.812 1 93.12 90 ALA B C 1
ATOM 2625 O O . ALA B 1 90 ? -0.049 21.234 -10.062 1 93.12 90 ALA B O 1
ATOM 2626 N N . ASN B 1 91 ? -2.092 20.516 -10.641 1 92.31 91 ASN B N 1
ATOM 2627 C CA . ASN B 1 91 ? -2.002 21.109 -11.961 1 92.31 91 ASN B CA 1
ATOM 2628 C C . ASN B 1 91 ? -2.119 22.641 -11.898 1 92.31 91 ASN B C 1
ATOM 2630 O O . ASN B 1 91 ? -1.876 23.328 -12.891 1 92.31 91 ASN B O 1
ATOM 2634 N N . GLU B 1 92 ? -2.482 23.219 -10.789 1 92.31 92 GLU B N 1
ATOM 2635 C CA . GLU B 1 92 ? -2.549 24.672 -10.594 1 92.31 92 GLU B CA 1
ATOM 2636 C C . GLU B 1 92 ? -1.188 25.234 -10.203 1 92.31 92 GLU B C 1
ATOM 2638 O O . GLU B 1 92 ? -0.978 26.453 -10.25 1 92.31 92 GLU B O 1
ATOM 2643 N N . ASP B 1 93 ? -0.337 24.359 -9.75 1 93 93 ASP B N 1
ATOM 2644 C CA . ASP B 1 93 ? 1.016 24.766 -9.383 1 93 93 ASP B CA 1
ATOM 2645 C C . ASP B 1 93 ? 1.895 24.938 -10.625 1 93 93 ASP B C 1
ATOM 2647 O O . ASP B 1 93 ? 2.316 23.938 -11.227 1 93 93 ASP B O 1
ATOM 2651 N N . GLU B 1 94 ? 2.275 26.062 -10.984 1 91.94 94 GLU B N 1
ATOM 2652 C CA . GLU B 1 94 ? 3.023 26.359 -12.195 1 91.94 94 GLU B CA 1
ATOM 2653 C C . GLU B 1 94 ? 4.473 25.906 -12.086 1 91.94 94 GLU B C 1
ATOM 2655 O O . GLU B 1 94 ? 5.137 25.672 -13.102 1 91.94 94 GLU B O 1
ATOM 2660 N N . THR B 1 95 ? 4.98 25.75 -10.891 1 93.38 95 THR B N 1
ATOM 2661 C CA . THR B 1 95 ? 6.367 25.328 -10.695 1 93.38 95 THR B CA 1
ATOM 2662 C C . THR B 1 95 ? 6.523 23.844 -11 1 93.38 95 THR B C 1
ATOM 2664 O O . THR B 1 95 ? 7.637 23.359 -11.25 1 93.38 95 THR B O 1
ATOM 2667 N N . GLY B 1 96 ? 5.484 23.062 -10.859 1 96.5 96 GLY B N 1
ATOM 2668 C CA . GLY B 1 96 ? 5.516 21.641 -11.102 1 96.5 96 GLY B CA 1
ATOM 2669 C C . GLY B 1 96 ? 5.918 20.828 -9.883 1 96.5 96 GLY B C 1
ATOM 2670 O O . GLY B 1 96 ? 5.926 19.594 -9.922 1 96.5 96 GLY B O 1
ATOM 2671 N N . ILE B 1 97 ? 6.203 21.469 -8.82 1 96.44 97 ILE B N 1
ATOM 2672 C CA . ILE B 1 97 ? 6.691 20.812 -7.609 1 96.44 97 ILE B CA 1
ATOM 2673 C C . ILE B 1 97 ? 5.617 19.891 -7.051 1 96.44 97 ILE B C 1
ATOM 2675 O O . ILE B 1 97 ? 5.902 18.734 -6.691 1 96.44 97 ILE B O 1
ATOM 2679 N N . LEU B 1 98 ? 4.375 20.344 -6.984 1 96.56 98 LEU B N 1
ATOM 2680 C CA . LEU B 1 98 ? 3.301 19.531 -6.426 1 96.56 98 LEU B CA 1
ATOM 2681 C C . LEU B 1 98 ? 3.041 18.297 -7.297 1 96.56 98 LEU B C 1
ATOM 2683 O O . LEU B 1 98 ? 2.676 17.234 -6.785 1 96.56 98 LEU B O 1
ATOM 2687 N N . ASP B 1 99 ? 3.256 18.453 -8.602 1 96.81 99 ASP B N 1
ATOM 2688 C CA . ASP B 1 99 ? 3.123 17.312 -9.508 1 96.81 99 ASP B CA 1
ATOM 2689 C C . ASP B 1 99 ? 4.141 16.234 -9.172 1 96.81 99 ASP B C 1
ATOM 2691 O O . ASP B 1 99 ? 3.795 15.047 -9.094 1 96.81 99 ASP B O 1
ATOM 2695 N N . VAL B 1 100 ? 5.32 16.609 -8.922 1 96.81 100 VAL B N 1
ATOM 2696 C CA . VAL B 1 100 ? 6.402 15.695 -8.594 1 96.81 100 VAL B CA 1
ATOM 2697 C C . VAL B 1 100 ? 6.121 15.023 -7.258 1 96.81 100 VAL B C 1
ATOM 2699 O O . VAL B 1 100 ? 6.289 13.805 -7.121 1 96.81 100 VAL B O 1
ATOM 2702 N N . ILE B 1 101 ? 5.688 15.758 -6.32 1 96.94 101 ILE B N 1
ATOM 2703 C CA . ILE B 1 101 ? 5.398 15.234 -4.988 1 96.94 101 ILE B CA 1
ATOM 2704 C C . ILE B 1 101 ? 4.23 14.258 -5.062 1 96.94 101 ILE B C 1
ATOM 2706 O O . ILE B 1 101 ? 4.266 13.188 -4.449 1 96.94 101 ILE B O 1
ATOM 2710 N N . GLU B 1 102 ? 3.24 14.656 -5.805 1 96.62 102 GLU B N 1
ATOM 2711 C CA . GLU B 1 102 ? 2.072 13.797 -5.969 1 96.62 102 GLU B CA 1
ATOM 2712 C C . GLU B 1 102 ? 2.457 12.453 -6.59 1 96.62 102 GLU B C 1
ATOM 2714 O O . GLU B 1 102 ? 1.992 11.406 -6.145 1 96.62 102 GLU B O 1
ATOM 2719 N N . GLU B 1 103 ? 3.258 12.492 -7.609 1 96.56 103 GLU B N 1
ATOM 2720 C CA . GLU B 1 103 ? 3.73 11.266 -8.25 1 96.56 103 GLU B CA 1
ATOM 2721 C C . GLU B 1 103 ? 4.512 10.398 -7.266 1 96.56 103 GLU B C 1
ATOM 2723 O O . GLU B 1 103 ? 4.355 9.172 -7.25 1 96.56 103 GLU B O 1
ATOM 2728 N N . LYS B 1 104 ? 5.355 11.016 -6.52 1 97.81 104 LYS B N 1
ATOM 2729 C CA . LYS B 1 104 ? 6.156 10.289 -5.535 1 97.81 104 LYS B CA 1
ATOM 2730 C C . LYS B 1 104 ? 5.266 9.648 -4.469 1 97.81 104 LYS B C 1
ATOM 2732 O O . LYS B 1 104 ? 5.52 8.523 -4.035 1 97.81 104 LYS B O 1
ATOM 2737 N N . ILE B 1 105 ? 4.215 10.383 -4.047 1 98 105 ILE B N 1
ATOM 2738 C CA . ILE B 1 105 ? 3.279 9.844 -3.064 1 98 105 ILE B CA 1
ATOM 2739 C C . ILE B 1 105 ? 2.564 8.625 -3.643 1 98 105 ILE B C 1
ATOM 2741 O O . ILE B 1 105 ? 2.363 7.629 -2.947 1 98 105 ILE B O 1
ATOM 2745 N N . ALA B 1 106 ? 2.164 8.703 -4.91 1 97.94 106 ALA B N 1
ATOM 2746 C CA . ALA B 1 106 ? 1.523 7.559 -5.555 1 97.94 106 ALA B CA 1
ATOM 2747 C C . ALA B 1 106 ? 2.414 6.32 -5.484 1 97.94 106 ALA B C 1
ATOM 2749 O O . ALA B 1 106 ? 1.942 5.23 -5.164 1 97.94 106 ALA B O 1
ATOM 2750 N N . ARG B 1 107 ? 3.662 6.504 -5.738 1 97.88 107 ARG B N 1
ATOM 2751 C CA . ARG B 1 107 ? 4.602 5.391 -5.711 1 97.88 107 ARG B CA 1
ATOM 2752 C C . ARG B 1 107 ? 4.84 4.91 -4.285 1 97.88 107 ARG B C 1
ATOM 2754 O O . ARG B 1 107 ? 4.91 3.703 -4.031 1 97.88 107 ARG B O 1
ATOM 2761 N N . ALA B 1 108 ? 4.934 5.805 -3.35 1 98 108 ALA B N 1
ATOM 2762 C CA . ALA B 1 108 ? 5.152 5.449 -1.951 1 98 108 ALA B CA 1
ATOM 2763 C C . ALA B 1 108 ? 3.977 4.648 -1.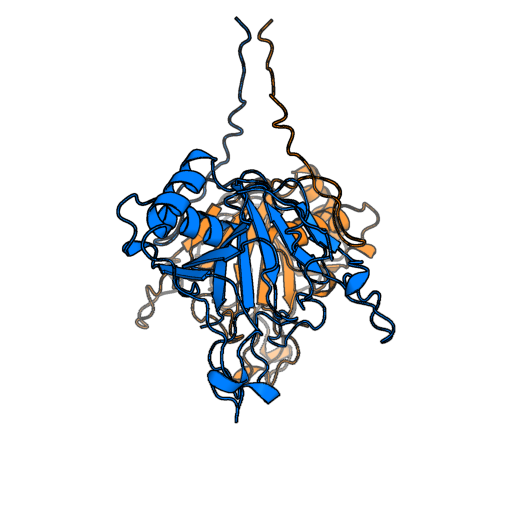396 1 98 108 ALA B C 1
ATOM 2765 O O . ALA B 1 108 ? 4.164 3.727 -0.599 1 98 108 ALA B O 1
ATOM 2766 N N . THR B 1 109 ? 2.781 4.992 -1.84 1 97.5 109 THR B N 1
ATOM 2767 C CA . THR B 1 109 ? 1.571 4.398 -1.281 1 97.5 109 THR B CA 1
ATOM 2768 C C . THR B 1 109 ? 1.063 3.268 -2.17 1 97.5 109 THR B C 1
ATOM 2770 O O . THR B 1 109 ? 0.208 2.482 -1.758 1 97.5 109 THR B O 1
ATOM 2773 N N . LYS B 1 110 ? 1.52 3.256 -3.439 1 97 110 LYS B N 1
ATOM 2774 C CA . LYS B 1 110 ? 1.039 2.344 -4.473 1 97 110 LYS B CA 1
ATOM 2775 C C . LYS B 1 110 ? -0.44 2.576 -4.766 1 97 110 LYS B C 1
ATOM 2777 O O . LYS B 1 110 ? -1.17 1.635 -5.09 1 97 110 LYS B O 1
ATOM 2782 N N . ILE B 1 111 ? -0.903 3.785 -4.562 1 96.31 111 ILE B N 1
ATOM 2783 C CA . ILE B 1 111 ? -2.256 4.23 -4.883 1 96.31 111 ILE B CA 1
ATOM 2784 C C . ILE B 1 111 ? -2.209 5.246 -6.02 1 96.31 111 ILE B C 1
ATOM 2786 O O . ILE B 1 111 ? -1.44 6.211 -5.969 1 96.31 111 ILE B O 1
ATOM 2790 N N . PRO B 1 112 ? -3.004 5.008 -7.035 1 95.81 112 PRO B N 1
ATOM 2791 C CA . PRO B 1 112 ? -2.977 5.934 -8.172 1 95.81 112 PRO B CA 1
ATOM 2792 C C . PRO B 1 112 ? -3.393 7.352 -7.789 1 95.81 112 PRO B C 1
ATOM 2794 O O . PRO B 1 112 ? -4.219 7.535 -6.891 1 95.81 112 PRO B O 1
ATOM 2797 N N . ARG B 1 113 ? -2.957 8.344 -8.531 1 95.12 113 ARG B N 1
ATOM 2798 C CA . ARG B 1 113 ? -3.201 9.758 -8.281 1 95.12 113 ARG B CA 1
ATOM 2799 C C . ARG B 1 113 ? -4.684 10.086 -8.414 1 95.12 113 ARG B C 1
ATOM 2801 O O . ARG B 1 113 ? -5.164 11.062 -7.828 1 95.12 113 ARG B O 1
ATOM 2808 N N . SER B 1 114 ? -5.387 9.32 -9.203 1 94.19 114 SER B N 1
ATOM 2809 C CA . SER B 1 114 ? -6.812 9.555 -9.398 1 94.19 114 SER B CA 1
ATOM 2810 C C . SER B 1 114 ? -7.574 9.461 -8.078 1 94.19 114 SER B C 1
ATOM 2812 O O . SER B 1 114 ? -8.727 9.883 -7.992 1 94.19 114 SER B O 1
ATOM 2814 N N . HIS B 1 115 ? -6.969 8.922 -7.055 1 95.56 115 HIS B N 1
ATOM 2815 C CA . HIS B 1 115 ? -7.605 8.758 -5.754 1 95.56 115 HIS B CA 1
ATOM 2816 C C . HIS B 1 115 ? -7.258 9.914 -4.82 1 95.56 115 HIS B C 1
ATOM 2818 O O . HIS B 1 115 ? -7.703 9.945 -3.672 1 95.56 115 HIS B O 1
ATOM 2824 N N . PHE B 1 116 ? -6.484 10.836 -5.309 1 94.62 116 PHE B N 1
ATOM 2825 C CA . PHE B 1 116 ? -5.973 11.898 -4.445 1 94.62 116 PHE B CA 1
ATOM 2826 C C . PHE B 1 116 ? -6.922 13.094 -4.441 1 94.62 116 PHE B C 1
ATOM 2828 O O . PHE B 1 116 ? -7.461 13.469 -5.484 1 94.62 116 PHE B O 1
ATOM 2835 N N . GLU B 1 117 ? -7.16 13.695 -3.268 1 93.5 117 GLU B N 1
ATOM 2836 C CA . GLU B 1 117 ? -7.801 15 -3.158 1 93.5 117 GLU B CA 1
ATOM 2837 C C . GLU B 1 117 ? -6.824 16.125 -3.494 1 93.5 117 GLU B C 1
ATOM 2839 O O . GLU B 1 117 ? -5.672 15.875 -3.842 1 93.5 117 GLU B O 1
ATOM 2844 N N . ASP B 1 118 ? -7.379 17.297 -3.428 1 93.94 118 ASP B N 1
ATOM 2845 C CA . ASP B 1 118 ? -6.496 18.453 -3.549 1 93.94 118 ASP B CA 1
ATOM 2846 C C . ASP B 1 118 ? -5.566 18.547 -2.346 1 93.94 118 ASP B C 1
ATOM 2848 O O . ASP B 1 118 ? -5.926 18.156 -1.235 1 93.94 118 ASP B O 1
ATOM 2852 N N . PHE B 1 119 ? -4.395 19.078 -2.654 1 94.19 119 PHE B N 1
ATOM 2853 C CA . PHE B 1 119 ? -3.496 19.359 -1.54 1 94.19 119 PHE B CA 1
ATOM 2854 C C . PHE B 1 119 ? -4.094 20.406 -0.613 1 94.19 119 PHE B C 1
ATOM 2856 O O . PHE B 1 119 ? -4.707 21.375 -1.073 1 94.19 119 PHE B O 1
ATOM 2863 N N . ASN B 1 120 ? -3.982 20.234 0.664 1 92.5 120 ASN B N 1
ATOM 2864 C CA . ASN B 1 120 ? -4.305 21.219 1.688 1 92.5 120 ASN B CA 1
ATOM 2865 C C . ASN B 1 120 ? -3.049 21.719 2.398 1 92.5 120 ASN B C 1
ATOM 2867 O O . ASN B 1 120 ? -2.375 20.953 3.086 1 92.5 120 ASN B O 1
ATOM 2871 N N . VAL B 1 121 ? -2.686 22.938 2.133 1 91.44 121 VAL B N 1
ATOM 2872 C CA . VAL B 1 121 ? -1.557 23.547 2.832 1 91.44 121 VAL B CA 1
ATOM 2873 C C . VAL B 1 121 ? -2.047 24.234 4.102 1 91.44 121 VAL B C 1
ATOM 2875 O O . VAL B 1 121 ? -2.875 25.141 4.039 1 91.44 121 VAL B O 1
ATOM 2878 N N . LEU B 1 122 ? -1.474 23.797 5.211 1 87.88 122 LEU B N 1
ATOM 2879 C CA . LEU B 1 122 ? -1.967 24.328 6.48 1 87.88 122 LEU B CA 1
ATOM 2880 C C . LEU B 1 122 ? -0.89 25.141 7.188 1 87.88 122 LEU B C 1
ATOM 2882 O O . LEU B 1 122 ? 0.3 24.984 6.914 1 87.88 122 LEU B O 1
ATOM 2886 N N . ARG B 1 123 ? -1.373 26.016 7.961 1 85.25 123 ARG B N 1
ATOM 2887 C CA . ARG B 1 123 ? -0.532 26.797 8.859 1 85.25 123 ARG B CA 1
ATOM 2888 C C . ARG B 1 123 ? -1.137 26.859 10.258 1 85.25 123 ARG B C 1
ATOM 2890 O O . ARG B 1 123 ? -2.262 27.328 10.438 1 85.25 123 ARG B O 1
ATOM 2897 N N . TYR B 1 124 ? -0.434 26.328 11.148 1 82.69 124 TYR B N 1
ATOM 2898 C CA . TYR B 1 124 ? -0.811 26.422 12.555 1 82.69 124 TYR B CA 1
ATOM 2899 C C . TYR B 1 124 ? 0.09 27.406 13.297 1 82.69 124 TYR B C 1
ATOM 2901 O O . TYR B 1 124 ? 1.294 27.172 13.43 1 82.69 124 TYR B O 1
ATOM 2909 N N . GLU B 1 125 ? -0.542 28.422 13.734 1 80 125 GLU B N 1
ATOM 2910 C CA . GLU B 1 125 ? 0.169 29.344 14.609 1 80 125 GLU B CA 1
ATOM 2911 C C . GLU B 1 125 ? 0.107 28.891 16.062 1 80 125 GLU B C 1
ATOM 2913 O O . GLU B 1 125 ? -0.594 27.922 16.391 1 80 125 GLU B O 1
ATOM 2918 N N . ILE B 1 126 ? 0.892 29.531 16.828 1 73.88 126 ILE B N 1
ATOM 2919 C CA . ILE B 1 126 ? 0.948 29.156 18.25 1 73.88 126 ILE B CA 1
ATOM 2920 C C . ILE B 1 126 ? -0.45 29.234 18.844 1 73.88 126 ILE B C 1
ATOM 2922 O O . ILE B 1 126 ? -1.174 30.219 18.641 1 73.88 126 ILE B O 1
ATOM 2926 N N . GLY B 1 127 ? -0.753 28.203 19.578 1 73.31 127 GLY B N 1
ATOM 2927 C CA . GLY B 1 127 ? -2.025 28.188 20.281 1 73.31 127 GLY B CA 1
ATOM 2928 C C . GLY B 1 127 ? -3.174 27.672 19.438 1 73.31 127 GLY B C 1
ATOM 2929 O O . GLY B 1 127 ? -4.238 27.344 19.953 1 73.31 127 GLY B O 1
ATOM 2930 N N . GLN B 1 128 ? -3.01 27.625 18.141 1 78.5 128 GLN B N 1
ATOM 2931 C CA . GLN B 1 128 ? -4.062 27.109 17.266 1 78.5 128 GLN B CA 1
ATOM 2932 C C . GLN B 1 128 ? -4.125 25.578 17.328 1 78.5 128 GLN B C 1
ATOM 2934 O O . GLN B 1 128 ? -3.166 24.938 17.75 1 78.5 128 GLN B O 1
ATOM 2939 N N . ARG B 1 129 ? -5.355 25.109 16.984 1 75.44 129 ARG B N 1
ATOM 2940 C CA . ARG B 1 129 ? -5.582 23.688 17.219 1 75.44 129 ARG B CA 1
ATOM 2941 C C . ARG B 1 129 ? -6.633 23.141 16.25 1 75.44 129 ARG B C 1
ATOM 2943 O O . ARG B 1 129 ? -7.344 23.906 15.602 1 75.44 129 ARG B O 1
ATOM 2950 N N . TYR B 1 130 ? -6.551 21.859 16.234 1 78.5 130 TYR B N 1
ATOM 2951 C CA . TYR B 1 130 ? -7.641 21.078 15.664 1 78.5 130 TYR B CA 1
ATOM 2952 C C . TYR B 1 130 ? -8.109 20.016 16.656 1 78.5 130 TYR B C 1
ATOM 2954 O O . TYR B 1 130 ? -7.332 19.141 17.047 1 78.5 130 TYR B O 1
ATOM 2962 N N . ALA B 1 131 ? -9.336 20.125 17.047 1 77 131 ALA B N 1
ATOM 2963 C CA . ALA B 1 131 ? -9.875 19.172 18 1 77 131 ALA B CA 1
ATOM 2964 C C . ALA B 1 131 ? -9.664 17.734 17.531 1 77 131 ALA B C 1
ATOM 2966 O O . ALA B 1 131 ? -9.477 17.484 16.344 1 77 131 ALA B O 1
ATOM 2967 N N . SER B 1 132 ? -9.688 16.797 18.484 1 80.31 132 SER B N 1
ATOM 2968 C CA . SER B 1 132 ? -9.523 15.375 18.172 1 80.31 132 SER B CA 1
ATOM 2969 C C . SER B 1 132 ? -10.445 14.953 17.031 1 80.31 132 SER B C 1
ATOM 2971 O O . SER B 1 132 ? -11.625 15.305 17.016 1 80.31 132 SER B O 1
ATOM 2973 N N . HIS B 1 133 ? -9.836 14.156 16.062 1 83.44 133 HIS B N 1
ATOM 2974 C CA . HIS B 1 133 ? -10.648 13.805 14.906 1 83.44 133 HIS B CA 1
ATOM 2975 C C . HIS B 1 133 ? -10.062 12.602 14.164 1 83.44 133 HIS B C 1
ATOM 2977 O O . HIS B 1 133 ? -8.883 12.273 14.344 1 83.44 133 HIS B O 1
ATOM 2983 N N . TYR B 1 134 ? -10.969 11.961 13.461 1 86.44 134 TYR B N 1
ATOM 2984 C CA . TYR B 1 134 ? -10.547 11.023 12.422 1 86.44 134 TYR B CA 1
ATOM 2985 C C . TYR B 1 134 ? -10.438 11.719 11.07 1 86.44 134 TYR B C 1
ATOM 2987 O O . TYR B 1 134 ? -11.227 12.609 10.758 1 86.44 134 TYR B O 1
ATOM 2995 N N . ASP B 1 135 ? -9.492 11.297 10.297 1 88.25 135 ASP B N 1
ATOM 2996 C CA . ASP B 1 135 ? -9.391 11.859 8.953 1 88.25 135 ASP B CA 1
ATOM 2997 C C . ASP B 1 135 ? -10.438 11.242 8.023 1 88.25 135 ASP B C 1
ATOM 2999 O O . ASP B 1 135 ? -10.695 11.773 6.941 1 88.25 135 ASP B O 1
ATOM 3003 N N . ALA B 1 136 ? -10.945 10.133 8.391 1 89.94 136 ALA B N 1
ATOM 3004 C CA . ALA B 1 136 ? -12.078 9.555 7.684 1 89.94 136 ALA B CA 1
ATOM 3005 C C . ALA B 1 136 ? -13.391 9.883 8.398 1 89.94 136 ALA B C 1
ATOM 3007 O O . ALA B 1 136 ? -13.461 9.867 9.625 1 89.94 136 ALA B O 1
ATOM 3008 N N . PHE B 1 137 ? -14.445 10.133 7.645 1 85 137 PHE B N 1
ATOM 3009 C CA . PHE B 1 137 ? -15.727 10.516 8.219 1 85 137 PHE B CA 1
ATOM 3010 C C . PHE B 1 137 ? -16.562 9.281 8.547 1 85 137 PHE B C 1
ATOM 3012 O O . PHE B 1 137 ? -16.797 8.438 7.676 1 85 137 PHE B O 1
ATOM 3019 N N . ASN B 1 138 ? -16.875 9.281 9.727 1 84.5 138 ASN B N 1
ATOM 3020 C CA . ASN B 1 138 ? -17.75 8.195 10.156 1 84.5 138 ASN B CA 1
ATOM 3021 C C . ASN B 1 138 ? -19.172 8.367 9.617 1 84.5 138 ASN B C 1
ATOM 3023 O O . ASN B 1 138 ? -19.75 9.445 9.727 1 84.5 138 ASN B O 1
ATOM 3027 N N . SER B 1 139 ? -19.672 7.289 9.172 1 81.56 139 SER B N 1
ATOM 3028 C CA . SER B 1 139 ? -20.969 7.359 8.523 1 81.56 139 SER B CA 1
ATOM 3029 C C . SER B 1 139 ? -22.078 7.676 9.531 1 81.56 139 SER B C 1
ATOM 3031 O O . SER B 1 139 ? -23.094 8.266 9.18 1 81.56 139 SER B O 1
ATOM 3033 N N . VAL B 1 140 ? -21.922 7.336 10.719 1 81 140 VAL B N 1
ATOM 3034 C CA . VAL B 1 140 ? -22.938 7.582 11.75 1 81 140 VAL B CA 1
ATOM 3035 C C . VAL B 1 140 ? -23.062 9.086 12 1 81 140 VAL B C 1
ATOM 3037 O O . VAL B 1 140 ? -24.172 9.617 12.094 1 81 140 VAL B O 1
ATOM 3040 N N . GLU B 1 141 ? -22 9.727 11.984 1 80.19 141 GLU B N 1
ATOM 3041 C CA . GLU B 1 141 ? -21.969 11.148 12.328 1 80.19 141 GLU B CA 1
ATOM 3042 C C . GLU B 1 141 ? -22.141 12.016 11.086 1 80.19 141 GLU B C 1
ATOM 3044 O O . GLU B 1 141 ? -22.781 13.07 11.148 1 80.19 141 GLU B O 1
ATOM 3049 N N . PHE B 1 142 ? -21.641 11.547 9.953 1 85.69 142 PHE B N 1
ATOM 3050 C CA . PHE B 1 142 ? -21.562 12.43 8.797 1 85.69 142 PHE B CA 1
ATOM 3051 C C . PHE B 1 142 ? -22.422 11.906 7.648 1 85.69 142 PHE B C 1
ATOM 3053 O O . PHE B 1 142 ? -22.531 12.547 6.602 1 85.69 142 PHE B O 1
ATOM 3060 N N . GLY B 1 143 ? -23.062 10.781 7.879 1 78.38 143 GLY B N 1
ATOM 3061 C CA . GLY B 1 143 ? -23.812 10.141 6.805 1 78.38 143 GLY B CA 1
ATOM 3062 C C . GLY B 1 143 ? -22.953 9.234 5.941 1 78.38 143 GLY B C 1
ATOM 3063 O O . GLY B 1 143 ? -21.734 9.18 6.109 1 78.38 143 GLY B O 1
ATOM 3064 N N . LEU B 1 144 ? -23.625 8.57 5.078 1 77.44 144 LEU B N 1
ATOM 3065 C CA . LEU B 1 144 ? -22.953 7.629 4.203 1 77.44 144 LEU B CA 1
ATOM 3066 C C . LEU B 1 144 ? -21.938 8.352 3.312 1 77.44 144 LEU B C 1
ATOM 3068 O O . LEU B 1 144 ? -22.281 9.344 2.668 1 77.44 144 LEU B O 1
ATOM 3072 N N . GLN B 1 145 ? -20.75 7.898 3.441 1 79.69 145 GLN B N 1
ATOM 3073 C CA . GLN B 1 145 ? -19.688 8.461 2.611 1 79.69 145 GLN B CA 1
ATOM 3074 C C . GLN B 1 145 ? -19.469 7.621 1.355 1 79.69 145 GLN B C 1
ATOM 3076 O O . GLN B 1 145 ? -19.141 6.434 1.443 1 79.69 145 GLN B O 1
ATOM 3081 N N . GLU B 1 146 ? -19.609 8.172 0.24 1 81.38 146 GLU B N 1
ATOM 3082 C CA . GLU B 1 146 ? -19.438 7.426 -1.003 1 81.38 146 GLU B CA 1
ATOM 3083 C C . GLU B 1 146 ? -17.969 7.074 -1.236 1 81.38 146 GLU B C 1
ATOM 3085 O O . GLU B 1 146 ? -17.656 5.98 -1.711 1 81.38 146 GLU B O 1
ATOM 3090 N N . ASN B 1 147 ? -17.078 7.953 -0.88 1 87.75 147 ASN B N 1
ATOM 3091 C CA . ASN B 1 147 ? -15.648 7.762 -1.09 1 87.75 147 ASN B CA 1
ATOM 3092 C C . ASN B 1 147 ? -14.844 8.203 0.129 1 87.75 147 ASN B C 1
ATOM 3094 O O . ASN B 1 147 ? -14.203 9.258 0.112 1 87.75 147 ASN B O 1
ATOM 3098 N N . PRO B 1 148 ? -14.812 7.359 1.107 1 91.06 148 PRO B N 1
ATOM 3099 C CA . PRO B 1 148 ? -14.094 7.742 2.324 1 91.06 148 PRO B CA 1
ATOM 3100 C C . PRO B 1 148 ? -12.586 7.848 2.111 1 91.06 148 PRO B C 1
ATOM 3102 O O . PRO B 1 148 ? -12.039 7.188 1.225 1 91.06 148 PRO B O 1
ATOM 3105 N N . ARG B 1 149 ? -11.945 8.68 2.953 1 92.56 149 ARG B N 1
ATOM 3106 C CA . ARG B 1 149 ? -10.492 8.797 2.959 1 92.56 149 ARG B CA 1
ATOM 3107 C C . ARG B 1 149 ? -9.844 7.543 3.539 1 92.56 149 ARG B C 1
ATOM 3109 O O . ARG B 1 149 ? -10.07 7.199 4.699 1 92.56 149 ARG B O 1
ATOM 3116 N N . VAL B 1 150 ? -9.047 6.895 2.721 1 95.06 150 VAL B N 1
ATOM 3117 C CA . VAL B 1 150 ? -8.43 5.641 3.152 1 95.06 150 VAL B CA 1
ATOM 3118 C C . VAL B 1 150 ? -7.129 5.934 3.893 1 95.06 150 VAL B C 1
ATOM 3120 O O . VAL B 1 150 ? -6.773 5.23 4.84 1 95.06 150 VAL B O 1
ATOM 3123 N N . ALA B 1 151 ? -6.453 6.914 3.467 1 97 151 ALA B N 1
ATOM 3124 C CA . ALA B 1 151 ? -5.145 7.246 4.027 1 97 151 ALA B CA 1
ATOM 3125 C C . ALA B 1 151 ? -4.852 8.734 3.883 1 97 151 ALA B C 1
ATOM 3127 O O . ALA B 1 151 ? -5.539 9.445 3.143 1 97 151 ALA B O 1
ATOM 3128 N N . THR B 1 152 ? -3.92 9.227 4.645 1 94.75 152 THR B N 1
ATOM 3129 C CA . THR B 1 152 ? -3.449 10.609 4.609 1 94.75 152 THR B CA 1
ATOM 3130 C C . THR B 1 152 ? -1.927 10.656 4.543 1 94.75 152 THR B C 1
ATOM 3132 O O . THR B 1 152 ? -1.243 9.906 5.238 1 94.75 152 THR B O 1
ATOM 3135 N N . PHE B 1 153 ? -1.433 11.383 3.654 1 96.75 153 PHE B N 1
ATOM 3136 C CA . PHE B 1 153 ? -0.005 11.664 3.586 1 96.75 153 PHE B CA 1
ATOM 3137 C C . PHE B 1 153 ? 0.282 13.094 4.035 1 96.75 153 PHE B C 1
ATOM 3139 O O . PHE B 1 153 ? -0.233 14.047 3.453 1 96.75 153 PHE B O 1
ATOM 3146 N N . LEU B 1 154 ? 1.081 13.281 5.094 1 94.88 154 LEU B N 1
ATOM 3147 C CA . LEU B 1 154 ? 1.517 14.57 5.621 1 94.88 154 LEU B CA 1
ATOM 3148 C C . LEU B 1 154 ? 2.961 14.859 5.223 1 94.88 154 LEU B C 1
ATOM 3150 O O . LEU B 1 154 ? 3.848 14.031 5.449 1 94.88 154 LEU B O 1
ATOM 3154 N N . LEU B 1 155 ? 3.154 15.906 4.566 1 95 155 LEU B N 1
ATOM 3155 C CA . LEU B 1 155 ? 4.5 16.406 4.312 1 95 155 LEU B CA 1
ATOM 3156 C C . LEU B 1 155 ? 4.793 17.641 5.176 1 95 155 LEU B C 1
ATOM 3158 O O . LEU B 1 155 ? 4.137 18.672 5.035 1 95 155 LEU B O 1
ATOM 3162 N N . TYR B 1 156 ? 5.738 17.531 6.027 1 92.5 156 TYR B N 1
ATOM 3163 C CA . TYR B 1 156 ? 6.09 18.656 6.906 1 92.5 156 TYR B CA 1
ATOM 3164 C C . TYR B 1 156 ? 6.945 19.672 6.172 1 92.5 156 TYR B C 1
ATOM 3166 O O . TYR B 1 156 ? 8.078 19.375 5.781 1 92.5 156 TYR B O 1
ATOM 3174 N N . LEU B 1 157 ? 6.461 20.875 6.051 1 93.31 157 LEU B N 1
ATOM 3175 C CA . LEU B 1 157 ? 7.129 21.891 5.254 1 93.31 157 LEU B CA 1
ATOM 3176 C C . LEU B 1 157 ? 8.086 22.719 6.113 1 93.31 157 LEU B C 1
ATOM 3178 O O . LEU B 1 157 ? 8.969 23.406 5.59 1 93.31 157 LEU B O 1
ATOM 3182 N N . THR B 1 158 ? 7.836 22.703 7.383 1 88.31 158 THR B N 1
ATOM 3183 C CA . THR B 1 158 ? 8.688 23.422 8.336 1 88.31 158 THR B CA 1
ATOM 3184 C C . THR B 1 158 ? 9.031 22.531 9.523 1 88.31 158 THR B C 1
ATOM 3186 O O . THR B 1 158 ? 8.438 21.469 9.703 1 88.31 158 THR B O 1
ATOM 3189 N N . GLU B 1 159 ? 10.102 22.844 10.117 1 82.06 159 GLU B N 1
ATOM 3190 C CA . GLU B 1 159 ? 10.414 22.219 11.398 1 82.06 159 GLU B CA 1
ATOM 3191 C C . GLU B 1 159 ? 10.156 23.172 12.555 1 82.06 159 GLU B C 1
ATOM 3193 O O . GLU B 1 159 ? 10.266 24.391 12.398 1 82.06 159 GLU B O 1
ATOM 3198 N N . VAL B 1 160 ? 9.578 22.594 13.539 1 73.94 160 VAL B N 1
ATOM 3199 C CA . VAL B 1 160 ? 9.336 23.391 14.734 1 73.94 160 VAL B CA 1
ATOM 3200 C C . VAL B 1 160 ? 10.148 22.844 15.906 1 73.94 160 VAL B C 1
ATOM 3202 O O . VAL B 1 160 ? 10.273 21.625 16.047 1 73.94 160 VAL B O 1
ATOM 3205 N N . PRO B 1 161 ? 10.828 23.719 16.625 1 73.31 161 PRO B N 1
ATOM 3206 C CA . PRO B 1 161 ? 11.672 23.266 17.719 1 73.31 161 PRO B CA 1
ATOM 3207 C C . PRO B 1 161 ? 10.898 22.469 18.766 1 73.31 161 PRO B C 1
ATOM 3209 O O . PRO B 1 161 ? 11.414 21.469 19.297 1 73.31 161 PRO B O 1
ATOM 3212 N N . GLU B 1 162 ? 9.766 22.938 19.109 1 73.94 162 GLU B N 1
ATOM 3213 C CA . GLU B 1 162 ? 8.93 22.266 20.094 1 73.94 162 GLU B CA 1
ATOM 3214 C C . GLU B 1 162 ? 7.48 22.172 19.625 1 73.94 162 GLU B C 1
ATOM 3216 O O . GLU B 1 162 ? 6.977 23.078 18.969 1 73.94 162 GLU B O 1
ATOM 3221 N N . GLY B 1 163 ? 6.938 20.953 20 1 73.06 163 GLY B N 1
ATOM 3222 C CA . GLY B 1 163 ? 5.543 20.781 19.609 1 73.06 163 GLY B CA 1
ATOM 3223 C C . GLY B 1 163 ? 5.367 20.359 18.172 1 73.06 163 GLY B C 1
ATOM 3224 O O . GLY B 1 163 ? 6.328 19.938 17.516 1 73.06 163 GLY B O 1
ATOM 3225 N N . GLY B 1 164 ? 4.078 20.328 17.719 1 75.81 164 GLY B N 1
ATOM 3226 C CA . GLY B 1 164 ? 3.756 20.062 16.328 1 75.81 164 GLY B CA 1
ATOM 3227 C C . GLY B 1 164 ? 3.756 18.578 15.992 1 75.81 164 GLY B C 1
ATOM 3228 O O . GLY B 1 164 ? 3.613 18.203 14.828 1 75.81 164 GLY B O 1
ATOM 3229 N N . GLU B 1 165 ? 3.961 17.828 17.031 1 84.06 165 GLU B N 1
ATOM 3230 C CA . GLU B 1 165 ? 3.982 16.391 16.797 1 84.06 165 GLU B CA 1
ATOM 3231 C C . GLU B 1 165 ? 2.617 15.883 16.344 1 84.06 165 GLU B C 1
ATOM 3233 O O . GLU B 1 165 ? 1.583 16.375 16.797 1 84.06 165 GLU B O 1
ATOM 3238 N N . THR B 1 166 ? 2.574 15.07 15.43 1 86.19 166 THR B N 1
ATOM 3239 C CA . THR B 1 166 ? 1.412 14.227 15.172 1 86.19 166 THR B CA 1
ATOM 3240 C C . THR B 1 166 ? 1.392 13.031 16.109 1 86.19 166 THR B C 1
ATOM 3242 O O . THR B 1 166 ? 2.369 12.281 16.203 1 86.19 166 THR B O 1
ATOM 3245 N N . ILE B 1 167 ? 0.329 12.922 16.828 1 87.75 167 ILE B N 1
ATOM 3246 C CA . ILE B 1 167 ? 0.306 11.914 17.891 1 87.75 167 ILE B CA 1
ATOM 3247 C C . ILE B 1 167 ? -0.766 10.875 17.594 1 87.75 167 ILE B C 1
ATOM 3249 O O . ILE B 1 167 ? -1.873 11.211 17.172 1 87.75 167 ILE B O 1
ATOM 3253 N N . PHE B 1 168 ? -0.406 9.633 17.812 1 92.5 168 PHE B N 1
ATOM 3254 C CA . PHE B 1 168 ? -1.341 8.516 17.828 1 92.5 168 PHE B CA 1
ATOM 3255 C C . PHE B 1 168 ? -1.459 7.941 19.234 1 92.5 168 PHE B C 1
ATOM 3257 O O . PHE B 1 168 ? -0.691 7.055 19.625 1 92.5 168 PHE B O 1
ATOM 3264 N N . PRO B 1 169 ? -2.443 8.391 19.953 1 90.5 169 PRO B N 1
ATOM 3265 C CA . PRO B 1 169 ? -2.508 8.078 21.375 1 90.5 169 PRO B CA 1
ATOM 3266 C C . PRO B 1 169 ? -2.756 6.598 21.656 1 90.5 169 PRO B C 1
ATOM 3268 O O . PRO B 1 169 ? -2.303 6.07 22.672 1 90.5 169 PRO B O 1
ATOM 3271 N N . PHE B 1 170 ? -3.371 5.918 20.766 1 93.44 170 PHE B N 1
ATOM 3272 C CA . PHE B 1 170 ? -3.822 4.559 21.047 1 93.44 170 PHE B CA 1
ATOM 3273 C C . PHE B 1 170 ? -3.021 3.549 20.234 1 93.44 170 PHE B C 1
ATOM 3275 O O . PHE B 1 170 ? -3.525 2.473 19.906 1 93.44 170 PHE B O 1
ATOM 3282 N N . GLU B 1 171 ? -1.863 3.873 19.859 1 93.62 171 GLU B N 1
ATOM 3283 C CA . GLU B 1 171 ? -0.982 2.977 19.125 1 93.62 171 GLU B CA 1
ATOM 3284 C C . GLU B 1 171 ? -0.918 1.6 19.781 1 93.62 171 GLU B C 1
ATOM 3286 O O . GLU B 1 171 ? -0.831 1.492 21 1 93.62 171 GLU B O 1
ATOM 3291 N N . ASN B 1 172 ? -1.038 0.614 18.938 1 93.5 172 ASN B N 1
ATOM 3292 C CA . ASN B 1 172 ? -0.986 -0.789 19.328 1 93.5 172 ASN B CA 1
ATOM 3293 C C . ASN B 1 172 ? -2.076 -1.127 20.344 1 93.5 172 ASN B C 1
ATOM 3295 O O . ASN B 1 172 ? -1.924 -2.055 21.141 1 93.5 172 ASN B O 1
ATOM 3299 N N . GLY B 1 173 ? -3.076 -0.334 20.375 1 91.19 173 GLY B N 1
ATOM 3300 C CA . GLY B 1 173 ? -4.223 -0.567 21.25 1 91.19 173 GLY B CA 1
ATOM 3301 C C . GLY B 1 173 ? -3.998 -0.111 22.672 1 91.19 173 GLY B C 1
ATOM 3302 O O . GLY B 1 173 ? -4.746 -0.489 23.578 1 91.19 173 GLY B O 1
ATOM 3303 N N . MET B 1 174 ? -3.072 0.642 22.859 1 89.5 174 MET B N 1
ATOM 3304 C CA . MET B 1 174 ? -2.736 1.115 24.188 1 89.5 174 MET B CA 1
ATOM 3305 C C . MET B 1 174 ? -3.605 2.307 24.578 1 89.5 174 MET B C 1
ATOM 3307 O O . MET B 1 174 ? -4.172 2.977 23.719 1 89.5 174 MET B O 1
ATOM 3311 N N . ASN B 1 175 ? -3.787 2.586 25.922 1 87.69 175 ASN B N 1
ATOM 3312 C CA . ASN B 1 175 ? -4.465 3.75 26.484 1 87.69 175 ASN B CA 1
ATOM 3313 C C . ASN B 1 175 ? -5.938 3.785 26.094 1 87.69 175 ASN B C 1
ATOM 3315 O O . ASN B 1 175 ? -6.512 4.859 25.922 1 87.69 175 ASN B O 1
ATOM 3319 N N . MET B 1 176 ? -6.492 2.646 25.812 1 87.56 176 MET B N 1
ATOM 3320 C CA . MET B 1 176 ? -7.871 2.633 25.328 1 87.56 176 MET B CA 1
ATOM 3321 C C . MET B 1 176 ? -8.836 2.299 26.453 1 87.56 176 MET B C 1
ATOM 3323 O O . MET B 1 176 ? -10.008 1.989 26.219 1 87.56 176 MET B O 1
ATOM 3327 N N . ASP B 1 177 ? -8.344 2.408 27.594 1 87.06 177 ASP B N 1
ATOM 3328 C CA . ASP B 1 177 ? -9.164 2.027 28.75 1 87.06 177 ASP B CA 1
ATOM 3329 C C . ASP B 1 177 ? -10 3.207 29.234 1 87.06 177 ASP B C 1
ATOM 3331 O O . ASP B 1 177 ? -10.672 3.109 30.266 1 87.06 177 ASP B O 1
ATOM 3335 N N . GLY B 1 178 ? -10.047 4.227 28.578 1 83.31 178 GLY B N 1
ATOM 3336 C CA . GLY B 1 178 ? -10.867 5.375 28.922 1 83.31 178 GLY B CA 1
ATOM 3337 C C . GLY B 1 178 ? -10.172 6.348 29.859 1 83.31 178 GLY B C 1
ATOM 3338 O O . GLY B 1 178 ? -10.695 7.422 30.141 1 83.31 178 GLY B O 1
ATOM 3339 N N . SER B 1 179 ? -9.031 6.047 30.328 1 83.38 179 SER B N 1
ATOM 3340 C CA . SER B 1 179 ? -8.344 6.867 31.312 1 83.38 179 SER B CA 1
ATOM 3341 C C . SER B 1 179 ? -7.348 7.816 30.641 1 83.38 179 SER B C 1
ATOM 3343 O O . SER B 1 179 ? -6.664 8.586 31.328 1 83.38 179 SER B O 1
ATOM 3345 N N . TYR B 1 180 ? -7.41 7.789 29.328 1 83.12 180 TYR B N 1
ATOM 3346 C CA . TYR B 1 180 ? -6.41 8.586 28.625 1 83.12 180 TYR B CA 1
ATOM 3347 C C . TYR B 1 180 ? -6.668 10.07 28.812 1 83.12 180 TYR B C 1
ATOM 3349 O O . TYR B 1 180 ? -7.797 10.539 28.625 1 83.12 180 TYR B O 1
ATOM 3357 N N . ASN B 1 181 ? -5.566 10.695 29.25 1 79.19 181 ASN B N 1
ATOM 3358 C CA . ASN B 1 181 ? -5.582 12.148 29.359 1 79.19 181 ASN B CA 1
ATOM 3359 C C . ASN B 1 181 ? -4.848 12.797 28.188 1 79.19 181 ASN B C 1
ATOM 3361 O O . ASN B 1 181 ? -3.621 12.727 28.109 1 79.19 181 ASN B O 1
ATOM 3365 N N . TYR B 1 182 ? -5.527 13.43 27.328 1 73.44 182 TYR B N 1
ATOM 3366 C CA . TYR B 1 182 ? -4.996 14 26.094 1 73.44 182 TYR B CA 1
ATOM 3367 C C . TYR B 1 182 ? -3.926 15.047 26.391 1 73.44 182 TYR B C 1
ATOM 3369 O O . TYR B 1 182 ? -3.051 15.297 25.562 1 73.44 182 TYR B O 1
ATOM 3377 N N . LYS B 1 183 ? -3.928 15.57 27.609 1 70.38 183 LYS B N 1
ATOM 3378 C CA . LYS B 1 183 ? -2.928 16.562 27.984 1 70.38 183 LYS B CA 1
ATOM 3379 C C . LYS B 1 183 ? -1.557 15.922 28.172 1 70.38 183 LYS B C 1
ATOM 3381 O O . LYS B 1 183 ? -0.532 16.594 28.094 1 70.38 183 LYS B O 1
ATOM 3386 N N . ASP B 1 184 ? -1.607 14.609 28.375 1 75.75 184 ASP B N 1
ATOM 3387 C CA . ASP B 1 184 ? -0.358 13.898 28.625 1 75.75 184 ASP B CA 1
ATOM 3388 C C . ASP B 1 184 ? 0.394 13.625 27.328 1 75.75 184 ASP B C 1
ATOM 3390 O O . ASP B 1 184 ? 1.602 13.375 27.344 1 75.75 184 ASP B O 1
ATOM 3394 N N . CYS B 1 185 ? -0.263 13.742 26.25 1 76.38 185 CYS B N 1
ATOM 3395 C CA . CYS B 1 185 ? 0.337 13.594 24.938 1 76.38 185 CYS B CA 1
ATOM 3396 C C . CYS B 1 185 ? 1.158 12.312 24.844 1 76.38 185 CYS B C 1
ATOM 3398 O O . CYS B 1 185 ? 2.305 12.336 24.406 1 76.38 185 CYS B O 1
ATOM 3400 N N . VAL B 1 186 ? 0.57 11.297 25.406 1 82.38 186 VAL B N 1
ATOM 3401 C CA . VAL B 1 186 ? 1.259 10.016 25.375 1 82.38 186 VAL B CA 1
ATOM 3402 C C . VAL B 1 186 ? 0.818 9.227 24.141 1 82.38 186 VAL B C 1
ATOM 3404 O O . VAL B 1 186 ? -0.286 9.422 23.625 1 82.38 186 VAL B O 1
ATOM 3407 N N . GLY B 1 187 ? 1.749 8.383 23.625 1 88.81 187 GLY B N 1
ATOM 3408 C CA . GLY B 1 187 ? 1.507 7.578 22.438 1 88.81 187 GLY B CA 1
ATOM 3409 C C . GLY B 1 187 ? 2.637 7.648 21.422 1 88.81 187 GLY B C 1
ATOM 3410 O O . GLY B 1 187 ? 3.758 8.031 21.766 1 88.81 187 GLY B O 1
ATOM 3411 N N . LEU B 1 188 ? 2.371 7.203 20.25 1 92.88 188 LEU B N 1
ATOM 3412 C CA . LEU B 1 188 ? 3.338 7.363 19.172 1 92.88 188 LEU B CA 1
ATOM 3413 C C . LEU B 1 188 ? 3.395 8.812 18.703 1 92.88 188 LEU B C 1
ATOM 3415 O O . LEU B 1 188 ? 2.387 9.367 18.266 1 92.88 188 LEU B O 1
ATOM 3419 N N . LYS B 1 189 ? 4.484 9.406 18.875 1 89.56 189 LYS B N 1
ATOM 3420 C CA . LYS B 1 189 ? 4.68 10.805 18.516 1 89.56 189 LYS B CA 1
ATOM 3421 C C . LYS B 1 189 ? 5.602 10.922 17.297 1 89.56 189 LYS B C 1
ATOM 3423 O O . LYS B 1 189 ? 6.672 10.312 17.266 1 89.56 189 LYS B O 1
ATOM 3428 N N . VAL B 1 190 ? 5.168 11.695 16.391 1 90.25 190 VAL B N 1
ATOM 3429 C CA . VAL B 1 190 ? 5.965 11.93 15.188 1 90.25 190 VAL B CA 1
ATOM 3430 C C . VAL B 1 190 ? 6.375 13.398 15.125 1 90.25 190 VAL B C 1
ATOM 3432 O O . VAL B 1 190 ? 5.547 14.273 14.859 1 90.25 190 VAL B O 1
ATOM 3435 N N . LYS B 1 191 ? 7.602 13.633 15.383 1 86.94 191 LYS B N 1
ATOM 3436 C CA . LYS B 1 191 ? 8.125 14.992 15.328 1 86.94 191 LYS B CA 1
ATOM 3437 C C . LYS B 1 191 ? 8.266 15.477 13.891 1 86.94 191 LYS B C 1
ATOM 3439 O O . LYS B 1 191 ? 8.852 14.789 13.055 1 86.94 191 LYS B O 1
ATOM 3444 N N . PRO B 1 192 ? 7.707 16.641 13.656 1 88.38 192 PRO B N 1
ATOM 3445 C CA . PRO B 1 192 ? 7.852 17.172 12.297 1 88.38 192 PRO B CA 1
ATOM 3446 C C . PRO B 1 192 ? 9.273 17.641 11.992 1 88.38 192 PRO B C 1
ATOM 3448 O O . PRO B 1 192 ? 9.867 18.375 12.797 1 88.38 192 PRO B O 1
ATOM 3451 N N . ARG B 1 193 ? 9.836 17.219 10.953 1 90.12 193 ARG B N 1
ATOM 3452 C CA . ARG B 1 193 ? 11.078 17.703 10.359 1 90.12 193 ARG B CA 1
ATOM 3453 C C . ARG B 1 193 ? 10.859 18.141 8.914 1 90.12 193 ARG B C 1
ATOM 3455 O O . ARG B 1 193 ? 10.141 17.484 8.164 1 90.12 193 ARG B O 1
ATOM 3462 N N . LYS B 1 194 ? 11.477 19.297 8.633 1 92.81 194 LYS B N 1
ATOM 3463 C CA . LYS B 1 194 ? 11.266 19.859 7.301 1 92.81 194 LYS B CA 1
ATOM 3464 C C . LYS B 1 194 ? 11.625 18.844 6.215 1 92.81 194 LYS B C 1
ATOM 3466 O O . LYS B 1 194 ? 12.742 18.312 6.203 1 92.81 194 LYS B O 1
ATOM 3471 N N . GLY B 1 195 ? 10.625 18.578 5.316 1 95.81 195 GLY B N 1
ATOM 3472 C CA . GLY B 1 195 ? 10.859 17.703 4.176 1 95.81 195 GLY B CA 1
ATOM 3473 C C . GLY B 1 195 ? 10.461 16.266 4.441 1 95.81 195 GLY B C 1
ATOM 3474 O O . GLY B 1 195 ? 10.359 15.461 3.51 1 95.81 195 GLY B O 1
ATOM 3475 N N . ASP B 1 196 ? 10.227 15.914 5.723 1 95.19 196 ASP B N 1
ATOM 3476 C CA . ASP B 1 196 ? 9.828 14.555 6.074 1 95.19 196 ASP B CA 1
ATOM 3477 C C . ASP B 1 196 ? 8.352 14.32 5.746 1 95.19 196 ASP B C 1
ATOM 3479 O O . ASP B 1 196 ? 7.551 15.258 5.75 1 95.19 196 ASP B O 1
ATOM 3483 N N . GLY B 1 197 ? 8.07 13.039 5.398 1 96.25 197 GLY B N 1
ATOM 3484 C CA . GLY B 1 197 ? 6.699 12.625 5.141 1 96.25 197 GLY B CA 1
ATOM 3485 C C . GLY B 1 197 ? 6.176 11.625 6.16 1 96.25 197 GLY B C 1
ATOM 3486 O O . GLY B 1 197 ? 6.945 10.836 6.711 1 96.25 197 GLY B O 1
ATOM 3487 N N . LEU B 1 198 ? 4.918 11.672 6.414 1 95.94 198 LEU B N 1
ATOM 3488 C CA . LEU B 1 198 ? 4.199 10.719 7.25 1 95.94 198 LEU B CA 1
ATOM 3489 C C . LEU B 1 198 ? 2.961 10.188 6.535 1 95.94 198 LEU B C 1
ATOM 3491 O O . LEU B 1 198 ? 2.1 10.969 6.121 1 95.94 198 LEU B O 1
ATOM 3495 N N . LEU B 1 199 ? 2.93 8.906 6.34 1 98.19 199 LEU B N 1
ATOM 3496 C CA . LEU B 1 199 ? 1.755 8.219 5.816 1 98.19 199 LEU B CA 1
ATOM 3497 C C . LEU B 1 199 ? 1.03 7.461 6.922 1 98.19 199 LEU B C 1
ATOM 3499 O O . LEU B 1 199 ? 1.656 6.727 7.688 1 98.19 199 LEU B O 1
ATOM 3503 N N . PHE B 1 200 ? -0.241 7.672 7.086 1 96.5 200 PHE B N 1
ATOM 3504 C CA . PHE B 1 200 ? -1.021 6.82 7.98 1 96.5 200 PHE B CA 1
ATOM 3505 C C . PHE B 1 200 ? -2.367 6.473 7.355 1 96.5 200 PHE B C 1
ATOM 3507 O O . PHE B 1 200 ? -2.92 7.258 6.582 1 96.5 200 PHE B O 1
ATOM 3514 N N . TYR B 1 201 ? -2.844 5.34 7.68 1 97.06 201 TYR B N 1
ATOM 3515 C CA . TYR B 1 201 ? -4.102 4.84 7.137 1 97.06 201 TYR B CA 1
ATOM 3516 C C . TYR B 1 201 ? -5.238 5.027 8.133 1 97.06 201 TYR B C 1
ATOM 3518 O O . TYR B 1 201 ? -5.113 4.652 9.305 1 97.06 201 TYR B O 1
ATOM 3526 N N . SER B 1 202 ? -6.32 5.562 7.609 1 94.94 202 SER B N 1
ATOM 3527 C CA . SER B 1 202 ? -7.5 5.82 8.43 1 94.94 202 SER B CA 1
ATOM 3528 C C . SER B 1 202 ? -8.438 4.621 8.438 1 94.94 202 SER B C 1
ATOM 3530 O O . SER B 1 202 ? -9.227 4.445 9.375 1 94.94 202 SER B O 1
ATOM 3532 N N . LEU B 1 203 ? -8.367 3.859 7.375 1 94.25 203 LEU B N 1
ATOM 3533 C CA . LEU B 1 203 ? -9.25 2.709 7.238 1 94.25 203 LEU B CA 1
ATOM 3534 C C . LEU B 1 203 ? -8.469 1.404 7.285 1 94.25 203 LEU B C 1
ATOM 3536 O O . LEU B 1 203 ? -7.316 1.353 6.84 1 94.25 203 LEU B O 1
ATOM 3540 N N . PHE B 1 204 ? -9.172 0.392 7.785 1 93.5 204 PHE B N 1
ATOM 3541 C CA . PHE B 1 204 ? -8.703 -0.972 7.578 1 93.5 204 PHE B CA 1
ATOM 3542 C C . PHE B 1 204 ? -8.875 -1.39 6.121 1 93.5 204 PHE B C 1
ATOM 3544 O O . PHE B 1 204 ? -9.562 -0.708 5.355 1 93.5 204 PHE B O 1
ATOM 3551 N N . LEU B 1 205 ? -8.273 -2.51 5.773 1 91.88 205 LEU B N 1
ATOM 3552 C CA . LEU B 1 205 ? -8.367 -3 4.402 1 91.88 205 LEU B CA 1
ATOM 3553 C C . LEU B 1 205 ? -9.812 -3.328 4.035 1 91.88 205 LEU B C 1
ATOM 3555 O O . LEU B 1 205 ? -10.18 -3.305 2.859 1 91.88 205 LEU B O 1
ATOM 3559 N N . ASN B 1 206 ? -10.641 -3.547 5.055 1 89.25 206 ASN B N 1
ATOM 3560 C CA . ASN B 1 206 ? -12.031 -3.904 4.797 1 89.25 206 ASN B CA 1
ATOM 3561 C C . ASN B 1 206 ? -12.914 -2.666 4.652 1 89.25 206 ASN B C 1
ATOM 3563 O O . ASN B 1 206 ? -14.125 -2.779 4.477 1 89.25 206 ASN B O 1
ATOM 3567 N N . GLY B 1 207 ? -12.328 -1.532 4.871 1 89.56 207 GLY B N 1
ATOM 3568 C CA . GLY B 1 207 ? -13.055 -0.298 4.613 1 89.56 207 GLY B CA 1
ATOM 3569 C C . GLY B 1 207 ? -13.594 0.351 5.875 1 89.56 207 GLY B C 1
ATOM 3570 O O . GLY B 1 207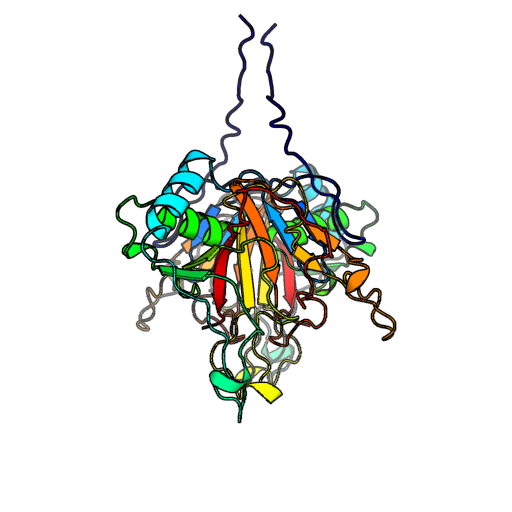 ? -14.086 1.48 5.836 1 89.56 207 GLY B O 1
ATOM 3571 N N . SER B 1 208 ? -13.555 -0.35 6.973 1 91 208 SER B N 1
ATOM 3572 C CA . SER B 1 208 ? -14 0.257 8.227 1 91 208 SER B CA 1
ATOM 3573 C C . SER B 1 208 ? -12.93 1.172 8.805 1 91 208 SER B C 1
ATOM 3575 O O . SER B 1 208 ? -11.742 1.016 8.508 1 91 208 SER B O 1
ATOM 3577 N N . ILE B 1 209 ? -13.312 2.086 9.633 1 93.12 209 ILE B N 1
ATOM 3578 C CA . ILE B 1 209 ? -12.391 3.051 10.234 1 93.12 209 ILE B CA 1
ATOM 3579 C C . ILE B 1 209 ? -11.523 2.357 11.273 1 93.12 209 ILE B C 1
ATOM 3581 O O . ILE B 1 209 ? -12.016 1.549 12.07 1 93.12 209 ILE B O 1
ATOM 3585 N N . ASP B 1 210 ? -10.258 2.559 11.242 1 94.5 210 ASP B N 1
ATOM 3586 C CA . ASP B 1 210 ? -9.344 2.146 12.305 1 94.5 210 ASP B CA 1
ATOM 3587 C C . ASP B 1 210 ? -9.477 3.051 13.531 1 94.5 210 ASP B C 1
ATOM 3589 O O . ASP B 1 210 ? -9.078 4.215 13.492 1 94.5 210 ASP B O 1
ATOM 3593 N N . PRO B 1 211 ? -9.945 2.559 14.57 1 92.12 211 PRO B N 1
ATOM 3594 C CA . PRO B 1 211 ? -10.203 3.432 15.719 1 92.12 211 PRO B CA 1
ATOM 3595 C C . PRO B 1 211 ? -8.93 4 16.328 1 92.12 211 PRO B C 1
ATOM 3597 O O . PRO B 1 211 ? -8.969 5.023 17.016 1 92.12 211 PRO B O 1
ATOM 3600 N N . VAL B 1 212 ? -7.801 3.391 16.031 1 92.88 212 VAL B N 1
ATOM 3601 C CA . VAL B 1 212 ? -6.582 3.854 16.703 1 92.88 212 VAL B CA 1
ATOM 3602 C C . VAL B 1 212 ? -5.855 4.848 15.797 1 92.88 212 VAL B C 1
ATOM 3604 O O . VAL B 1 212 ? -4.75 5.293 16.109 1 92.88 212 VAL B O 1
ATOM 3607 N N . SER B 1 213 ? -6.496 5.227 14.711 1 92.69 213 SER B N 1
ATOM 3608 C CA . SER B 1 213 ? -5.922 6.23 13.82 1 92.69 213 SER B CA 1
ATOM 3609 C C . SER B 1 213 ? -6.398 7.633 14.188 1 92.69 213 SER B C 1
ATOM 3611 O O . SER B 1 213 ? -6.203 8.578 13.43 1 92.69 213 SER B O 1
ATOM 3613 N N . ILE B 1 214 ? -7.004 7.762 15.281 1 87.88 214 ILE B N 1
ATOM 3614 C CA . ILE B 1 214 ? -7.516 9.055 15.734 1 87.88 214 ILE B CA 1
ATOM 3615 C C . ILE B 1 214 ? -6.355 10.008 15.984 1 87.88 214 ILE B C 1
ATOM 3617 O O . ILE B 1 214 ? -5.324 9.617 16.531 1 87.88 214 ILE B O 1
ATOM 3621 N N . LEU B 1 215 ? -6.516 11.18 15.539 1 81.38 215 LEU B N 1
ATOM 3622 C CA . LEU B 1 215 ? -5.566 12.25 15.812 1 81.38 215 LEU B CA 1
ATOM 3623 C C . LEU B 1 215 ? -6.062 13.133 16.953 1 81.38 215 LEU B C 1
ATOM 3625 O O . LEU B 1 215 ? -7.137 13.727 16.859 1 81.38 215 LEU B O 1
ATOM 3629 N N . PRO B 1 216 ? -5.23 13.141 17.984 1 73.19 216 PRO B N 1
ATOM 3630 C CA . PRO B 1 216 ? -5.715 13.836 19.172 1 73.19 216 PRO B CA 1
ATOM 3631 C C . PRO B 1 216 ? -5.512 15.344 19.109 1 73.19 216 PRO B C 1
ATOM 3633 O O . PRO B 1 216 ? -4.719 15.828 18.281 1 73.19 216 PRO B O 1
ATOM 3636 N N . TYR B 1 217 ? -6.375 16.188 19.828 1 61.75 217 TYR B N 1
ATOM 3637 C CA . TYR B 1 217 ? -6.184 17.531 20.359 1 61.75 217 TYR B CA 1
ATOM 3638 C C . TYR B 1 217 ? -6.254 17.516 21.891 1 61.75 217 TYR B C 1
ATOM 3640 O O . TYR B 1 217 ? -6.91 16.656 22.484 1 61.75 217 TYR B O 1
ATOM 3648 N N . PRO B 1 218 ? -5.535 18.672 22.75 1 53.72 218 PRO B N 1
ATOM 3649 C CA . PRO B 1 218 ? -4.672 19.812 22.438 1 53.72 218 PRO B CA 1
ATOM 3650 C C . PRO B 1 218 ? -3.275 19.406 21.984 1 53.72 218 PRO B C 1
ATOM 3652 O O . PRO B 1 218 ? -2.826 18.297 22.297 1 53.72 218 PRO B O 1
ATOM 3655 N N . PRO B 1 219 ? -2.805 20.344 21.016 1 49.38 219 PRO B N 1
ATOM 3656 C CA . PRO B 1 219 ? -1.351 20.219 20.891 1 49.38 219 PRO B CA 1
ATOM 3657 C C . PRO B 1 219 ? -0.652 20.031 22.234 1 49.38 219 PRO B C 1
ATOM 3659 O O . PRO B 1 219 ? -1.13 20.516 23.25 1 49.38 219 PRO B O 1
ATOM 3662 N N . CYS B 1 220 ? -0.204 18.875 22.422 1 45.22 220 CYS B N 1
ATOM 3663 C CA . CYS B 1 220 ? 0.512 18.797 23.688 1 45.22 220 CYS B CA 1
ATOM 3664 C C . CYS B 1 220 ? 0.911 20.188 24.188 1 45.22 220 CYS B C 1
ATOM 3666 O O . CYS B 1 220 ? 1.304 21.031 23.391 1 45.22 220 CYS B O 1
ATOM 3668 N N . ASP B 1 221 ? 0.227 20.641 25.188 1 41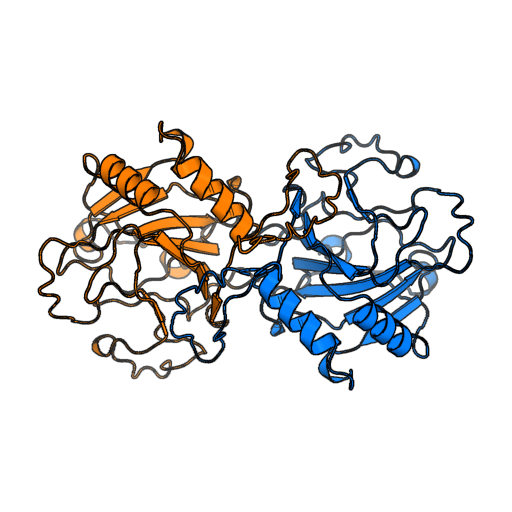.84 221 ASP B N 1
ATOM 3669 C CA . ASP B 1 221 ? 0.414 21.891 25.906 1 41.84 221 ASP B CA 1
ATOM 3670 C C . ASP B 1 221 ? 1.84 22.406 25.734 1 41.84 221 ASP B C 1
ATOM 3672 O O . ASP B 1 221 ? 2.73 22.062 26.516 1 41.84 221 ASP B O 1
ATOM 3676 N N . HIS B 1 222 ? 2.533 22.125 24.766 1 39.97 222 HIS B N 1
ATOM 3677 C CA . HIS B 1 222 ? 3.775 22.844 25 1 39.97 222 HIS B CA 1
ATOM 3678 C C . HIS B 1 222 ? 3.557 24.359 24.906 1 39.97 222 HIS B C 1
ATOM 3680 O O . HIS B 1 222 ? 2.912 24.828 23.969 1 39.97 222 HIS B O 1
ATOM 3686 N N . ASN B 1 223 ? 3.428 25 26.203 1 34.53 223 ASN B N 1
ATOM 3687 C CA . ASN B 1 223 ? 3.773 26.422 26.172 1 34.53 223 ASN B CA 1
ATOM 3688 C C . ASN B 1 223 ? 4.695 26.734 25 1 34.53 223 ASN B C 1
ATOM 3690 O O . ASN B 1 223 ? 5.902 26.5 25.062 1 34.53 223 ASN B O 1
ATOM 3694 N N . PHE B 1 224 ? 4.289 26.328 23.984 1 34.56 224 PHE B N 1
ATOM 3695 C CA . PHE B 1 224 ? 5.082 26.578 22.781 1 34.56 224 PHE B CA 1
ATOM 3696 C C . PHE B 1 224 ? 5.281 28.078 22.578 1 34.56 224 PHE B C 1
ATOM 3698 O O . PHE B 1 224 ? 4.336 28.797 22.234 1 34.56 224 PHE B O 1
ATOM 3705 N N . LEU B 1 225 ? 5.992 28.672 23.656 1 32.88 225 LEU B N 1
ATOM 3706 C CA . LEU B 1 225 ? 6.535 29.953 23.234 1 32.88 225 LEU B CA 1
ATOM 3707 C C . LEU B 1 225 ? 7.156 29.859 21.844 1 32.88 225 LEU B C 1
ATOM 3709 O O . LEU B 1 225 ? 8.227 29.266 21.688 1 32.88 225 LEU B O 1
ATOM 3713 N N . VAL B 1 226 ? 6.621 29.078 21 1 36.03 226 VAL B N 1
ATOM 3714 C CA . VAL B 1 226 ? 7.371 29.188 19.75 1 36.03 226 VAL B CA 1
ATOM 3715 C C . VAL B 1 226 ? 7.219 30.594 19.172 1 36.03 226 VAL B C 1
ATOM 3717 O O . VAL B 1 226 ? 6.117 31.141 19.141 1 36.03 226 VAL B O 1
ATOM 3720 N N . ASP B 1 227 ? 8.227 31.281 19.188 1 35.94 227 ASP B N 1
ATOM 3721 C CA . ASP B 1 227 ? 8.352 32.406 18.234 1 35.94 227 ASP B CA 1
ATOM 3722 C C . ASP B 1 227 ? 7.598 32.094 16.953 1 35.94 227 ASP B C 1
ATOM 3724 O O . ASP B 1 227 ? 6.992 31.031 16.797 1 35.94 227 ASP B O 1
ATOM 3728 N N . ASN B 1 228 ? 7.996 32.719 15.664 1 41.38 228 ASN B N 1
ATOM 3729 C CA . ASN B 1 228 ? 7.617 32.875 14.266 1 41.38 228 ASN B CA 1
ATOM 3730 C C . ASN B 1 228 ? 7.402 31.531 13.594 1 41.38 228 ASN B C 1
ATOM 3732 O O . ASN B 1 228 ? 7.23 31.453 12.375 1 41.38 228 ASN B O 1
ATOM 3736 N N . ASP B 1 229 ? 7.629 30.328 14.336 1 52.81 229 ASP B N 1
ATOM 3737 C CA . ASP B 1 229 ? 7.777 29.156 13.492 1 52.81 229 ASP B CA 1
ATOM 3738 C C . ASP B 1 229 ? 6.492 28.328 13.469 1 52.81 229 ASP B C 1
ATOM 3740 O O . ASP B 1 229 ? 6.012 27.891 14.523 1 52.81 229 ASP B O 1
ATOM 3744 N N . ALA B 1 230 ? 5.559 28.625 12.586 1 56.75 230 ALA B N 1
ATOM 3745 C CA . ALA B 1 230 ? 4.309 27.922 12.312 1 56.75 230 ALA B CA 1
ATOM 3746 C C . ALA B 1 230 ? 4.586 26.531 11.742 1 56.75 230 ALA B C 1
ATOM 3748 O O . ALA B 1 230 ? 5.586 26.312 11.055 1 56.75 230 ALA B O 1
ATOM 3749 N N . CYS B 1 231 ? 3.826 25.531 12.391 1 65.81 231 CYS B N 1
ATOM 3750 C CA . CYS B 1 231 ? 3.834 24.219 11.758 1 65.81 231 CYS B CA 1
ATOM 3751 C C . CYS B 1 231 ? 3.041 24.219 10.461 1 65.81 231 CYS B C 1
ATOM 3753 O O . CYS B 1 231 ? 1.911 24.719 10.422 1 65.81 231 CYS B O 1
ATOM 3755 N N . ARG B 1 232 ? 3.764 23.875 9.422 1 69.75 232 ARG B N 1
ATOM 3756 C CA . ARG B 1 232 ? 3.117 23.906 8.109 1 69.75 232 ARG B CA 1
ATOM 3757 C C . ARG B 1 232 ? 3.146 22.531 7.445 1 69.75 232 ARG B C 1
ATOM 3759 O O . ARG B 1 232 ? 4.094 22.203 6.727 1 69.75 232 ARG B O 1
ATOM 3766 N N . PRO B 1 233 ? 2.055 21.797 7.68 1 79.44 233 PRO B N 1
ATOM 3767 C CA . PRO B 1 233 ? 1.971 20.531 6.941 1 79.44 233 PRO B CA 1
ATOM 3768 C C . PRO B 1 233 ? 1.254 20.672 5.602 1 79.44 233 PRO B C 1
ATOM 3770 O O . PRO B 1 233 ? 0.344 21.5 5.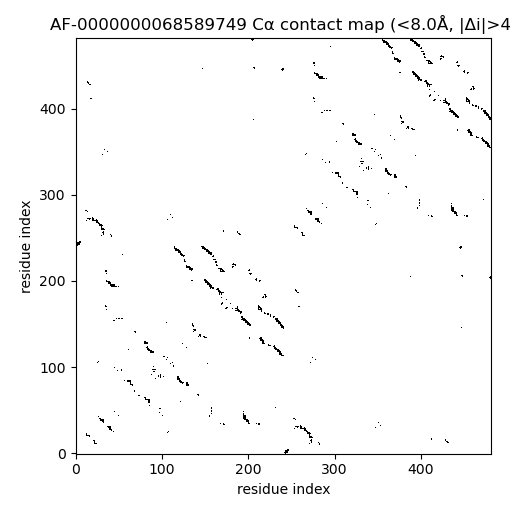469 1 79.44 233 PRO B O 1
ATOM 3773 N N . LEU B 1 234 ? 1.802 20.078 4.621 1 69.12 234 LEU B N 1
ATOM 3774 C CA . LEU B 1 234 ? 1.075 19.781 3.391 1 69.12 234 LEU B CA 1
ATOM 3775 C C . LEU B 1 234 ? 0.371 18.422 3.488 1 69.12 234 LEU B C 1
ATOM 3777 O O . LEU B 1 234 ? 1.014 17.406 3.736 1 69.12 234 LEU B O 1
ATOM 3781 N N . ILE B 1 235 ? -0.902 18.484 3.287 1 80.62 235 ILE B N 1
ATOM 3782 C CA . ILE B 1 235 ? -1.688 17.281 3.52 1 80.62 235 ILE B CA 1
ATOM 3783 C C . ILE B 1 235 ? -2.289 16.797 2.203 1 80.62 235 ILE B C 1
ATOM 3785 O O . ILE B 1 235 ? -2.779 17.594 1.405 1 80.62 235 ILE B O 1
ATOM 3789 N N . LEU B 1 236 ? -2.17 15.57 1.977 1 87.62 236 LEU B N 1
ATOM 3790 C CA . LEU B 1 236 ? -2.828 14.906 0.857 1 87.62 236 LEU B CA 1
ATOM 3791 C C . LEU B 1 236 ? -3.639 13.703 1.339 1 87.62 236 LEU B C 1
ATOM 3793 O O . LEU B 1 236 ? -3.084 12.766 1.919 1 87.62 236 LEU B O 1
ATOM 3797 N N . HIS B 1 237 ? -4.977 13.766 1.147 1 87.25 237 HIS B N 1
ATOM 3798 C CA . HIS B 1 237 ? -5.836 12.641 1.485 1 87.25 237 HIS B CA 1
ATOM 3799 C C . HIS B 1 237 ? -6.059 11.734 0.279 1 87.25 237 HIS B C 1
ATOM 3801 O O . HIS B 1 237 ? -6.23 12.219 -0.843 1 87.25 237 HIS B O 1
ATOM 3807 N N . LEU B 1 238 ? -6.039 10.477 0.501 1 90.69 238 LEU B N 1
ATOM 3808 C CA . LEU B 1 238 ? -6.305 9.469 -0.519 1 90.69 238 LEU B CA 1
ATOM 3809 C C . LEU B 1 238 ? -7.656 8.805 -0.287 1 90.69 238 LEU B C 1
ATOM 3811 O O . LEU B 1 238 ? -7.938 8.328 0.814 1 90.69 238 LEU B O 1
ATOM 3815 N N . HIS B 1 239 ? -8.5 8.742 -1.374 1 84.5 239 HIS B N 1
ATOM 3816 C CA . HIS B 1 239 ? -9.852 8.211 -1.241 1 84.5 239 HIS B CA 1
ATOM 3817 C C . HIS B 1 239 ? -10.008 6.902 -2.004 1 84.5 239 HIS B C 1
ATOM 3819 O O . HIS B 1 239 ? -9.18 6.57 -2.854 1 84.5 239 HIS B O 1
ATOM 3825 N N . ASN B 1 240 ? -11.078 6.191 -1.688 1 83.19 240 ASN B N 1
ATOM 3826 C CA . ASN B 1 240 ? -11.258 4.863 -2.268 1 83.19 240 ASN B CA 1
ATOM 3827 C C . ASN B 1 240 ? -12.172 4.898 -3.49 1 83.19 240 ASN B C 1
ATOM 3829 O O . ASN B 1 240 ? -12.82 3.906 -3.812 1 83.19 240 ASN B O 1
ATOM 3833 N N . ASN B 1 241 ? -12.234 5.953 -4.23 1 72.88 241 ASN B N 1
ATOM 3834 C CA . ASN B 1 241 ? -13.078 6.047 -5.418 1 72.88 241 ASN B CA 1
ATOM 3835 C C . ASN B 1 241 ? -12.602 5.109 -6.52 1 72.88 241 ASN B C 1
ATOM 3837 O O . ASN B 1 241 ? -11.445 4.695 -6.531 1 72.88 241 ASN B O 1
#

Organism: Arachis hypogaea (NCBI:txid3818)

InterPro domains:
  IPR006620 Prolyl 4-hydroxylase, alpha subunit [SM00702] (36-227)
  IPR044862 Prolyl 4-hydroxylase alpha subunit, Fe(2+) 2OG dioxygenase domain [PF13640] (120-202)
  IPR045054 Prolyl 4-hydroxylase [PTHR10869] (21-212)

pLDDT: mean 84.3, std 16.64, range [19.2, 98.56]

Nearest PDB structures (foldseek):
  3gze-assembly2_C  TM=8.098E-01  e=1.011E-17  Chlamydomonas reinhardtii
  2jij-assembly1_A  TM=8.492E-01  e=2.202E-16  Chlamydomonas reinhardtii
  2jig-assembly2_B  TM=8.281E-01  e=1.176E-16  Chlamydomonas reinhardtii
  3gze-assembly1_B  TM=8.507E-01  e=3.283E-16  Chlamydomonas reinhardtii
  2jij-assembly3_C  TM=8.067E-01  e=5.377E-15  Chlamydomonas reinhardtii

Sequence (482 aa):
MLRSTTEKTEYNLLRAGESGDNSITLIPFQVLSWMPRALYFPNFASSEQCDSIIEMARERLEPSTVALRKGETRASTEGIRTSSGMFIKANEDETGILDVIEEKIARATKIPRSHFEDFNVLRYEIGQRYASHYDAFNSVEFGLQENPRVATFLLYLTEVPEGGETIFPFENGMNMDGSYNYKDCVGLKVKPRKGDGLLFYSLFLNGSIDPVSILPYPPCDHNFLVDNDACRPLILHLHNNMLRSTTEKTEYNLLRAGESGDNSITLIPFQVLSWMPRALYFPNFASSEQCDSIIEMARERLEPSTVALRKGETRASTEGIRTSSGMFIKANEDETGILDVIEEKIARATKIPRSHFEDFNVLRYEIGQRYASHYDAFNSVEFGLQENPRVATFLLYLTEVPEGGETIFPFENGMNMDGSYNYKDCVGLKVKPRKGDGLLFYSLFLNGSIDPVSILPYPPCDHNFLVDNDACRPLILHLHNN